Protein AF-A0A182NCH6-F1 (afdb_monomer)

Foldseek 3Di:
DDDDDDDDDDDDDDDDDDDDDPPDDPVVVVVVVVVVLVPDDPVVNVVVVVVVVVVVVVVVVVVVVVVVVVVVVVVVVVVVVVVVVCVVVVVVVVVVVVVVVVVVVVVVVVVVVVVVVVVVVVVVVVVVVVVVVVVVVVVVVVVVVVVVVVVVVVVVVVVVVVVVVVVVVVVVVVVVVVVVVVVVVVVVVVVVVVVVVVVVVVVVVVVVVVVVVVVVVVVVVVVVVVVVVVVVVVVVVVVVVVVVVVVVVVVVVVVVVVVVVVVVVVVVVVVVVVVVVVVVVVVVVVVVVVVVVVVVVVVVVVVVVVVVVVVVVVVVVVVVVVVVVVVVVVVVVVVVVVVVVVVVVVPDDDDDDDDDDDDDDDDDDDDDDDDDDDDDDDDDDDDDDDDDDDDDDDDDDDDDDDDDDDDDDDDDDDDDDDDDDDDDDDDDDD

Radius of gyration: 138.57 Å; Cα contacts (8 Å, |Δi|>4): 2; chains: 1; bounding box: 250×72×388 Å

Secondary structure (DSSP, 8-state):
--------------------------HHHHHHHHHHTTSS-HHHHHHHHHHHHHHHHHHHHHHHHHHHHHHHHHHHHHHHHHHHHHHHHHHHHHHHHHHHHHHHHHHHHHHHHHHHHHHHHHHHHHHHHHHHHHHHHHHHHHHHHHHHHHHHHHHHHHHHHHHHHHHHHHHHHHHHHHHHHHHHHHHHHHHHHHHHHHHHHHHHHHHHHHHHHHHHHHHHHHHHHHHHHHHHHHHHHHHHHHHHHHHHHHHHHHHHHHHHHHHHHHHHHHHHHHHHHHHHHHHHHHHHHHHHHHHHHHHHHHHHHHHHHHHHHHHHHHHHHHHHHHHHHHHHHHHHHHHHHHHHHTT-----------------------------------------------------------------------------------

pLDDT: mean 74.99, std 24.52, range [25.47, 98.62]

Organism: NCBI:txid7168

Solvent-accessible surface area (backbone atoms only — not comparable to full-atom values): 26207 Å² total; per-residue (Å²): 137,82,82,92,79,87,79,88,80,90,79,88,82,78,91,75,78,93,75,76,85,84,73,75,78,66,68,61,62,65,51,49,59,56,55,57,52,76,80,52,60,72,69,60,50,53,52,55,52,49,54,52,49,53,51,49,52,53,48,50,52,50,50,52,50,50,52,48,56,50,48,55,51,47,55,52,48,52,50,54,54,47,55,59,61,48,44,64,55,52,54,49,50,50,52,51,51,49,52,50,48,52,53,49,52,48,55,51,47,56,49,51,53,52,52,50,53,51,50,53,52,51,52,50,51,54,53,50,52,54,51,50,54,49,52,53,52,51,51,54,48,59,48,51,53,51,50,51,54,50,50,54,51,49,52,54,52,49,49,53,52,51,54,51,48,55,51,50,57,50,51,48,56,50,50,55,50,50,52,56,49,52,55,50,53,54,50,51,51,56,50,50,54,49,52,52,52,54,51,50,53,53,50,52,51,50,51,54,49,53,53,51,55,51,53,53,49,51,53,51,48,58,49,52,53,51,54,50,52,53,51,51,53,52,52,48,54,49,48,51,52,50,51,49,52,53,51,49,51,51,54,51,49,54,50,50,53,53,49,49,54,50,48,54,48,49,50,54,50,49,50,50,52,54,49,54,55,46,53,53,48,56,48,53,50,51,52,49,51,54,50,50,54,51,50,49,61,48,48,53,52,50,54,49,56,52,52,54,52,51,54,54,52,56,57,51,50,58,57,53,57,54,54,54,58,53,53,63,49,55,54,54,60,51,52,59,55,48,54,64,52,53,66,60,57,77,75,65,81,87,85,86,81,82,91,83,89,84,94,87,83,88,86,91,84,91,86,81,89,87,84,90,90,80,88,84,86,88,80,89,80,88,81,88,80,87,83,88,85,87,80,87,87,85,86,83,85,83,87,87,88,82,86,83,88,86,86,88,79,92,86,90,79,91,86,89,88,82,89,84,88,84,88,86,79,87,88,83,85,134

Sequence (430 aa):
MAAEQHQDGAEIDQSQTSRALSVQPDTNDAVQNVQDLLYQDKCTVIVKAVDLLVRNVQQQQQIAFLNQTIGEAVEQQELMLKDLHDRPVIESFMTNLEAQNLATRKHIQDKAEAINTHIKSNELLRKQLRKEIGGLRSCTNDIKVRANEIEETGKTLHNALQDTKIRLEGLKKQLDAASGTHTKLRAEVLEKDAEIRKIAVGYEEMVRKIKGELLEKDRQLKLRTKELEMEKQKTAGQGEVCNQILSEKKAIGQRHEQLQQHLDNEVSHLEQQFTARKDELDQAYKDAVKGYENKTKELDRTIGSLTDAKLQDEEYIMQVEAALSQMGQELRAADAKGKELEEQLAKLKQKEPSVPTTVEEMPIAKRTKFFPEKRKIHVFHKNAAAPSMSGGGGFGKTRSARQPQTSNDESQSSFHLDNNESSFSSLQPL

Mean predicted aligned error: 21.78 Å

Structure (mmCIF, N/CA/C/O backbone):
data_AF-A0A182NCH6-F1
#
_entry.id   AF-A0A182NCH6-F1
#
loop_
_atom_site.group_PDB
_atom_site.id
_atom_site.type_symbol
_atom_site.label_atom_id
_atom_site.label_alt_id
_atom_site.label_comp_id
_atom_site.label_asym_id
_atom_site.label_entity_id
_atom_site.label_seq_id
_atom_site.pdbx_PDB_ins_code
_atom_site.Cartn_x
_atom_site.Cartn_y
_atom_site.Cartn_z
_atom_site.occupancy
_atom_site.B_iso_or_equiv
_atom_site.auth_seq_id
_atom_site.auth_comp_id
_atom_site.auth_asym_id
_atom_site.auth_atom_id
_atom_site.pdbx_PDB_model_num
ATOM 1 N N . MET A 1 1 ? 41.191 36.267 -100.793 1.00 42.19 1 MET A N 1
ATOM 2 C CA . MET A 1 1 ? 41.921 37.350 -101.485 1.00 42.19 1 MET A CA 1
ATOM 3 C C . MET A 1 1 ? 42.895 36.624 -102.407 1.00 42.19 1 MET A C 1
ATOM 5 O O . MET A 1 1 ? 43.748 35.946 -101.858 1.00 42.19 1 MET A O 1
ATOM 9 N N . ALA A 1 2 ? 42.633 36.403 -103.699 1.00 36.62 2 ALA A N 1
ATOM 10 C CA . ALA A 1 2 ? 42.132 37.269 -104.789 1.00 36.62 2 ALA A CA 1
ATOM 11 C C . ALA A 1 2 ? 43.257 38.091 -105.459 1.00 36.62 2 ALA A C 1
ATOM 13 O O . ALA A 1 2 ? 44.069 38.652 -104.730 1.00 36.62 2 ALA A O 1
ATOM 14 N N . ALA A 1 3 ? 43.223 38.159 -106.805 1.00 37.78 3 ALA A N 1
ATOM 15 C CA . ALA A 1 3 ? 44.272 38.599 -107.751 1.00 37.78 3 ALA A CA 1
ATOM 16 C C . ALA A 1 3 ? 45.515 37.674 -107.783 1.00 37.78 3 ALA A C 1
ATOM 18 O O . ALA A 1 3 ? 46.199 37.531 -106.776 1.00 37.78 3 ALA A O 1
ATOM 19 N N . GLU A 1 4 ? 45.873 36.959 -108.858 1.00 40.59 4 GLU A N 1
ATOM 20 C CA . GLU A 1 4 ? 45.378 36.879 -110.253 1.00 40.59 4 GLU A CA 1
ATOM 21 C C . GLU A 1 4 ? 45.658 38.099 -111.163 1.00 40.59 4 GLU A C 1
ATOM 23 O O . GLU A 1 4 ? 44.945 39.097 -111.121 1.00 40.59 4 GLU A O 1
ATOM 28 N N . GLN A 1 5 ? 46.713 37.959 -111.981 1.00 42.28 5 GLN A N 1
ATOM 29 C CA . GLN A 1 5 ? 47.072 38.610 -113.261 1.00 42.28 5 GLN A CA 1
ATOM 30 C C . GLN A 1 5 ? 48.326 37.828 -113.738 1.00 42.28 5 GLN A C 1
ATOM 32 O O . GLN A 1 5 ? 49.298 37.762 -112.992 1.00 42.28 5 GLN A O 1
ATOM 37 N N . HIS A 1 6 ? 48.317 36.988 -114.787 1.00 38.09 6 HIS A N 1
ATOM 38 C CA . HIS A 1 6 ? 48.254 37.299 -116.232 1.00 38.09 6 HIS A CA 1
ATOM 39 C C . HIS A 1 6 ? 49.171 38.483 -116.625 1.00 38.09 6 HIS A C 1
ATOM 41 O O . HIS A 1 6 ? 49.151 39.513 -115.964 1.00 38.09 6 HIS A O 1
ATOM 47 N N . GLN A 1 7 ? 50.004 38.395 -117.671 1.00 36.31 7 GLN A N 1
ATOM 48 C CA . GLN A 1 7 ? 49.677 37.848 -118.997 1.00 36.31 7 GLN A CA 1
ATOM 49 C C . GLN A 1 7 ? 50.914 37.418 -119.830 1.00 36.31 7 GLN A C 1
ATOM 51 O O . GLN A 1 7 ? 52.032 37.853 -119.563 1.00 36.31 7 GLN A O 1
ATOM 56 N N . ASP A 1 8 ? 50.665 36.584 -120.848 1.00 31.91 8 ASP A N 1
ATOM 57 C CA . ASP A 1 8 ? 51.511 36.259 -122.019 1.00 31.91 8 ASP A CA 1
ATOM 58 C C . ASP A 1 8 ? 52.088 37.503 -122.749 1.00 31.91 8 ASP A C 1
ATOM 60 O O . ASP A 1 8 ? 51.580 38.607 -122.571 1.00 31.91 8 ASP A O 1
ATOM 64 N N . GLY A 1 9 ? 53.079 37.424 -123.650 1.00 33.56 9 GLY A N 1
ATOM 65 C CA . GLY A 1 9 ? 53.848 36.289 -124.186 1.00 33.56 9 GLY A CA 1
ATOM 66 C C . GLY A 1 9 ? 54.405 36.591 -125.598 1.00 33.56 9 GLY A C 1
ATOM 67 O O . GLY A 1 9 ? 54.152 37.662 -126.133 1.00 33.56 9 GLY A O 1
ATOM 68 N N . ALA A 1 10 ? 55.124 35.618 -126.180 1.00 31.98 10 ALA A N 1
ATOM 69 C CA . ALA A 1 10 ? 55.481 35.445 -127.606 1.00 31.98 10 ALA A CA 1
ATOM 70 C C . ALA A 1 10 ? 56.201 36.567 -128.408 1.00 31.98 10 ALA A C 1
ATOM 72 O O . ALA A 1 10 ? 55.596 37.552 -128.802 1.00 31.98 10 ALA A O 1
ATOM 73 N N . GLU A 1 11 ? 57.448 36.282 -128.808 1.00 34.91 11 GLU A N 1
ATOM 74 C CA . GLU A 1 11 ? 57.970 36.242 -130.200 1.00 34.91 11 GLU A CA 1
ATOM 75 C C . GLU A 1 11 ? 59.332 35.486 -130.109 1.00 34.91 11 GLU A C 1
ATOM 77 O O . GLU A 1 11 ? 60.099 35.734 -129.183 1.00 34.91 11 GLU A O 1
ATOM 82 N N . ILE A 1 12 ? 59.612 34.366 -130.801 1.00 36.19 12 ILE A N 1
ATOM 83 C CA . ILE A 1 12 ? 59.716 34.144 -132.263 1.00 36.19 12 ILE A CA 1
ATOM 84 C C . ILE A 1 12 ? 60.813 35.087 -132.821 1.00 36.19 12 ILE A C 1
ATOM 86 O O . ILE A 1 12 ? 60.699 36.291 -132.672 1.00 36.19 12 ILE A O 1
ATOM 90 N N . ASP A 1 13 ? 61.938 34.654 -133.405 1.00 33.31 13 ASP A N 1
ATOM 91 C CA . ASP A 1 13 ? 62.195 33.442 -134.1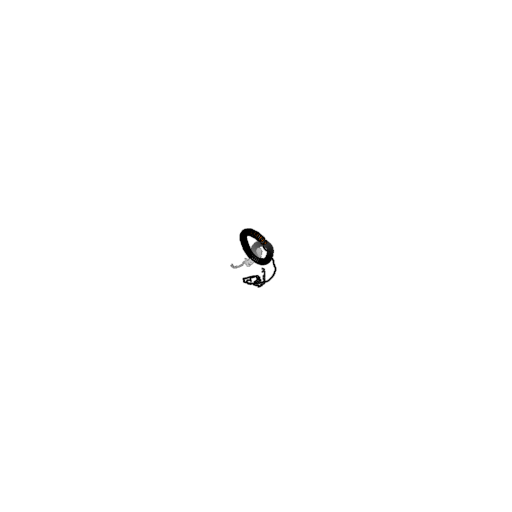92 1.00 33.31 13 ASP A CA 1
ATOM 92 C C . ASP A 1 13 ? 63.695 33.039 -134.238 1.00 33.31 13 ASP A C 1
ATOM 94 O O . ASP A 1 13 ? 64.579 33.803 -133.859 1.00 33.31 13 ASP A O 1
ATOM 98 N N . GLN A 1 14 ? 63.957 31.853 -134.797 1.00 34.97 14 GLN A N 1
ATOM 99 C CA . GLN A 1 14 ? 65.170 31.454 -135.533 1.00 34.97 14 GLN A CA 1
ATOM 100 C C . GLN A 1 14 ? 66.565 31.827 -134.987 1.00 34.97 14 GLN A C 1
ATOM 102 O O . GLN A 1 14 ? 67.247 32.746 -135.444 1.00 34.97 14 GLN A O 1
ATOM 107 N N . SER A 1 15 ? 67.126 30.873 -134.241 1.00 34.72 15 SER A N 1
ATOM 108 C CA . SER A 1 15 ? 68.481 30.412 -134.561 1.00 34.72 15 SER A CA 1
ATOM 109 C C . SER A 1 15 ? 68.517 29.859 -135.992 1.00 34.72 15 SER A C 1
ATOM 111 O O . SER A 1 15 ? 67.840 28.867 -136.255 1.00 34.72 15 SER A O 1
ATOM 113 N N . GLN A 1 16 ? 69.369 30.392 -136.874 1.00 36.75 16 GLN A N 1
ATOM 114 C CA . GLN A 1 16 ? 70.136 29.540 -137.796 1.00 36.75 16 GLN A CA 1
ATOM 115 C C . GLN A 1 16 ? 71.372 30.237 -138.385 1.00 36.75 16 GLN A C 1
ATOM 117 O O . GLN A 1 16 ? 71.308 31.061 -139.290 1.00 36.75 16 GLN A O 1
ATOM 122 N N . THR A 1 17 ? 72.515 29.820 -137.848 1.00 33.34 17 THR A N 1
ATOM 123 C CA . THR A 1 17 ? 73.664 29.308 -138.603 1.00 33.34 17 THR A CA 1
ATOM 124 C C . THR A 1 17 ? 74.031 30.020 -139.906 1.00 33.34 17 THR A C 1
ATOM 126 O O . THR A 1 17 ? 73.481 29.752 -140.974 1.00 33.34 17 THR A O 1
ATOM 129 N N . SER A 1 18 ? 75.111 30.797 -139.825 1.00 36.62 18 SER A N 1
ATOM 130 C CA . SER A 1 18 ? 75.971 31.207 -140.934 1.00 36.62 18 SER A CA 1
ATOM 131 C C . SER A 1 18 ? 76.180 30.081 -141.959 1.00 36.62 18 SER A C 1
ATOM 133 O O . SER A 1 18 ? 77.030 29.209 -141.768 1.00 36.62 18 SER A O 1
ATOM 135 N N . ARG A 1 19 ? 75.442 30.103 -143.075 1.00 34.28 19 ARG A N 1
ATOM 136 C CA . ARG A 1 19 ? 75.719 29.221 -144.213 1.00 34.28 19 ARG A CA 1
ATOM 137 C C . ARG A 1 19 ? 76.671 29.926 -145.168 1.00 34.28 19 ARG A C 1
ATOM 139 O O . ARG A 1 19 ? 76.374 31.001 -145.682 1.00 34.28 19 ARG A O 1
ATOM 146 N N . ALA A 1 20 ? 77.830 29.309 -145.363 1.00 33.44 20 ALA A N 1
ATOM 147 C CA . ALA A 1 20 ? 78.919 29.849 -146.156 1.00 33.44 20 ALA A CA 1
ATOM 148 C C . ALA A 1 20 ? 78.490 30.244 -147.578 1.00 33.44 20 ALA A C 1
ATOM 150 O O . ALA A 1 20 ? 77.844 29.466 -148.282 1.00 33.44 20 ALA A O 1
ATOM 151 N N . LEU A 1 21 ? 78.941 31.433 -147.990 1.00 38.75 21 LEU A N 1
ATOM 152 C CA . LEU A 1 21 ? 79.710 31.649 -149.219 1.00 38.75 21 LEU A CA 1
ATOM 153 C C . LEU A 1 21 ? 79.591 30.517 -150.254 1.00 38.75 21 LEU A C 1
ATOM 155 O O . LEU A 1 21 ? 80.488 29.686 -150.409 1.00 38.75 21 LEU A O 1
ATOM 159 N N . SER A 1 22 ? 78.500 30.543 -151.020 1.00 31.31 22 SER A N 1
ATOM 160 C CA . SER A 1 22 ? 78.436 29.879 -152.319 1.00 31.31 22 SER A CA 1
ATOM 161 C C . SER A 1 22 ? 79.312 30.663 -153.299 1.00 31.31 22 SER A C 1
ATOM 163 O O . SER A 1 22 ? 78.832 31.458 -154.102 1.00 31.31 22 SER A O 1
ATOM 165 N N . VAL A 1 23 ? 80.627 30.469 -153.194 1.00 41.72 23 VAL A N 1
ATOM 166 C CA . VAL A 1 23 ? 81.557 30.846 -154.258 1.00 41.72 23 VAL A CA 1
ATOM 167 C C . VAL A 1 23 ? 81.268 29.905 -155.420 1.00 41.72 23 VAL A C 1
ATOM 169 O O . VAL A 1 23 ? 81.649 28.734 -155.381 1.00 41.72 23 VAL A O 1
ATOM 172 N N . GLN A 1 24 ? 80.551 30.392 -156.433 1.00 33.81 24 GLN A N 1
ATOM 173 C CA . GLN A 1 24 ? 80.494 29.695 -157.711 1.00 33.81 24 GLN A CA 1
ATOM 174 C C . GLN A 1 24 ? 81.919 29.653 -158.281 1.00 33.81 24 GLN A C 1
ATOM 176 O O . GLN A 1 24 ? 82.542 30.707 -158.411 1.00 33.81 24 GLN A O 1
ATOM 181 N N . PRO A 1 25 ? 82.467 28.472 -158.611 1.00 41.19 25 PRO A N 1
ATOM 182 C CA . PRO A 1 25 ? 83.682 28.412 -159.398 1.00 41.19 25 PRO A CA 1
ATOM 183 C C . PRO A 1 25 ? 83.312 28.767 -160.839 1.00 41.19 25 PRO A C 1
ATOM 185 O O . PRO A 1 25 ? 82.703 27.954 -161.538 1.00 41.19 25 PRO A O 1
ATOM 188 N N . ASP A 1 26 ? 83.674 29.971 -161.282 1.00 38.25 26 ASP A N 1
ATOM 189 C CA . ASP A 1 26 ? 83.583 30.342 -162.693 1.00 38.25 26 ASP A CA 1
ATOM 190 C C . ASP A 1 26 ? 84.458 29.388 -163.515 1.00 38.25 26 ASP A C 1
ATOM 192 O O . ASP A 1 26 ? 85.688 29.471 -163.545 1.00 38.25 26 ASP A O 1
ATOM 196 N N . THR A 1 27 ? 83.805 28.452 -164.203 1.00 49.75 27 THR A N 1
ATOM 197 C CA . THR A 1 27 ? 84.444 27.384 -164.984 1.00 49.75 27 THR A CA 1
ATOM 198 C C . THR A 1 27 ? 85.272 27.903 -166.166 1.00 49.75 27 THR A C 1
ATOM 200 O O . THR A 1 27 ? 86.048 27.140 -166.740 1.00 49.75 27 THR A O 1
ATOM 203 N N . ASN A 1 28 ? 85.180 29.199 -166.483 1.00 49.84 28 ASN A N 1
ATOM 204 C CA . ASN A 1 28 ? 86.032 29.885 -167.455 1.00 49.84 28 ASN A CA 1
ATOM 205 C C . ASN A 1 28 ? 87.521 29.870 -167.070 1.00 49.84 28 ASN A C 1
ATOM 207 O O . ASN A 1 28 ? 88.362 29.602 -167.926 1.00 49.84 28 ASN A O 1
ATOM 211 N N . ASP A 1 29 ? 87.869 30.111 -165.803 1.00 50.34 29 ASP A N 1
ATOM 212 C CA . ASP A 1 29 ? 89.270 30.356 -165.416 1.00 50.34 29 ASP A CA 1
ATOM 213 C C . ASP A 1 29 ? 90.114 29.063 -165.420 1.00 50.34 29 ASP A C 1
ATOM 215 O O . ASP A 1 29 ? 91.313 29.060 -165.724 1.00 50.34 29 ASP A O 1
ATOM 219 N N . ALA A 1 30 ? 89.460 27.923 -165.170 1.00 55.69 30 ALA A N 1
ATOM 220 C CA . ALA A 1 30 ? 90.052 26.595 -165.313 1.00 55.69 30 ALA A CA 1
ATOM 221 C C . ALA A 1 30 ? 90.303 26.221 -166.787 1.00 55.69 30 ALA A C 1
ATOM 223 O O . ALA A 1 30 ? 91.325 25.612 -167.100 1.00 55.69 30 ALA A O 1
ATOM 224 N N . VAL A 1 31 ? 89.404 26.608 -167.700 1.00 55.69 31 VAL A N 1
ATOM 225 C CA . VAL A 1 31 ? 89.547 26.344 -169.143 1.00 55.69 31 VAL A CA 1
ATOM 226 C C . VAL A 1 31 ? 90.596 27.268 -169.772 1.00 55.69 31 VAL A C 1
ATOM 228 O O . VAL A 1 31 ? 91.416 26.801 -170.565 1.00 55.69 31 VAL A O 1
ATOM 231 N N . GLN A 1 32 ? 90.650 28.541 -169.365 1.00 56.38 32 GLN A N 1
ATOM 232 C CA . GLN A 1 32 ? 91.644 29.496 -169.860 1.00 56.38 32 GLN A CA 1
ATOM 233 C C . GLN A 1 32 ? 93.076 29.084 -169.480 1.00 56.38 32 GLN A C 1
ATOM 235 O O . GLN A 1 32 ? 93.968 29.084 -170.328 1.00 56.38 32 GLN A O 1
ATOM 240 N N . ASN A 1 33 ? 93.295 28.622 -168.242 1.00 57.31 33 ASN A N 1
ATOM 241 C CA . ASN A 1 33 ? 94.608 28.119 -167.822 1.00 57.31 33 ASN A CA 1
ATOM 242 C C . ASN A 1 33 ? 95.060 26.860 -168.588 1.00 57.31 33 ASN A C 1
ATOM 244 O O . ASN A 1 33 ? 96.264 26.642 -168.719 1.00 57.31 33 ASN A O 1
ATOM 248 N N . VAL A 1 34 ? 94.133 26.049 -169.115 1.00 59.38 34 VAL A N 1
ATOM 249 C CA . VAL A 1 34 ? 94.457 24.899 -169.981 1.00 59.38 34 VAL A CA 1
ATOM 250 C C . VAL A 1 34 ? 94.771 25.341 -171.418 1.00 59.38 34 VAL A C 1
ATOM 252 O O . VAL A 1 34 ? 95.643 24.743 -172.048 1.00 59.38 34 VAL A O 1
ATOM 255 N N . GLN A 1 35 ? 94.135 26.401 -171.931 1.00 55.53 35 GLN A N 1
ATOM 256 C CA . GLN A 1 35 ? 94.468 26.961 -173.250 1.00 55.53 35 GLN A CA 1
ATOM 257 C C . GLN A 1 35 ? 95.850 27.628 -173.280 1.00 55.53 35 GLN A C 1
ATOM 259 O O . GLN A 1 35 ? 96.627 27.363 -174.199 1.00 55.53 35 GLN A O 1
ATOM 264 N N . ASP A 1 36 ? 96.204 28.413 -172.259 1.00 55.16 36 ASP A N 1
ATOM 265 C CA . ASP A 1 36 ? 97.523 29.060 -172.167 1.00 55.16 36 ASP A CA 1
ATOM 266 C C . ASP A 1 36 ? 98.680 28.039 -172.099 1.00 55.16 36 ASP A C 1
ATOM 268 O O . ASP A 1 36 ? 99.801 28.318 -172.530 1.00 55.16 36 ASP A O 1
ATOM 272 N N . LEU A 1 37 ? 98.404 26.829 -171.596 1.00 54.94 37 LEU A N 1
ATOM 273 C CA . LEU A 1 37 ? 99.361 25.725 -171.483 1.00 54.94 37 LEU A CA 1
ATOM 274 C C . LEU A 1 37 ? 99.828 25.167 -172.843 1.00 54.94 37 LEU A C 1
ATOM 276 O O . LEU A 1 37 ? 100.899 24.567 -172.912 1.00 54.94 37 LEU A O 1
ATOM 280 N N . LEU A 1 38 ? 99.050 25.350 -173.918 1.00 55.03 38 LEU A N 1
ATOM 281 C CA . LEU A 1 38 ? 99.348 24.810 -175.256 1.00 55.03 38 LEU A CA 1
ATOM 282 C C . LEU A 1 38 ? 100.323 25.668 -176.079 1.00 55.03 38 LEU A C 1
ATOM 284 O O . LEU A 1 38 ? 100.868 25.179 -177.068 1.00 55.03 38 LEU A O 1
ATOM 288 N N . TYR A 1 39 ? 100.561 26.920 -175.675 1.00 53.25 39 TYR A N 1
ATOM 289 C CA . TYR A 1 39 ? 101.419 27.877 -176.389 1.00 53.25 39 TYR A CA 1
ATOM 290 C C . TYR A 1 39 ? 102.693 28.272 -175.621 1.00 53.25 39 TYR A C 1
ATOM 292 O O . TYR A 1 39 ? 103.412 29.176 -176.049 1.00 53.25 39 TYR A O 1
ATOM 300 N N . GLN A 1 40 ? 102.997 27.609 -174.501 1.00 57.72 40 GLN A N 1
ATOM 301 C CA . GLN A 1 40 ? 104.151 27.928 -173.656 1.00 57.72 40 GLN A CA 1
ATOM 302 C C . GLN A 1 40 ? 105.204 26.816 -173.630 1.00 57.72 40 GLN A C 1
ATOM 304 O O . GLN A 1 40 ? 104.911 25.633 -173.797 1.00 57.72 40 GLN A O 1
ATOM 309 N N . ASP A 1 41 ? 106.456 27.224 -173.415 1.00 55.97 41 ASP A N 1
ATOM 310 C CA . ASP A 1 41 ? 107.607 26.326 -173.348 1.00 55.97 41 ASP A CA 1
ATOM 311 C C . ASP A 1 41 ? 107.457 25.282 -172.221 1.00 55.97 41 ASP A C 1
ATOM 313 O O . ASP A 1 41 ? 106.902 25.561 -171.151 1.00 55.97 41 ASP A O 1
ATOM 317 N N . LYS A 1 42 ? 107.963 24.063 -172.454 1.00 63.81 42 LYS A N 1
ATOM 318 C CA . LYS A 1 42 ? 107.696 22.867 -171.627 1.00 63.81 42 LYS A CA 1
ATOM 319 C C . LYS A 1 42 ? 108.023 23.061 -170.146 1.00 63.81 42 LYS A C 1
ATOM 321 O O . LYS A 1 42 ? 107.351 22.484 -169.292 1.00 63.81 42 LYS A O 1
ATOM 326 N N . CYS A 1 43 ? 109.038 23.862 -169.836 1.00 62.12 43 CYS A N 1
ATOM 327 C CA . CYS A 1 43 ? 109.443 24.155 -168.464 1.00 62.12 43 CYS A CA 1
ATOM 328 C C . CYS A 1 43 ? 108.358 24.920 -167.684 1.00 62.12 43 CYS A C 1
ATOM 330 O O . CYS A 1 43 ? 108.101 24.601 -166.523 1.00 62.12 43 CYS A O 1
ATOM 332 N N . THR A 1 44 ? 107.666 25.870 -168.321 1.00 65.31 44 THR A N 1
ATOM 333 C CA . THR A 1 44 ? 106.611 26.678 -167.686 1.00 65.31 44 THR A CA 1
ATOM 334 C C . THR A 1 44 ? 105.385 25.834 -167.345 1.00 65.31 44 THR A C 1
ATOM 336 O O . THR A 1 44 ? 104.818 25.970 -166.259 1.00 65.31 44 THR A O 1
ATOM 339 N N . VAL A 1 45 ? 105.023 24.902 -168.234 1.00 66.06 45 VAL A N 1
ATOM 340 C CA . VAL A 1 45 ? 103.916 23.950 -168.044 1.00 66.06 45 VAL A CA 1
ATOM 341 C C . VAL A 1 45 ? 104.118 23.101 -166.785 1.00 66.06 45 VAL A C 1
ATOM 343 O O . VAL A 1 45 ? 103.199 22.958 -165.979 1.00 66.06 45 VAL A O 1
ATOM 346 N N . ILE A 1 46 ? 105.331 22.575 -166.581 1.00 69.38 46 ILE A N 1
ATOM 347 C CA . ILE A 1 46 ? 105.656 21.719 -165.430 1.00 69.38 46 ILE A CA 1
ATOM 348 C C . ILE A 1 46 ? 105.600 22.512 -164.118 1.00 69.38 46 ILE A C 1
ATOM 350 O O . ILE A 1 46 ? 105.011 22.032 -163.151 1.00 69.38 46 ILE A O 1
ATOM 354 N N . VAL A 1 47 ? 106.144 23.735 -164.080 1.00 73.12 47 VAL A N 1
ATOM 355 C CA . VAL A 1 47 ? 106.097 24.581 -162.873 1.00 73.12 47 VAL A CA 1
ATOM 356 C C . VAL A 1 47 ? 104.651 24.906 -162.486 1.00 73.12 47 VAL A C 1
ATOM 358 O O . VAL A 1 47 ? 104.282 24.716 -161.330 1.00 73.12 47 VAL A O 1
ATOM 361 N N . LYS A 1 48 ? 103.803 25.309 -163.444 1.00 70.69 48 LYS A N 1
ATOM 362 C CA . LYS A 1 48 ? 102.381 25.607 -163.182 1.00 70.69 48 LYS A CA 1
ATOM 363 C C . LYS A 1 48 ? 101.602 24.367 -162.715 1.00 70.69 48 LYS A C 1
ATOM 365 O O . LYS A 1 48 ? 100.755 24.479 -161.833 1.00 70.69 48 LYS A O 1
ATOM 370 N N . ALA A 1 49 ? 101.914 23.184 -163.252 1.00 73.75 49 ALA A N 1
ATOM 371 C CA . ALA A 1 49 ? 101.316 21.922 -162.813 1.00 73.75 49 ALA A CA 1
ATOM 372 C C . ALA A 1 49 ? 101.725 21.539 -161.378 1.00 73.75 49 ALA A C 1
ATOM 374 O O . ALA A 1 49 ? 100.874 21.103 -160.605 1.00 73.75 49 ALA A O 1
ATOM 375 N N . VAL A 1 50 ? 102.994 21.741 -160.997 1.00 77.12 50 VAL A N 1
ATOM 376 C CA . VAL A 1 50 ? 103.467 21.531 -159.617 1.00 77.12 50 VAL A CA 1
ATOM 377 C C . VAL A 1 50 ? 102.816 22.525 -158.654 1.00 77.12 50 VAL A C 1
ATOM 379 O O . VAL A 1 50 ? 102.364 22.114 -157.590 1.00 77.12 50 VAL A O 1
ATOM 382 N N . ASP A 1 51 ? 102.690 23.799 -159.034 1.00 77.12 51 ASP A N 1
ATOM 383 C CA . ASP A 1 51 ? 102.058 24.834 -158.202 1.00 77.12 51 ASP A CA 1
ATOM 384 C C . ASP A 1 51 ? 100.569 24.522 -157.935 1.00 77.12 51 ASP A C 1
ATOM 386 O O . ASP A 1 51 ? 100.078 24.659 -156.812 1.00 77.12 51 ASP A O 1
ATOM 390 N N . LEU A 1 52 ? 99.856 23.999 -158.942 1.00 79.31 52 LEU A N 1
ATOM 391 C CA . LEU A 1 52 ? 98.490 23.482 -158.793 1.00 79.31 52 LEU A CA 1
ATOM 392 C C . LEU A 1 52 ? 98.422 22.222 -157.916 1.00 79.31 52 LEU A C 1
ATOM 394 O O . LEU A 1 52 ? 97.492 22.090 -157.123 1.00 79.31 52 LEU A O 1
ATOM 398 N N . LEU A 1 53 ? 99.402 21.317 -158.012 1.00 80.75 53 LEU A N 1
ATOM 399 C CA . LEU A 1 53 ? 99.495 20.122 -157.164 1.00 80.75 53 LEU A CA 1
ATOM 400 C C . LEU A 1 53 ? 99.737 20.485 -155.693 1.00 80.75 53 LEU A C 1
ATOM 402 O O . LEU A 1 53 ? 99.058 19.956 -154.816 1.00 80.75 53 LEU A O 1
ATOM 406 N N . VAL A 1 54 ? 100.641 21.433 -155.424 1.00 81.50 54 VAL A N 1
ATOM 407 C CA . VAL A 1 54 ? 100.890 21.969 -154.077 1.00 81.50 54 VAL A CA 1
ATOM 408 C C . VAL A 1 54 ? 99.620 22.609 -153.521 1.00 81.50 54 VAL A C 1
ATOM 410 O O . VAL A 1 54 ? 99.211 22.261 -152.414 1.00 81.50 54 VAL A O 1
ATOM 413 N N . ARG A 1 55 ? 98.930 23.459 -154.298 1.00 79.62 55 ARG A N 1
ATOM 414 C CA . ARG A 1 55 ? 97.643 24.046 -153.881 1.00 79.62 55 ARG A CA 1
ATOM 415 C C . ARG A 1 55 ? 96.569 22.988 -153.629 1.00 79.62 55 ARG A C 1
ATOM 417 O O . ARG A 1 55 ? 95.827 23.127 -152.664 1.00 79.62 55 ARG A O 1
ATOM 424 N N . ASN A 1 56 ? 96.501 21.926 -154.433 1.00 81.06 56 ASN A N 1
ATOM 425 C CA . ASN A 1 56 ? 95.543 20.838 -154.231 1.00 81.06 56 ASN A CA 1
ATOM 426 C C . ASN A 1 56 ? 95.818 20.070 -152.926 1.00 81.06 56 ASN A C 1
ATOM 428 O O . ASN A 1 56 ? 94.896 19.852 -152.146 1.00 81.06 56 ASN A O 1
ATOM 432 N N . VAL A 1 57 ? 97.082 19.741 -152.635 1.00 82.19 57 VAL A N 1
ATOM 433 C CA . VAL A 1 57 ? 97.483 19.112 -151.361 1.00 82.19 57 VAL A CA 1
ATOM 434 C C . VAL A 1 57 ? 97.182 20.032 -150.174 1.00 82.19 57 VAL A C 1
ATOM 436 O O . VAL A 1 57 ? 96.665 19.574 -149.157 1.00 82.19 57 VAL A O 1
ATOM 439 N N . GLN A 1 58 ? 97.439 21.334 -150.305 1.00 82.25 58 GLN A N 1
ATOM 440 C CA . GLN A 1 58 ? 97.166 22.320 -149.257 1.00 82.25 58 GLN A CA 1
ATOM 441 C C . GLN A 1 58 ? 95.654 22.502 -149.019 1.00 82.25 58 GLN A C 1
ATOM 443 O O . GLN A 1 58 ? 95.215 22.573 -147.871 1.00 82.25 58 GLN A O 1
ATOM 448 N N . GLN A 1 59 ? 94.843 22.477 -150.084 1.00 81.31 59 GLN A N 1
ATOM 449 C CA . GLN A 1 59 ? 93.382 22.419 -149.995 1.00 81.31 59 GLN A CA 1
ATOM 450 C C . GLN A 1 59 ? 92.899 21.113 -149.359 1.00 81.31 59 GLN A C 1
ATOM 452 O O . GLN A 1 59 ? 92.024 21.166 -148.505 1.00 81.31 59 GLN A O 1
ATOM 457 N N . GLN A 1 60 ? 93.470 19.951 -149.698 1.00 81.38 60 GLN A N 1
ATOM 458 C CA . GLN A 1 60 ? 93.110 18.691 -149.037 1.00 81.38 60 GLN A CA 1
ATOM 459 C C . GLN A 1 60 ? 93.469 18.692 -147.547 1.00 81.38 60 GLN A C 1
ATOM 461 O O . GLN A 1 60 ? 92.683 18.195 -146.746 1.00 81.38 60 GLN A O 1
ATOM 466 N N . GLN A 1 61 ? 94.591 19.299 -147.148 1.00 84.69 61 GLN A N 1
ATOM 467 C CA . GLN A 1 61 ? 94.929 19.488 -145.733 1.00 84.69 61 GLN A CA 1
ATOM 468 C C . GLN A 1 61 ? 93.944 20.429 -145.025 1.00 84.69 61 GLN A C 1
ATOM 470 O O . GLN A 1 61 ? 93.503 20.116 -143.921 1.00 84.69 61 GLN A O 1
ATOM 475 N N . GLN A 1 62 ? 93.533 21.534 -145.659 1.00 81.69 62 GLN A N 1
ATOM 476 C CA . GLN A 1 62 ? 92.479 22.401 -145.118 1.00 81.69 62 GLN A CA 1
ATOM 477 C C . GLN A 1 62 ? 91.121 21.696 -145.038 1.00 81.69 62 GLN A C 1
ATOM 479 O O . GLN A 1 62 ? 90.431 21.850 -144.038 1.00 81.69 62 GLN A O 1
ATOM 484 N N . ILE A 1 63 ? 90.746 20.895 -146.038 1.00 81.50 63 ILE A N 1
ATOM 485 C CA . ILE A 1 63 ? 89.514 20.093 -146.031 1.00 81.50 63 ILE A CA 1
ATOM 486 C C . ILE A 1 63 ? 89.571 19.034 -144.926 1.00 81.50 63 ILE A C 1
ATOM 488 O O . ILE A 1 63 ? 88.589 18.858 -144.216 1.00 81.50 63 ILE A O 1
ATOM 492 N N . ALA A 1 64 ? 90.709 18.364 -144.725 1.00 83.44 64 ALA A N 1
ATOM 493 C CA . ALA A 1 64 ? 90.888 17.402 -143.640 1.00 83.44 64 ALA A CA 1
ATOM 494 C C . ALA A 1 64 ? 90.775 18.071 -142.260 1.00 83.44 64 ALA A C 1
ATOM 496 O O . ALA A 1 64 ? 90.047 17.573 -141.405 1.00 83.44 64 ALA A O 1
ATOM 497 N N . PHE A 1 65 ? 91.422 19.226 -142.067 1.00 88.00 65 PHE A N 1
ATOM 498 C CA . PHE A 1 65 ? 91.321 20.004 -140.831 1.00 88.00 65 PHE A CA 1
ATOM 499 C C . PHE A 1 65 ? 89.890 20.503 -140.581 1.00 88.00 65 PHE A C 1
ATOM 501 O O . PHE A 1 65 ? 89.352 20.300 -139.499 1.00 88.00 65 PHE A O 1
ATOM 508 N N . LEU A 1 66 ? 89.231 21.078 -141.594 1.00 84.81 66 LEU A N 1
ATOM 509 C CA . LEU A 1 66 ? 87.837 21.520 -141.499 1.00 84.81 66 LEU A CA 1
ATOM 510 C C . LEU A 1 66 ? 86.885 20.355 -141.214 1.00 84.81 66 LEU A C 1
ATOM 512 O O . LEU A 1 66 ? 86.004 20.501 -140.376 1.00 84.81 66 LEU A O 1
ATOM 516 N N . ASN A 1 67 ? 87.073 19.196 -141.848 1.00 83.94 67 ASN A N 1
ATOM 517 C CA . ASN A 1 67 ? 86.278 18.000 -141.566 1.00 83.94 67 ASN A CA 1
ATOM 518 C C . ASN A 1 67 ? 86.492 17.497 -140.131 1.00 83.94 67 ASN A C 1
ATOM 520 O O . ASN A 1 67 ? 85.526 17.075 -139.502 1.00 83.94 67 ASN A O 1
ATOM 524 N N . GLN A 1 68 ? 87.715 17.582 -139.593 1.00 87.19 68 GLN A N 1
ATOM 525 C CA . GLN A 1 68 ? 87.980 17.276 -138.186 1.00 87.19 68 GLN A CA 1
ATOM 526 C C . GLN A 1 68 ? 87.265 18.271 -137.259 1.00 87.19 68 GLN A C 1
ATOM 528 O O . GLN A 1 68 ? 86.518 17.844 -136.385 1.00 87.19 68 GLN A O 1
ATOM 533 N N . THR A 1 69 ? 87.414 19.583 -137.477 1.00 84.31 69 THR A N 1
ATOM 534 C CA . THR A 1 69 ? 86.745 20.612 -136.658 1.00 84.31 69 THR A CA 1
ATOM 535 C C . THR A 1 69 ? 85.217 20.525 -136.749 1.00 84.31 69 THR A C 1
ATOM 537 O O . THR A 1 69 ? 84.529 20.751 -135.758 1.00 84.31 69 THR A O 1
ATOM 540 N N . ILE A 1 70 ? 84.665 20.169 -137.915 1.00 82.88 70 ILE A N 1
ATOM 541 C CA . ILE A 1 70 ? 83.229 19.907 -138.087 1.00 82.88 70 ILE A CA 1
ATOM 542 C C . ILE A 1 70 ? 82.817 18.644 -137.321 1.00 82.88 70 ILE A C 1
ATOM 544 O O . ILE A 1 70 ? 81.776 18.664 -136.673 1.00 82.88 70 ILE A O 1
ATOM 548 N N . GLY A 1 71 ? 83.623 17.577 -137.341 1.00 85.75 71 GLY A N 1
ATOM 549 C CA . GLY A 1 71 ? 83.387 16.374 -136.536 1.00 85.75 71 GLY A CA 1
ATOM 550 C C . GLY A 1 71 ? 83.345 16.677 -135.036 1.00 85.75 71 GLY A C 1
ATOM 551 O O . GLY A 1 71 ? 82.361 16.358 -134.376 1.00 85.75 71 GLY A O 1
ATOM 552 N N . GLU A 1 72 ? 84.354 17.384 -134.522 1.00 86.81 72 GLU A N 1
ATOM 553 C CA . GLU A 1 72 ? 84.427 17.824 -133.120 1.00 86.81 72 GLU A CA 1
ATOM 554 C C . GLU A 1 72 ? 83.240 18.731 -132.735 1.00 86.81 72 GLU A C 1
ATOM 556 O O . GLU A 1 72 ? 82.668 18.590 -131.653 1.00 86.81 72 GLU A O 1
ATOM 561 N N . ALA A 1 73 ? 82.814 19.632 -133.629 1.00 81.31 73 ALA A N 1
ATOM 562 C CA . ALA A 1 73 ? 81.644 20.485 -133.410 1.00 81.31 73 ALA A CA 1
ATOM 563 C C . ALA A 1 73 ? 80.317 19.700 -133.415 1.00 81.31 73 ALA A C 1
ATOM 565 O O . ALA A 1 73 ? 79.414 20.030 -132.646 1.00 81.31 73 ALA A O 1
ATOM 566 N N . VAL A 1 74 ? 80.195 18.658 -134.245 1.00 84.31 74 VAL A N 1
ATOM 567 C CA . VAL A 1 74 ? 79.024 17.765 -134.266 1.00 84.31 74 VAL A CA 1
ATOM 568 C C . VAL A 1 74 ? 78.973 16.907 -133.000 1.00 84.31 74 VAL A C 1
ATOM 570 O O . VAL A 1 74 ? 77.915 16.844 -132.381 1.00 84.31 74 VAL A O 1
ATOM 573 N N . GLU A 1 75 ? 80.092 16.337 -132.540 1.00 85.94 75 GLU A N 1
ATOM 574 C CA . GLU A 1 75 ? 80.145 15.607 -131.261 1.00 85.94 75 GLU A CA 1
ATOM 575 C C . GLU A 1 75 ? 79.766 16.506 -130.070 1.00 85.94 75 GLU A C 1
ATOM 577 O O . GLU A 1 75 ? 78.988 16.100 -129.203 1.00 85.94 75 GLU A O 1
ATOM 582 N N . GLN A 1 76 ? 80.241 17.759 -130.041 1.00 83.94 76 GLN A N 1
ATOM 583 C CA . GLN A 1 76 ? 79.814 18.736 -129.032 1.00 83.94 76 GLN A CA 1
ATOM 584 C C . GLN A 1 76 ? 78.320 19.071 -129.136 1.00 83.94 76 GLN A C 1
ATOM 586 O O . GLN A 1 76 ? 77.650 19.207 -128.110 1.00 83.94 76 GLN A O 1
ATOM 591 N N . GLN A 1 77 ? 77.772 19.180 -130.349 1.00 82.56 77 GLN A N 1
ATOM 592 C CA . GLN A 1 77 ? 76.344 19.417 -130.548 1.00 82.56 77 GLN A CA 1
ATOM 593 C C . GLN A 1 77 ? 75.494 18.220 -130.091 1.00 82.56 77 GLN A C 1
ATOM 595 O O . GLN A 1 77 ? 74.459 18.435 -129.462 1.00 82.56 77 GLN A O 1
ATOM 600 N N . GLU A 1 78 ? 75.922 16.981 -130.346 1.00 83.62 78 GLU A N 1
ATOM 601 C CA . GLU A 1 78 ? 75.252 15.771 -129.853 1.00 83.62 78 GLU A CA 1
ATOM 602 C C . GLU A 1 78 ? 75.294 15.675 -128.321 1.00 83.62 78 GLU A C 1
ATOM 604 O O . GLU A 1 78 ? 74.274 15.363 -127.703 1.00 83.62 78 GLU A O 1
ATOM 609 N N . LEU A 1 79 ? 76.425 16.021 -127.694 1.00 84.19 79 LEU A N 1
ATOM 610 C CA . LEU A 1 79 ? 76.545 16.134 -126.235 1.00 84.19 79 LEU A CA 1
ATOM 611 C C . LEU A 1 79 ? 75.571 17.172 -125.658 1.00 84.19 79 LEU A C 1
ATOM 613 O O . LEU A 1 79 ? 74.781 16.834 -124.780 1.00 84.19 79 LEU A O 1
ATOM 617 N N . MET A 1 80 ? 75.539 18.396 -126.199 1.00 79.38 80 MET A N 1
ATOM 618 C CA . MET A 1 80 ? 74.576 19.415 -125.756 1.00 79.38 80 MET A CA 1
ATOM 619 C C . MET A 1 80 ? 73.117 18.992 -125.982 1.00 79.38 80 MET A C 1
ATOM 621 O O . MET A 1 80 ? 72.250 19.303 -125.166 1.00 79.38 80 MET A O 1
ATOM 625 N N . LEU A 1 81 ? 72.821 18.288 -127.080 1.00 79.12 81 LEU A N 1
ATOM 626 C CA . LEU A 1 81 ? 71.471 17.803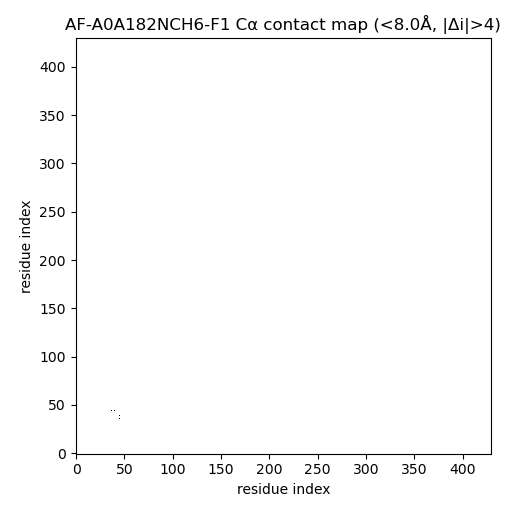 -127.379 1.00 79.12 81 LEU A CA 1
ATOM 627 C C . LEU A 1 81 ? 71.037 16.692 -126.412 1.00 79.12 81 LEU A C 1
ATOM 629 O O . LEU A 1 81 ? 69.850 16.584 -126.095 1.00 79.12 81 LEU A O 1
ATOM 633 N N . LYS A 1 82 ? 71.990 15.890 -125.928 1.00 80.69 82 LYS A N 1
ATOM 634 C CA . LYS A 1 82 ? 71.782 14.874 -124.895 1.00 80.69 82 LYS A CA 1
ATOM 635 C C . LYS A 1 82 ? 71.542 15.509 -123.524 1.00 80.69 82 LYS A C 1
ATOM 637 O O . LYS A 1 82 ? 70.541 15.184 -122.892 1.00 80.69 82 LYS A O 1
ATOM 642 N N . ASP A 1 83 ? 72.353 16.490 -123.133 1.00 78.12 83 ASP A N 1
ATOM 643 C CA . ASP A 1 83 ? 72.140 17.266 -121.901 1.00 78.12 83 ASP A CA 1
ATOM 644 C C . ASP A 1 83 ? 70.774 17.993 -121.919 1.00 78.12 83 ASP A C 1
ATOM 646 O O . ASP A 1 83 ? 70.081 18.069 -120.900 1.00 78.12 83 ASP A O 1
ATOM 650 N N . LEU A 1 84 ? 70.322 18.466 -123.092 1.00 74.81 84 LEU A N 1
ATOM 651 C CA . LEU A 1 84 ? 68.967 19.005 -123.275 1.00 74.81 84 LEU A CA 1
ATOM 652 C C . LEU A 1 84 ? 67.857 17.952 -123.102 1.00 74.81 84 LEU A C 1
ATOM 654 O O . LEU A 1 84 ? 66.779 18.299 -122.620 1.00 74.81 84 LEU A O 1
ATOM 658 N N . HIS A 1 85 ? 68.090 16.693 -123.489 1.00 78.25 85 HIS A N 1
ATOM 659 C CA . HIS A 1 85 ? 67.134 15.593 -123.295 1.00 78.25 85 HIS A CA 1
ATOM 660 C C . HIS A 1 85 ? 67.070 15.111 -121.840 1.00 78.25 85 HIS A C 1
ATOM 662 O O . HIS A 1 85 ? 65.998 14.708 -121.386 1.00 78.25 85 HIS A O 1
ATOM 668 N N . ASP A 1 86 ? 68.172 15.193 -121.094 1.00 83.94 86 ASP A N 1
ATOM 669 C CA . ASP A 1 86 ? 68.204 14.820 -119.675 1.00 83.94 86 ASP A CA 1
ATOM 670 C C . ASP A 1 86 ? 67.560 15.898 -118.776 1.00 83.94 86 ASP A C 1
ATOM 672 O O . ASP A 1 86 ? 67.032 15.596 -117.702 1.00 83.94 86 ASP A O 1
ATOM 676 N N . ARG A 1 87 ? 67.489 17.156 -119.231 1.00 83.75 87 ARG A N 1
ATOM 677 C CA . ARG A 1 87 ? 66.822 18.261 -118.519 1.00 83.75 87 ARG A CA 1
ATOM 678 C C . ARG A 1 87 ? 65.371 17.973 -118.067 1.00 83.75 87 ARG A C 1
ATOM 680 O O . ARG A 1 87 ? 65.119 18.114 -116.870 1.00 83.75 87 ARG A O 1
ATOM 687 N N . PRO A 1 88 ? 64.410 17.564 -118.925 1.00 85.44 88 PRO A N 1
ATOM 688 C CA . PRO A 1 88 ? 63.044 17.248 -118.487 1.00 85.44 88 PRO A CA 1
ATOM 689 C C . PRO A 1 88 ? 62.980 16.063 -117.510 1.00 85.44 88 PRO A C 1
ATOM 691 O O . PRO A 1 88 ? 62.072 15.995 -116.679 1.00 85.44 88 PRO A O 1
ATOM 694 N N . VAL A 1 89 ? 63.952 15.144 -117.558 1.00 86.31 89 VAL A N 1
ATOM 695 C CA . VAL A 1 89 ? 64.074 14.052 -116.581 1.00 86.31 89 VAL A CA 1
ATOM 696 C C . VAL A 1 89 ? 64.459 14.617 -115.210 1.00 86.31 89 VAL A C 1
ATOM 698 O O . VAL A 1 89 ? 63.817 14.288 -114.212 1.00 86.31 89 VAL A O 1
ATOM 701 N N . ILE A 1 90 ? 65.437 15.527 -115.156 1.00 87.50 90 ILE A N 1
ATOM 702 C CA . ILE A 1 90 ? 65.847 16.224 -113.926 1.00 87.50 90 ILE A CA 1
ATOM 703 C C . ILE A 1 90 ? 64.710 17.101 -113.374 1.00 87.50 90 ILE A C 1
ATOM 705 O O . ILE A 1 90 ? 64.427 17.041 -112.179 1.00 87.50 90 ILE A O 1
ATOM 709 N N . GLU A 1 91 ? 64.009 17.866 -114.217 1.00 89.06 91 GLU A N 1
ATOM 710 C CA . GLU A 1 91 ? 62.866 18.703 -113.809 1.00 89.06 91 GLU A CA 1
ATOM 711 C C . GLU A 1 91 ? 61.698 17.854 -113.259 1.00 89.06 91 GLU A C 1
ATOM 713 O O . GLU A 1 91 ? 61.090 18.208 -112.243 1.00 89.06 91 GLU A O 1
ATOM 718 N N . SER A 1 92 ? 61.436 16.682 -113.851 1.00 91.12 92 SER A N 1
ATOM 719 C CA . SER A 1 92 ? 60.477 15.697 -113.329 1.00 91.12 92 SER A CA 1
ATOM 720 C C . SER A 1 92 ? 60.920 15.105 -111.984 1.00 91.12 92 SER A C 1
ATOM 722 O O . SER A 1 92 ? 60.119 15.026 -111.049 1.00 91.12 92 SER A O 1
ATOM 724 N N . PHE A 1 93 ? 62.198 14.738 -111.824 1.00 91.56 93 PHE A N 1
ATOM 725 C CA . PHE A 1 93 ? 62.731 14.276 -110.536 1.00 91.56 93 PHE A CA 1
ATOM 726 C C . PHE A 1 93 ? 62.646 15.352 -109.449 1.00 91.56 93 PHE A C 1
ATOM 728 O O . PHE A 1 93 ? 62.235 15.040 -108.332 1.00 91.56 93 PHE A O 1
ATOM 735 N N . MET A 1 94 ? 62.967 16.608 -109.770 1.00 93.06 94 MET A N 1
ATOM 736 C CA . MET A 1 94 ? 62.840 17.736 -108.843 1.00 93.06 94 MET A CA 1
ATOM 737 C C . MET A 1 94 ? 61.383 17.963 -108.437 1.00 93.06 94 MET A C 1
ATOM 739 O O . MET A 1 94 ? 61.094 18.026 -107.246 1.00 93.06 94 MET A O 1
ATOM 743 N N . THR A 1 95 ? 60.452 17.969 -109.394 1.00 93.56 95 THR A N 1
ATOM 744 C CA . THR A 1 95 ? 59.015 18.138 -109.119 1.00 93.56 95 THR A CA 1
ATOM 745 C C . THR A 1 95 ? 58.471 16.997 -108.249 1.00 93.56 95 THR A C 1
ATOM 747 O O . THR A 1 95 ? 57.728 17.235 -107.296 1.00 93.56 95 THR A O 1
ATOM 750 N N . ASN A 1 96 ? 58.883 15.750 -108.508 1.00 95.25 96 ASN A N 1
ATOM 751 C CA . ASN A 1 96 ? 58.530 14.599 -107.672 1.00 95.25 96 ASN A CA 1
ATOM 752 C C . ASN A 1 96 ? 59.132 14.694 -106.259 1.00 95.25 96 ASN A C 1
ATOM 754 O O . ASN A 1 96 ? 58.450 14.390 -105.279 1.00 95.25 96 ASN A O 1
ATOM 758 N N . LEU A 1 97 ? 60.381 15.149 -106.130 1.00 95.06 97 LEU A N 1
ATOM 759 C CA . LEU A 1 97 ? 61.057 15.341 -104.845 1.00 95.06 97 LEU A CA 1
ATOM 760 C C . LEU A 1 97 ? 60.437 16.493 -104.039 1.00 95.06 97 LEU A C 1
ATOM 762 O O . LEU A 1 97 ? 60.303 16.390 -102.818 1.00 95.06 97 LEU A O 1
ATOM 766 N N . GLU A 1 98 ? 60.003 17.568 -104.694 1.00 95.38 98 GLU A N 1
ATOM 767 C CA . GLU A 1 98 ? 59.243 18.662 -104.085 1.00 95.38 98 GLU A CA 1
ATOM 768 C C . GLU A 1 98 ? 57.855 18.197 -103.632 1.00 95.38 98 GLU A C 1
ATOM 770 O O . GLU A 1 98 ? 57.481 18.435 -102.482 1.00 95.38 98 GLU A O 1
ATOM 775 N N . ALA A 1 99 ? 57.129 17.451 -104.472 1.00 95.19 99 ALA A N 1
ATOM 776 C CA . ALA A 1 99 ? 55.838 16.861 -104.122 1.00 95.19 99 ALA A CA 1
ATOM 777 C C . ALA A 1 99 ? 55.953 15.879 -102.940 1.00 95.19 99 ALA A C 1
ATOM 779 O O . ALA A 1 99 ? 55.151 15.937 -102.004 1.00 95.19 99 ALA A O 1
ATOM 780 N N . GLN A 1 100 ? 56.984 15.026 -102.922 1.00 96.06 100 GLN A N 1
ATOM 781 C CA . GLN A 1 100 ? 57.264 14.112 -101.811 1.00 96.06 100 GLN A CA 1
ATOM 782 C C . GLN A 1 100 ? 57.638 14.871 -100.529 1.00 96.06 100 GLN A C 1
ATOM 784 O O . GLN A 1 100 ? 57.166 14.514 -99.444 1.00 96.06 100 GLN A O 1
ATOM 789 N N . ASN A 1 101 ? 58.440 15.937 -100.624 1.00 96.25 101 ASN A N 1
ATOM 790 C CA . ASN A 1 101 ? 58.756 16.802 -99.485 1.00 96.25 101 ASN A CA 1
ATOM 791 C C . ASN A 1 101 ? 57.511 17.517 -98.949 1.00 96.25 101 ASN A C 1
ATOM 793 O O . ASN A 1 101 ? 57.321 17.575 -97.734 1.00 96.25 101 ASN A O 1
ATOM 797 N N . LEU A 1 102 ? 56.642 18.026 -99.824 1.00 96.25 102 LEU A N 1
ATOM 798 C CA . LEU A 1 102 ? 55.391 18.679 -99.442 1.00 96.25 102 LEU A CA 1
ATOM 799 C C . LEU A 1 102 ? 54.436 17.691 -98.756 1.00 96.25 102 LEU A C 1
ATOM 801 O O . LEU A 1 102 ? 53.918 17.991 -97.681 1.00 96.25 102 LEU A O 1
ATOM 805 N N . ALA A 1 103 ? 54.269 16.489 -99.316 1.00 96.38 103 ALA A N 1
ATOM 806 C CA . ALA A 1 103 ? 53.478 15.417 -98.715 1.00 96.38 103 ALA A CA 1
ATOM 807 C C . ALA A 1 103 ? 54.037 14.985 -97.347 1.00 96.38 103 ALA A C 1
ATOM 809 O O . ALA A 1 103 ? 53.279 14.812 -96.393 1.00 96.38 103 ALA A O 1
ATOM 810 N N . THR A 1 104 ? 55.364 14.881 -97.221 1.00 96.38 104 THR A N 1
ATOM 811 C CA . THR A 1 104 ? 56.037 14.532 -95.960 1.00 96.38 104 THR A CA 1
ATOM 812 C C . THR A 1 104 ? 55.870 15.631 -94.912 1.00 96.38 104 THR A C 1
ATOM 814 O O . THR A 1 104 ? 55.509 15.330 -93.775 1.00 96.38 104 THR A O 1
ATOM 817 N N . ARG A 1 105 ? 56.056 16.908 -95.284 1.00 96.88 105 ARG A N 1
ATOM 818 C CA . ARG A 1 105 ? 55.809 18.065 -94.404 1.00 96.88 105 ARG A CA 1
ATOM 819 C C . ARG A 1 105 ? 54.360 18.102 -93.931 1.00 96.88 105 ARG A C 1
ATOM 821 O O . ARG A 1 105 ? 54.139 18.242 -92.732 1.00 96.88 105 ARG A O 1
ATOM 828 N N . LYS A 1 106 ? 53.396 17.902 -94.836 1.00 97.06 106 LYS A N 1
ATOM 829 C CA . LYS A 1 106 ? 51.971 17.834 -94.495 1.00 97.06 106 LYS A CA 1
ATOM 830 C C . LYS A 1 106 ? 51.679 16.696 -93.514 1.00 97.06 106 LYS A C 1
ATOM 832 O O . LYS A 1 106 ? 51.119 16.944 -92.461 1.00 97.06 106 LYS A O 1
ATOM 837 N N . HIS A 1 107 ? 52.142 15.478 -93.784 1.00 97.25 107 HIS A N 1
ATOM 838 C CA . HIS A 1 107 ? 51.940 14.341 -92.878 1.00 97.25 107 HIS A CA 1
ATOM 839 C C . HIS A 1 107 ? 52.624 14.525 -91.504 1.00 97.25 107 HIS A C 1
ATOM 841 O O . HIS A 1 107 ? 52.101 14.065 -90.487 1.00 97.25 107 HIS A O 1
ATOM 847 N N . ILE A 1 108 ? 53.769 15.218 -91.438 1.00 97.25 108 ILE A N 1
ATOM 848 C CA . ILE A 1 108 ? 54.395 15.623 -90.166 1.00 97.25 108 ILE A CA 1
ATOM 849 C C . ILE A 1 108 ? 53.533 16.668 -89.444 1.00 97.25 108 ILE A C 1
ATOM 851 O O . ILE A 1 108 ? 53.334 16.545 -88.236 1.00 97.25 108 ILE A O 1
ATOM 855 N N . GLN A 1 109 ? 52.996 17.656 -90.165 1.00 97.19 109 GLN A N 1
ATOM 856 C CA . GLN A 1 109 ? 52.084 18.661 -89.620 1.00 97.19 109 GLN A CA 1
ATOM 857 C C . GLN A 1 109 ? 50.800 18.015 -89.078 1.00 97.19 109 GLN A C 1
ATOM 859 O O . GLN A 1 109 ? 50.488 18.212 -87.907 1.00 97.19 109 GLN A O 1
ATOM 864 N N . ASP A 1 110 ? 50.127 17.168 -89.861 1.00 97.12 110 ASP A N 1
ATOM 865 C CA . ASP A 1 110 ? 48.921 16.431 -89.460 1.00 97.12 110 ASP A CA 1
ATOM 866 C C . ASP A 1 110 ? 49.175 15.621 -88.167 1.00 97.12 110 ASP A C 1
ATOM 868 O O . ASP A 1 110 ? 48.360 15.613 -87.239 1.00 97.12 110 ASP A O 1
ATOM 872 N N . LYS A 1 111 ? 50.352 14.984 -88.048 1.00 97.56 111 LYS A N 1
ATOM 873 C CA . LYS A 1 111 ? 50.773 14.277 -86.825 1.00 97.56 111 LYS A CA 1
ATOM 874 C C . LYS A 1 111 ? 51.066 15.210 -85.651 1.00 97.56 111 LYS A C 1
ATOM 876 O O . LYS A 1 111 ? 50.710 14.873 -84.523 1.00 97.56 111 LYS A O 1
ATOM 881 N N . ALA A 1 112 ? 51.693 16.361 -85.879 1.00 97.06 112 ALA A N 1
ATOM 882 C CA . ALA A 1 112 ? 51.940 17.354 -84.834 1.00 97.06 112 ALA A CA 1
ATOM 883 C C . ALA A 1 112 ? 50.626 17.962 -84.310 1.00 97.06 112 ALA A C 1
ATOM 885 O O . ALA A 1 112 ? 50.457 18.127 -83.100 1.00 97.06 112 ALA A O 1
ATOM 886 N N . GLU A 1 113 ? 49.665 18.222 -85.198 1.00 97.19 113 GLU A N 1
ATOM 887 C CA . GLU A 1 113 ? 48.317 18.674 -84.853 1.00 97.19 113 GLU A CA 1
ATOM 888 C C . GLU A 1 113 ? 47.558 17.605 -84.051 1.00 97.19 113 GLU A C 1
ATOM 890 O O . GLU A 1 113 ? 47.014 17.919 -82.989 1.00 97.19 113 GLU A O 1
ATOM 895 N N . ALA A 1 114 ? 47.610 16.333 -84.463 1.00 97.75 114 ALA A N 1
ATOM 896 C CA . ALA A 1 114 ? 47.040 15.219 -83.700 1.00 97.75 114 ALA A CA 1
ATOM 897 C C . ALA A 1 114 ? 47.676 15.068 -82.301 1.00 97.75 114 ALA A C 1
ATOM 899 O O . ALA A 1 114 ? 46.973 14.931 -81.300 1.00 97.75 114 ALA A O 1
ATOM 900 N N . ILE A 1 115 ? 49.005 15.157 -82.185 1.00 97.94 115 ILE A N 1
ATOM 901 C CA . ILE A 1 115 ? 49.694 15.139 -80.883 1.00 97.94 115 ILE A CA 1
ATOM 902 C C . ILE A 1 115 ? 49.231 16.317 -80.009 1.00 97.94 115 ILE A C 1
ATOM 904 O O . ILE A 1 115 ? 48.957 16.134 -78.822 1.00 97.94 115 ILE A O 1
ATOM 908 N N . ASN A 1 116 ? 49.073 17.513 -80.581 1.00 97.94 116 ASN A N 1
ATOM 909 C CA . ASN A 1 116 ? 48.597 18.699 -79.867 1.00 97.94 116 ASN A CA 1
ATOM 910 C C . ASN A 1 116 ? 47.148 18.539 -79.356 1.00 97.94 116 ASN A C 1
ATOM 912 O O . ASN A 1 116 ? 46.852 18.919 -78.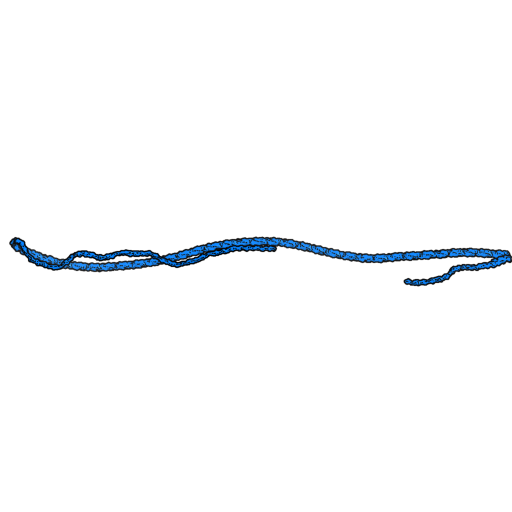219 1.00 97.94 116 ASN A O 1
ATOM 916 N N . THR A 1 117 ? 46.238 17.937 -80.135 1.00 97.75 117 THR A N 1
ATOM 917 C CA . THR A 1 117 ? 44.872 17.648 -79.652 1.00 97.75 117 THR A CA 1
ATOM 918 C C . THR A 1 117 ? 44.877 16.608 -78.529 1.00 97.75 117 THR A C 1
ATOM 920 O O . THR A 1 117 ? 44.189 16.803 -77.522 1.00 97.75 117 THR A O 1
ATOM 923 N N . HIS A 1 118 ? 45.712 15.567 -78.618 1.00 97.94 118 HIS A N 1
ATOM 924 C CA . HIS A 1 118 ? 45.895 14.598 -77.534 1.00 97.94 118 HIS A CA 1
ATOM 925 C C . HIS A 1 118 ? 46.477 15.229 -76.259 1.00 97.94 118 HIS A C 1
ATOM 927 O O . HIS A 1 118 ? 45.992 14.923 -75.169 1.00 97.94 118 HIS A O 1
ATOM 933 N N . ILE A 1 119 ? 47.449 16.145 -76.364 1.00 98.12 119 ILE A N 1
ATOM 934 C CA . ILE A 1 119 ? 47.996 16.888 -75.214 1.00 98.12 119 ILE A CA 1
ATOM 935 C C . ILE A 1 119 ? 46.894 17.706 -74.528 1.00 98.12 119 ILE A C 1
ATOM 937 O O . ILE A 1 119 ? 46.706 17.573 -73.318 1.00 98.12 119 ILE A O 1
ATOM 941 N N . LYS A 1 120 ? 46.116 18.487 -75.291 1.00 97.88 120 LYS A N 1
ATOM 942 C CA . LYS A 1 120 ? 44.997 19.292 -74.762 1.00 97.88 120 LYS A CA 1
ATOM 943 C C . LYS A 1 120 ? 43.926 18.426 -74.088 1.00 97.88 120 LYS A C 1
ATOM 945 O O . LYS A 1 120 ? 43.465 18.755 -72.996 1.00 97.88 120 LYS A O 1
ATOM 950 N N . SER A 1 121 ? 43.570 17.296 -74.701 1.00 98.12 121 SER A N 1
ATOM 951 C CA . SER A 1 121 ? 42.627 16.324 -74.129 1.00 98.12 121 SER A CA 1
ATOM 952 C C . SER A 1 121 ? 43.156 15.710 -72.824 1.00 98.12 121 SER A C 1
ATOM 954 O O . SER A 1 121 ? 42.444 15.652 -71.820 1.00 98.12 121 SER A O 1
ATOM 956 N N . ASN A 1 122 ? 44.440 15.337 -72.780 1.00 98.25 122 ASN A N 1
ATOM 957 C CA . ASN A 1 122 ? 45.069 14.805 -71.571 1.00 98.25 122 ASN A CA 1
ATOM 958 C C . ASN A 1 122 ? 45.149 15.858 -70.451 1.00 98.25 122 ASN A C 1
ATOM 960 O O . ASN A 1 122 ? 44.944 15.528 -69.284 1.00 98.25 122 ASN A O 1
ATOM 964 N N . GLU A 1 123 ? 45.395 17.129 -70.780 1.00 98.25 123 GLU A N 1
ATOM 965 C CA . GLU A 1 123 ? 45.375 18.228 -69.811 1.00 98.25 123 GLU A CA 1
ATOM 966 C C . GLU A 1 123 ? 43.973 18.444 -69.215 1.00 98.25 123 GLU A C 1
ATOM 968 O O . GLU A 1 123 ? 43.842 18.624 -68.000 1.00 98.25 123 GLU A O 1
ATOM 973 N N . LEU A 1 124 ? 42.919 18.362 -70.037 1.00 98.00 124 LEU A N 1
ATOM 974 C CA . LEU A 1 124 ? 41.530 18.431 -69.576 1.00 98.00 124 LEU A CA 1
ATOM 975 C C . LEU A 1 124 ? 41.198 17.271 -68.623 1.00 98.00 124 LEU A C 1
ATOM 977 O O . LEU A 1 124 ? 40.698 17.512 -67.523 1.00 98.00 124 LEU A O 1
ATOM 981 N N . LEU A 1 125 ? 41.566 16.037 -68.986 1.00 98.31 125 LEU A N 1
ATOM 982 C CA . LEU A 1 125 ? 41.402 14.858 -68.128 1.00 98.31 125 LEU A CA 1
ATOM 983 C C . LEU A 1 125 ? 42.161 15.005 -66.798 1.00 98.31 125 LEU A C 1
ATOM 985 O O . LEU A 1 125 ? 41.609 14.719 -65.738 1.00 98.31 125 LEU A O 1
ATOM 989 N N . ARG A 1 126 ? 43.395 15.532 -66.807 1.00 98.25 126 ARG A N 1
ATOM 990 C CA . ARG A 1 126 ? 44.145 15.832 -65.569 1.00 98.25 126 ARG A CA 1
ATOM 991 C C . ARG A 1 126 ? 43.439 16.875 -64.699 1.00 98.25 126 ARG A C 1
ATOM 993 O O . ARG A 1 126 ? 43.458 16.742 -63.476 1.00 98.25 126 ARG A O 1
ATOM 1000 N N . LYS A 1 127 ? 42.828 17.909 -65.291 1.00 98.19 127 LYS A N 1
ATOM 1001 C CA . LYS A 1 127 ? 42.044 18.920 -64.555 1.00 98.19 127 LYS A CA 1
ATOM 1002 C C . LYS A 1 127 ? 40.788 18.304 -63.932 1.00 98.19 127 LYS A C 1
ATOM 1004 O O . LYS A 1 127 ? 40.518 18.567 -62.760 1.00 98.19 127 LYS A O 1
ATOM 1009 N N . GLN A 1 128 ? 40.079 17.445 -64.665 1.00 98.31 128 GLN A N 1
ATOM 1010 C CA . GLN A 1 128 ? 38.918 16.715 -64.154 1.00 98.31 128 GLN A CA 1
ATOM 1011 C C . GLN A 1 128 ? 39.297 15.778 -62.997 1.00 98.31 128 GLN A C 1
ATOM 1013 O O . GLN A 1 128 ? 38.744 15.916 -61.908 1.00 98.31 128 GLN A O 1
ATOM 1018 N N . LEU A 1 129 ? 40.308 14.921 -63.173 1.00 98.25 129 LEU A N 1
ATOM 1019 C CA . LEU A 1 129 ? 40.786 14.011 -62.125 1.00 98.25 129 LEU A CA 1
ATOM 1020 C C . LEU A 1 129 ? 41.230 14.762 -60.859 1.00 98.25 129 LEU A C 1
ATOM 1022 O O . LEU A 1 129 ? 40.928 14.336 -59.748 1.00 98.25 129 LEU A O 1
ATOM 1026 N N . ARG A 1 130 ? 41.895 15.921 -60.992 1.00 98.25 130 ARG A N 1
ATOM 1027 C CA . ARG A 1 130 ? 42.235 16.776 -59.836 1.00 98.25 130 ARG A CA 1
ATOM 1028 C C . ARG A 1 130 ? 40.991 17.294 -59.106 1.00 98.25 130 ARG A C 1
ATOM 1030 O O . ARG A 1 130 ? 40.992 17.315 -57.876 1.00 98.25 130 ARG A O 1
ATOM 1037 N N . LYS A 1 131 ? 39.942 17.692 -59.837 1.00 98.31 131 LYS A N 1
ATOM 1038 C CA . LYS A 1 131 ? 38.663 18.139 -59.258 1.00 98.31 131 LYS A CA 1
ATOM 1039 C C . LYS A 1 131 ? 37.956 16.996 -58.522 1.00 98.31 131 LYS A C 1
ATOM 1041 O O . LYS A 1 131 ? 37.513 17.193 -57.394 1.00 98.31 131 LYS A O 1
ATOM 1046 N N . GLU A 1 132 ? 37.901 15.810 -59.122 1.00 98.12 132 GLU A N 1
ATOM 1047 C CA . GLU A 1 132 ? 37.297 14.611 -58.524 1.00 98.12 132 GLU A CA 1
ATOM 1048 C C . GLU A 1 132 ? 38.051 14.160 -57.266 1.00 98.12 132 GLU A C 1
ATOM 1050 O O . GLU A 1 132 ? 37.432 13.966 -56.223 1.00 98.12 132 GLU A O 1
ATOM 1055 N N . ILE A 1 133 ? 39.389 14.112 -57.300 1.00 98.19 133 ILE A N 1
ATOM 1056 C CA . ILE A 1 133 ? 40.225 13.834 -56.116 1.00 98.19 133 ILE A CA 1
ATOM 1057 C C . ILE A 1 133 ? 39.981 14.872 -55.008 1.00 98.19 133 ILE A C 1
ATOM 1059 O O . ILE A 1 133 ? 39.927 14.509 -53.832 1.00 98.19 133 ILE A O 1
ATOM 1063 N N . GLY A 1 134 ? 39.812 16.152 -55.356 1.00 97.94 134 GLY A N 1
ATOM 1064 C CA . GLY A 1 134 ? 39.443 17.202 -54.402 1.00 97.94 134 GLY A CA 1
ATOM 1065 C C . GLY A 1 134 ? 38.084 16.946 -53.740 1.00 97.94 134 GLY A C 1
ATOM 1066 O O . GLY A 1 134 ? 37.986 16.970 -52.513 1.00 97.94 134 GLY A O 1
ATOM 1067 N N . GLY A 1 135 ? 37.060 16.624 -54.537 1.00 98.31 135 GLY A N 1
ATOM 1068 C CA . GLY A 1 135 ? 35.720 16.285 -54.044 1.00 98.31 135 GLY A CA 1
ATOM 1069 C C . GLY A 1 135 ? 35.707 15.043 -53.148 1.00 98.31 135 GLY A C 1
ATOM 1070 O O . GLY A 1 135 ? 35.139 15.077 -52.058 1.00 98.31 135 GLY A O 1
ATOM 1071 N N . LEU A 1 136 ? 36.404 13.976 -53.552 1.00 98.12 136 LEU A N 1
ATOM 1072 C CA . LEU A 1 136 ? 36.535 12.746 -52.764 1.00 98.12 136 LEU A CA 1
ATOM 1073 C C . LEU A 1 136 ? 37.248 12.991 -51.426 1.00 98.12 136 LEU A C 1
ATOM 1075 O O . LEU A 1 136 ? 36.840 12.430 -50.410 1.00 98.12 136 LEU A O 1
ATOM 1079 N N . ARG A 1 137 ? 38.271 13.859 -51.390 1.00 98.50 137 ARG A N 1
ATOM 1080 C CA . ARG A 1 137 ? 38.938 14.261 -50.138 1.00 98.50 137 ARG A CA 1
ATOM 1081 C C . ARG A 1 137 ? 38.003 15.036 -49.210 1.00 98.50 137 ARG A C 1
ATOM 1083 O O . ARG A 1 137 ? 38.004 14.750 -48.016 1.00 98.50 137 ARG A O 1
ATOM 1090 N N . SER A 1 138 ? 37.196 15.959 -49.742 1.00 98.06 138 SER A N 1
ATOM 1091 C CA . SER A 1 138 ? 36.181 16.672 -48.950 1.00 98.06 138 SER A CA 1
ATOM 1092 C C . SER A 1 138 ? 35.173 15.689 -48.357 1.00 98.06 138 SER A C 1
ATOM 1094 O O . SER A 1 138 ? 35.056 15.598 -47.142 1.00 98.06 138 SER A O 1
ATOM 1096 N N . CYS A 1 139 ? 34.564 14.849 -49.199 1.00 98.25 139 CYS A N 1
ATOM 1097 C CA . CYS A 1 139 ? 33.595 13.840 -48.773 1.00 98.25 139 CYS A CA 1
ATOM 1098 C C . CYS A 1 139 ? 34.174 12.876 -47.717 1.00 98.25 139 CYS A C 1
ATOM 1100 O O . CYS A 1 139 ? 33.515 12.565 -46.728 1.00 98.25 139 CYS A O 1
ATOM 1102 N N . THR A 1 140 ? 35.440 12.464 -47.868 1.00 98.44 140 THR A N 1
ATOM 1103 C CA . THR A 1 140 ? 36.156 11.647 -46.869 1.00 98.44 140 THR A CA 1
ATOM 1104 C C . THR A 1 140 ? 36.266 12.358 -45.517 1.00 98.44 140 THR A C 1
ATOM 1106 O O . THR A 1 140 ? 36.118 11.716 -44.477 1.00 98.44 140 THR A O 1
ATOM 1109 N N . ASN A 1 141 ? 36.513 13.670 -45.500 1.00 98.00 141 ASN A N 1
ATOM 1110 C CA . ASN A 1 141 ? 36.552 14.447 -44.261 1.00 98.00 141 ASN A CA 1
ATOM 1111 C C . ASN A 1 141 ? 35.147 14.597 -43.653 1.00 98.00 141 ASN A C 1
ATOM 1113 O O . ASN A 1 141 ? 34.990 14.372 -42.456 1.00 98.00 141 ASN A O 1
ATOM 1117 N N . ASP A 1 142 ? 34.123 14.863 -44.468 1.00 98.50 142 ASP A N 1
ATOM 1118 C CA . ASP A 1 142 ? 32.726 14.981 -44.018 1.00 98.50 142 ASP A CA 1
ATOM 1119 C C . ASP A 1 142 ? 32.181 13.664 -43.432 1.00 98.50 142 ASP A C 1
ATOM 1121 O O . ASP A 1 142 ? 31.308 13.672 -42.561 1.00 98.50 142 ASP A O 1
ATOM 1125 N N . ILE A 1 143 ? 32.670 12.519 -43.921 1.00 98.44 143 ILE A N 1
ATOM 1126 C CA . ILE A 1 143 ? 32.376 11.190 -43.366 1.00 98.44 143 ILE A CA 1
ATOM 1127 C C . ILE A 1 143 ? 33.103 10.992 -42.031 1.00 98.44 143 ILE A C 1
ATOM 1129 O O . ILE A 1 143 ? 32.488 10.510 -41.086 1.00 98.44 143 ILE A O 1
ATOM 1133 N N . LYS A 1 144 ? 34.379 11.391 -41.915 1.00 98.62 144 LYS A N 1
ATOM 1134 C CA . LYS A 1 144 ? 35.133 11.305 -40.649 1.00 98.62 144 LYS A CA 1
ATOM 1135 C C . LYS A 1 144 ? 34.517 12.158 -39.541 1.00 98.62 144 LYS A C 1
ATOM 1137 O O . LYS A 1 144 ? 34.397 11.679 -38.420 1.00 98.62 144 LYS A O 1
ATOM 1142 N N . VAL A 1 145 ? 34.107 13.390 -39.849 1.00 98.44 145 VAL A N 1
ATOM 1143 C CA . VAL A 1 145 ? 33.433 14.270 -38.879 1.00 98.44 145 VAL A CA 1
ATOM 1144 C C . VAL A 1 145 ? 32.138 13.618 -38.392 1.00 98.44 145 VAL A C 1
ATOM 1146 O O . VAL A 1 145 ? 31.982 13.419 -37.191 1.00 98.44 145 VAL A O 1
ATOM 1149 N N . ARG A 1 146 ? 31.274 13.162 -39.311 1.00 98.44 146 ARG A N 1
ATOM 1150 C CA . ARG A 1 146 ? 30.023 12.475 -38.947 1.00 98.44 146 ARG A CA 1
ATOM 1151 C C . ARG A 1 146 ? 30.237 11.163 -38.191 1.00 98.44 146 ARG A C 1
ATOM 1153 O O . ARG A 1 146 ? 29.450 10.846 -37.307 1.00 98.44 146 ARG A O 1
ATOM 1160 N N . ALA A 1 147 ? 31.292 10.407 -38.496 1.00 98.38 147 ALA A N 1
ATOM 1161 C CA . ALA A 1 147 ? 31.638 9.202 -37.744 1.00 98.38 147 ALA A CA 1
ATOM 1162 C C . ALA A 1 147 ? 31.973 9.531 -36.278 1.00 98.38 147 ALA A C 1
ATOM 1164 O O . ALA A 1 147 ? 31.451 8.876 -35.379 1.00 98.38 147 ALA A O 1
ATOM 1165 N N . ASN A 1 148 ? 32.760 10.585 -36.038 1.00 98.31 148 ASN A N 1
ATOM 1166 C CA . ASN A 1 148 ? 33.092 11.044 -34.687 1.00 98.31 148 ASN A CA 1
ATOM 1167 C C . ASN A 1 148 ? 31.851 11.573 -33.939 1.00 98.31 148 ASN A C 1
ATOM 1169 O O . ASN A 1 148 ? 31.659 11.259 -32.768 1.00 98.31 148 ASN A O 1
ATOM 1173 N N . GLU A 1 149 ? 30.979 12.339 -34.606 1.00 98.44 149 GLU A N 1
ATOM 1174 C CA . GLU A 1 149 ? 29.711 12.823 -34.028 1.00 98.44 149 GLU A CA 1
ATOM 1175 C C . GLU A 1 149 ? 28.794 11.664 -33.600 1.00 98.44 149 GLU A C 1
ATOM 1177 O O . GLU A 1 149 ? 28.205 11.692 -32.516 1.00 98.44 149 GLU A O 1
ATOM 1182 N N . ILE A 1 150 ? 28.700 10.616 -34.426 1.00 98.25 150 ILE A N 1
ATOM 1183 C CA . ILE A 1 150 ? 27.956 9.389 -34.112 1.00 98.25 150 ILE A CA 1
ATOM 1184 C C . ILE A 1 150 ? 28.607 8.632 -32.945 1.00 98.25 150 ILE A C 1
ATOM 1186 O O . ILE A 1 150 ? 27.888 8.132 -32.081 1.00 98.25 150 ILE A O 1
ATOM 1190 N N . GLU A 1 151 ? 29.940 8.572 -32.870 1.00 98.50 151 GLU A N 1
ATOM 1191 C CA . GLU A 1 151 ? 30.660 7.933 -31.760 1.00 98.50 151 GLU A CA 1
ATOM 1192 C C . GLU A 1 151 ? 30.388 8.640 -30.418 1.00 98.50 151 GLU A C 1
ATOM 1194 O O . GLU A 1 151 ? 30.025 7.986 -29.439 1.00 98.50 151 GLU A O 1
ATOM 1199 N N . GLU A 1 152 ? 30.478 9.973 -30.371 1.00 98.19 152 GLU A N 1
ATOM 1200 C CA . GLU A 1 152 ? 30.175 10.762 -29.165 1.00 98.19 152 GLU A CA 1
ATOM 1201 C C . GLU A 1 152 ? 28.686 10.698 -28.779 1.00 98.19 152 GLU A C 1
ATOM 1203 O O . GLU A 1 152 ? 28.336 10.588 -27.597 1.00 98.19 152 GLU A O 1
ATOM 1208 N N . THR A 1 153 ? 27.786 10.660 -29.767 1.00 98.38 153 THR A N 1
ATOM 1209 C CA . THR A 1 153 ? 26.354 10.401 -29.533 1.00 98.38 153 THR A CA 1
ATOM 1210 C C . THR A 1 153 ? 26.137 8.998 -28.949 1.00 98.38 153 THR A C 1
ATOM 1212 O O . THR A 1 153 ? 25.352 8.817 -28.020 1.00 98.38 153 THR A O 1
ATOM 1215 N N . GLY A 1 154 ? 26.885 7.998 -29.421 1.00 98.38 154 GLY A N 1
ATOM 1216 C CA . GLY A 1 154 ? 26.871 6.642 -28.871 1.00 98.38 154 GLY A CA 1
ATOM 1217 C C . GLY A 1 154 ? 27.349 6.585 -27.417 1.00 98.38 154 GLY A C 1
ATOM 1218 O O . GLY A 1 154 ? 26.689 5.967 -26.580 1.00 98.38 154 GLY A O 1
ATOM 1219 N N . LYS A 1 155 ? 28.450 7.274 -27.086 1.00 98.50 155 LYS A N 1
ATOM 1220 C CA . LYS A 1 155 ? 28.986 7.369 -25.712 1.00 98.50 155 LYS A CA 1
ATOM 1221 C C . LYS A 1 155 ? 27.998 8.038 -24.755 1.00 98.50 155 LYS A C 1
ATOM 1223 O O . LYS A 1 155 ? 27.748 7.519 -23.668 1.00 98.50 155 LYS A O 1
ATOM 1228 N N . THR A 1 156 ? 27.405 9.162 -25.155 1.00 98.44 156 THR A N 1
ATOM 1229 C CA . THR A 1 156 ? 26.431 9.887 -24.320 1.00 98.44 156 THR A CA 1
ATOM 1230 C C . THR A 1 156 ? 25.157 9.072 -24.078 1.00 98.44 156 THR A C 1
ATOM 1232 O O . THR A 1 156 ? 24.703 8.984 -22.935 1.00 98.44 156 THR A O 1
ATOM 1235 N N . LEU A 1 157 ? 24.630 8.387 -25.101 1.00 98.38 157 LEU A N 1
ATOM 1236 C CA . LEU A 1 157 ? 23.499 7.462 -24.952 1.00 98.38 157 LEU A CA 1
ATOM 1237 C C . LEU A 1 157 ? 23.833 6.246 -24.075 1.00 98.38 157 LEU A C 1
ATOM 1239 O O . LEU A 1 157 ? 23.001 5.834 -23.265 1.00 98.38 157 LEU A O 1
ATOM 1243 N N . HIS A 1 158 ? 25.040 5.683 -24.191 1.00 98.38 158 HIS A N 1
ATOM 1244 C CA . HIS A 1 158 ? 25.483 4.572 -23.345 1.00 98.38 158 HIS A CA 1
ATOM 1245 C C . HIS A 1 158 ? 25.535 4.968 -21.863 1.00 98.38 158 HIS A C 1
ATOM 1247 O O . HIS A 1 158 ? 25.001 4.250 -21.016 1.00 98.38 158 HIS A O 1
ATOM 1253 N N . ASN A 1 159 ? 26.100 6.138 -21.555 1.00 98.31 159 ASN A N 1
ATOM 1254 C CA . ASN A 1 159 ? 26.149 6.660 -20.188 1.00 98.31 159 ASN A CA 1
ATOM 1255 C C . ASN A 1 159 ? 24.734 6.897 -19.631 1.00 98.31 159 ASN A C 1
ATOM 1257 O O . ASN A 1 159 ? 24.421 6.431 -18.538 1.00 98.31 159 ASN A O 1
ATOM 1261 N N . ALA A 1 160 ? 23.833 7.503 -20.415 1.00 98.12 160 ALA A N 1
ATOM 1262 C CA . ALA A 1 160 ? 22.439 7.700 -20.012 1.00 98.12 160 ALA A CA 1
ATOM 1263 C C . ALA A 1 160 ? 21.683 6.373 -19.765 1.00 98.12 160 ALA A C 1
ATOM 1265 O O . ALA A 1 160 ? 20.864 6.277 -18.843 1.00 98.12 160 ALA A O 1
ATOM 1266 N N . LEU A 1 161 ? 21.964 5.321 -20.545 1.00 98.44 161 LEU A N 1
ATOM 1267 C CA . LEU A 1 161 ? 21.430 3.974 -20.298 1.00 98.44 161 LEU A CA 1
ATOM 1268 C C . LEU A 1 161 ? 21.974 3.362 -18.997 1.00 98.44 161 LEU A C 1
ATOM 1270 O O . LEU A 1 161 ? 21.223 2.729 -18.254 1.00 98.44 161 LEU A O 1
ATOM 1274 N N . GLN A 1 162 ? 23.250 3.579 -18.684 1.00 98.44 162 GLN A N 1
ATOM 1275 C CA . GLN A 1 162 ? 23.849 3.094 -17.442 1.00 98.44 162 GLN A CA 1
ATOM 1276 C C . GLN A 1 162 ? 23.296 3.838 -16.211 1.00 98.44 162 GLN A C 1
ATOM 1278 O O . GLN A 1 162 ? 22.926 3.195 -15.226 1.00 98.44 162 GLN A O 1
ATOM 1283 N N . ASP A 1 163 ? 23.130 5.160 -16.282 1.00 98.38 163 ASP A N 1
ATOM 1284 C CA . ASP A 1 163 ? 22.525 5.965 -15.210 1.00 98.38 163 ASP A CA 1
ATOM 1285 C C . ASP A 1 163 ? 21.057 5.586 -14.967 1.00 98.38 163 ASP A C 1
ATOM 1287 O O . ASP A 1 163 ? 20.613 5.424 -13.824 1.00 98.38 163 ASP A O 1
ATOM 1291 N N . THR A 1 164 ? 20.281 5.387 -16.039 1.00 98.06 164 THR A N 1
ATOM 1292 C CA . THR A 1 164 ? 18.882 4.947 -15.919 1.00 98.06 164 THR A CA 1
ATOM 1293 C C . THR A 1 164 ? 18.765 3.533 -15.353 1.00 98.06 164 THR A C 1
ATOM 1295 O O . THR A 1 164 ? 17.863 3.295 -14.545 1.00 98.06 164 THR A O 1
ATOM 1298 N N . LYS A 1 165 ? 19.699 2.627 -15.674 1.00 98.56 165 LYS A N 1
ATOM 1299 C CA . LYS A 1 165 ? 19.805 1.303 -15.044 1.00 98.56 165 LYS A CA 1
ATOM 1300 C C . LYS A 1 165 ? 20.082 1.406 -13.540 1.00 98.56 165 LYS A C 1
ATOM 1302 O O . LYS A 1 165 ? 19.338 0.818 -12.757 1.00 98.56 165 LYS A O 1
ATOM 1307 N N . ILE A 1 166 ? 21.083 2.188 -13.123 1.00 98.38 166 ILE A N 1
ATOM 1308 C CA . ILE A 1 166 ? 21.417 2.397 -11.699 1.00 98.38 166 ILE A CA 1
ATOM 1309 C C . ILE A 1 166 ? 20.210 2.972 -10.940 1.00 98.38 166 ILE A C 1
ATOM 1311 O O . ILE A 1 166 ? 19.858 2.493 -9.859 1.00 98.38 166 ILE A O 1
ATOM 1315 N N . ARG A 1 167 ? 19.516 3.955 -11.529 1.00 98.38 167 ARG A N 1
ATOM 1316 C CA . ARG A 1 167 ? 18.292 4.535 -10.955 1.00 98.38 167 ARG A CA 1
ATOM 1317 C C . ARG A 1 167 ? 17.168 3.505 -10.815 1.00 98.38 167 ARG A C 1
ATOM 1319 O O . ARG A 1 167 ? 16.474 3.509 -9.800 1.00 98.38 167 ARG A O 1
ATOM 1326 N N . LEU A 1 168 ? 16.991 2.617 -11.794 1.00 98.25 168 LEU A N 1
ATOM 1327 C CA . LEU A 1 168 ? 15.980 1.555 -11.755 1.00 98.25 168 LEU A CA 1
ATOM 1328 C C . LEU A 1 168 ? 16.300 0.493 -10.690 1.00 98.25 168 LEU A C 1
ATOM 1330 O O . LEU A 1 168 ? 15.402 0.074 -9.963 1.00 98.25 168 LEU A O 1
ATOM 1334 N N . GLU A 1 169 ? 17.570 0.115 -10.525 1.00 98.38 169 GLU A N 1
ATOM 1335 C CA . GLU A 1 169 ? 18.015 -0.756 -9.427 1.00 98.38 169 GLU A CA 1
ATOM 1336 C C . GLU A 1 169 ? 17.797 -0.106 -8.047 1.00 98.38 169 GLU A C 1
ATOM 1338 O O . GLU A 1 169 ? 17.396 -0.784 -7.097 1.00 98.38 169 GLU A O 1
ATOM 1343 N N . GLY A 1 170 ? 17.999 1.212 -7.934 1.00 98.44 170 GLY A N 1
ATOM 1344 C CA . GLY A 1 170 ? 17.676 1.989 -6.733 1.00 98.44 170 GLY A CA 1
ATOM 1345 C C . GLY A 1 170 ? 16.178 1.999 -6.409 1.00 98.44 170 GLY A C 1
ATOM 1346 O O . GLY A 1 170 ? 15.792 1.688 -5.282 1.00 98.44 170 GLY A O 1
ATOM 1347 N N . LEU A 1 171 ? 15.329 2.282 -7.403 1.00 98.19 171 LEU A N 1
ATOM 1348 C CA . LEU A 1 171 ? 13.867 2.250 -7.258 1.00 98.19 171 LEU A CA 1
ATOM 1349 C C . LEU A 1 171 ? 13.353 0.850 -6.898 1.00 98.19 171 LEU A C 1
ATOM 1351 O O . LEU A 1 171 ? 12.467 0.729 -6.055 1.00 98.19 171 LEU A O 1
ATOM 1355 N N . LYS A 1 172 ? 13.939 -0.213 -7.465 1.00 98.50 172 LYS A N 1
ATOM 1356 C CA . LYS A 1 172 ? 13.601 -1.594 -7.097 1.00 98.50 172 LYS A CA 1
ATOM 1357 C C . LYS A 1 172 ? 13.871 -1.863 -5.613 1.00 98.50 172 LYS A C 1
ATOM 1359 O O . LYS A 1 172 ? 12.979 -2.334 -4.918 1.00 98.50 172 LYS A O 1
ATOM 1364 N N . LYS A 1 173 ? 15.050 -1.488 -5.100 1.00 98.31 173 LYS A N 1
ATOM 1365 C CA . LYS A 1 173 ? 15.383 -1.635 -3.668 1.00 98.31 173 LYS A CA 1
ATOM 1366 C C . LYS A 1 173 ? 14.416 -0.864 -2.760 1.00 98.31 173 LYS A C 1
ATOM 1368 O O . LYS A 1 173 ? 14.068 -1.355 -1.690 1.00 98.31 173 LYS A O 1
ATOM 1373 N N . GLN A 1 174 ? 13.968 0.323 -3.180 1.00 98.19 174 GLN A N 1
ATOM 1374 C CA . GLN A 1 174 ? 12.957 1.099 -2.449 1.00 98.19 174 GLN A CA 1
ATOM 1375 C C . GLN A 1 174 ? 11.582 0.413 -2.458 1.00 98.19 174 GLN A C 1
ATOM 1377 O O . GLN A 1 174 ? 10.927 0.364 -1.419 1.00 98.19 174 GLN A O 1
ATOM 1382 N N . LEU A 1 175 ? 11.165 -0.160 -3.593 1.00 98.19 175 LEU A N 1
ATOM 1383 C CA . LEU A 1 175 ? 9.921 -0.924 -3.711 1.00 98.19 175 LEU A CA 1
ATOM 1384 C C . LEU A 1 175 ? 9.941 -2.190 -2.839 1.00 98.19 175 LEU A C 1
ATOM 1386 O O . LEU A 1 175 ? 8.980 -2.446 -2.115 1.00 98.19 175 LEU A O 1
ATOM 1390 N N . ASP A 1 176 ? 11.045 -2.940 -2.857 1.00 97.94 176 ASP A N 1
ATOM 1391 C CA . ASP A 1 176 ? 11.235 -4.132 -2.024 1.00 97.94 176 ASP A CA 1
ATOM 1392 C C . ASP A 1 176 ? 11.167 -3.768 -0.524 1.00 97.94 176 ASP A C 1
ATOM 1394 O O . ASP A 1 176 ? 10.482 -4.434 0.257 1.00 97.94 176 ASP A O 1
ATOM 1398 N N . ALA A 1 177 ? 11.794 -2.655 -0.121 1.00 98.00 177 ALA A N 1
ATOM 1399 C CA . ALA A 1 177 ? 11.723 -2.139 1.248 1.00 98.00 177 ALA A CA 1
ATOM 1400 C C . ALA A 1 177 ? 10.301 -1.696 1.648 1.00 98.00 177 ALA A C 1
ATOM 1402 O O . ALA A 1 177 ? 9.849 -2.032 2.743 1.00 98.00 177 ALA A O 1
ATOM 1403 N N . ALA A 1 178 ? 9.579 -0.992 0.769 1.00 97.94 178 ALA A N 1
ATOM 1404 C CA . ALA A 1 178 ? 8.201 -0.553 1.008 1.00 97.94 178 ALA A CA 1
ATOM 1405 C C . ALA A 1 178 ? 7.208 -1.730 1.082 1.00 97.94 178 ALA A C 1
ATOM 1407 O O . ALA A 1 178 ? 6.294 -1.733 1.904 1.00 97.94 178 ALA A O 1
ATOM 1408 N N . SER A 1 179 ? 7.415 -2.774 0.276 1.00 97.94 179 SER A N 1
ATOM 1409 C CA . SER A 1 179 ? 6.672 -4.035 0.387 1.00 97.94 179 SER A CA 1
ATOM 1410 C C . SER A 1 179 ? 6.951 -4.727 1.733 1.00 97.94 179 SER A C 1
ATOM 1412 O O . SER A 1 179 ? 6.033 -5.190 2.419 1.00 97.94 179 SER A O 1
ATOM 1414 N N . GLY A 1 180 ? 8.214 -4.714 2.173 1.00 98.12 180 GLY A N 1
ATOM 1415 C CA . GLY A 1 180 ? 8.645 -5.207 3.483 1.00 98.12 180 GLY A CA 1
ATOM 1416 C C . GLY A 1 180 ? 8.072 -4.439 4.683 1.00 98.12 180 GLY A C 1
ATOM 1417 O O . GLY A 1 180 ? 7.813 -5.046 5.721 1.00 98.12 180 GLY A O 1
ATOM 1418 N N . THR A 1 181 ? 7.843 -3.125 4.584 1.00 97.94 181 THR A N 1
ATOM 1419 C CA . THR A 1 181 ? 7.166 -2.361 5.650 1.00 97.94 181 THR A CA 1
ATOM 1420 C C . THR A 1 181 ? 5.653 -2.557 5.617 1.00 97.94 181 THR A C 1
ATOM 1422 O O . THR A 1 181 ? 5.058 -2.788 6.667 1.00 97.94 181 THR A O 1
ATOM 1425 N N . HIS A 1 182 ? 5.032 -2.563 4.434 1.00 98.06 182 HIS A N 1
ATOM 1426 C CA . HIS A 1 182 ? 3.598 -2.822 4.275 1.00 98.06 182 HIS A CA 1
ATOM 1427 C C . HIS A 1 182 ? 3.187 -4.196 4.833 1.00 98.06 182 HIS A C 1
ATOM 1429 O O . HIS A 1 182 ? 2.194 -4.309 5.549 1.00 98.06 182 HIS A O 1
ATOM 1435 N N . THR A 1 183 ? 3.969 -5.245 4.559 1.00 97.75 183 THR A N 1
ATOM 1436 C CA . THR A 1 183 ? 3.715 -6.594 5.099 1.00 97.75 183 THR A CA 1
ATOM 1437 C C . THR A 1 183 ? 3.820 -6.658 6.625 1.00 97.75 183 THR A C 1
ATOM 1439 O O . THR A 1 183 ? 2.978 -7.302 7.249 1.00 97.75 183 THR A O 1
ATOM 1442 N N . LYS A 1 184 ? 4.778 -5.947 7.237 1.00 98.31 184 LYS A N 1
ATOM 1443 C CA . LYS A 1 184 ? 4.888 -5.830 8.704 1.00 98.31 184 LYS A CA 1
ATOM 1444 C C . LYS A 1 184 ? 3.694 -5.099 9.316 1.00 98.31 184 LYS A C 1
ATOM 1446 O O . LYS A 1 184 ? 3.067 -5.641 10.219 1.00 98.31 184 LYS A O 1
ATOM 1451 N N . LEU A 1 185 ? 3.336 -3.928 8.783 1.00 98.12 185 LEU A N 1
ATOM 1452 C CA . LEU A 1 185 ? 2.184 -3.150 9.258 1.00 98.12 185 LEU A CA 1
ATOM 1453 C C . LEU A 1 185 ? 0.877 -3.947 9.147 1.00 98.12 185 LEU A C 1
ATOM 1455 O O . LEU A 1 185 ? 0.043 -3.903 10.044 1.00 98.12 185 LEU A O 1
ATOM 1459 N N . ARG A 1 186 ? 0.710 -4.739 8.081 1.00 98.25 186 ARG A N 1
ATOM 1460 C CA . ARG A 1 186 ? -0.458 -5.616 7.918 1.00 98.25 186 ARG A CA 1
ATOM 1461 C C . ARG A 1 186 ? -0.532 -6.712 8.986 1.00 98.25 186 ARG A C 1
ATOM 1463 O O . ARG A 1 186 ? -1.631 -7.045 9.420 1.00 98.25 186 ARG A O 1
ATOM 1470 N N . ALA A 1 187 ? 0.606 -7.270 9.401 1.00 97.94 187 ALA A N 1
ATOM 1471 C CA . ALA A 1 187 ? 0.656 -8.242 10.491 1.00 97.94 187 ALA A CA 1
ATOM 1472 C C . ALA A 1 187 ? 0.332 -7.588 11.846 1.00 97.94 187 ALA A C 1
ATOM 1474 O O . ALA A 1 187 ? -0.479 -8.126 12.595 1.00 97.94 187 ALA A O 1
ATOM 1475 N N . GLU A 1 188 ? 0.884 -6.400 12.111 1.00 98.06 188 GLU A N 1
ATOM 1476 C CA . GLU A 1 188 ? 0.610 -5.617 13.324 1.00 98.06 188 GLU A CA 1
ATOM 1477 C C . GLU A 1 188 ? -0.879 -5.245 13.448 1.00 98.06 188 GLU A C 1
ATOM 1479 O O . GLU A 1 188 ? -1.469 -5.420 14.510 1.00 98.06 188 GLU A O 1
ATOM 1484 N N . VAL A 1 189 ? -1.530 -4.822 12.355 1.00 98.12 189 VAL A N 1
ATOM 1485 C CA . VAL A 1 189 ? -2.982 -4.559 12.341 1.00 98.12 189 VAL A CA 1
ATOM 1486 C C . VAL A 1 189 ? -3.786 -5.814 12.701 1.00 98.12 189 VAL A C 1
ATOM 1488 O O . VAL A 1 189 ? -4.686 -5.737 13.532 1.00 98.12 189 VAL A O 1
ATOM 1491 N N . LEU A 1 190 ? -3.443 -6.983 12.146 1.00 98.25 190 LEU A N 1
ATOM 1492 C CA . LEU A 1 190 ? -4.137 -8.241 12.463 1.00 98.25 190 LEU A CA 1
ATOM 1493 C C . LEU A 1 190 ? -3.946 -8.679 13.926 1.00 98.25 190 LEU A C 1
ATOM 1495 O O . LEU A 1 190 ? -4.874 -9.229 14.525 1.00 98.25 190 LEU A O 1
ATOM 1499 N N . GLU A 1 191 ? -2.768 -8.428 14.502 1.00 98.31 191 GLU A N 1
ATOM 1500 C CA . GLU A 1 191 ? -2.480 -8.659 15.921 1.00 98.31 191 GLU A CA 1
ATOM 1501 C C . GLU A 1 191 ? -3.296 -7.712 16.814 1.00 98.31 191 GLU A C 1
ATOM 1503 O O . GLU A 1 191 ? -3.977 -8.168 17.735 1.00 98.31 191 GLU A O 1
ATOM 1508 N N . LYS A 1 192 ? -3.321 -6.411 16.498 1.00 97.94 192 LYS A N 1
ATOM 1509 C CA . LYS A 1 192 ? -4.103 -5.410 17.240 1.00 97.94 192 LYS A CA 1
ATOM 1510 C C . LYS A 1 192 ? -5.606 -5.661 17.148 1.00 97.94 192 LYS A C 1
ATOM 1512 O O . LYS A 1 192 ? -6.295 -5.597 18.163 1.00 97.94 192 LYS A O 1
ATOM 1517 N N . ASP A 1 193 ? -6.111 -6.066 15.988 1.00 98.12 193 ASP A N 1
ATOM 1518 C CA . ASP A 1 193 ? -7.495 -6.517 15.824 1.00 98.12 193 ASP A CA 1
ATOM 1519 C C . ASP A 1 193 ? -7.819 -7.744 16.698 1.00 98.12 193 ASP A C 1
ATOM 1521 O O . ASP A 1 193 ? -8.934 -7.879 17.211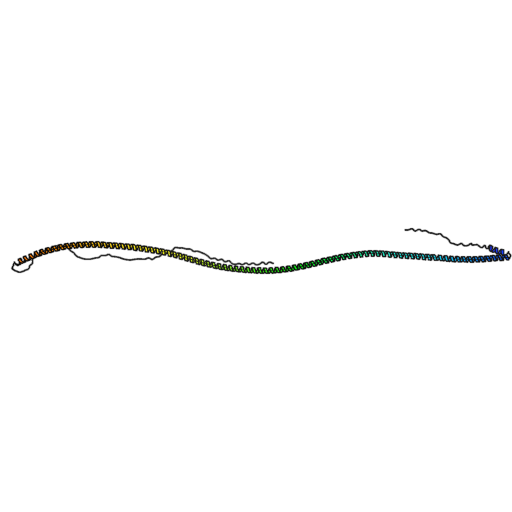 1.00 98.12 193 ASP A O 1
ATOM 1525 N N . ALA A 1 194 ? -6.865 -8.666 16.880 1.00 97.94 194 ALA A N 1
ATOM 1526 C CA . ALA A 1 194 ? -7.039 -9.827 17.752 1.00 97.94 194 ALA A CA 1
ATOM 1527 C C . ALA A 1 194 ? -7.019 -9.444 19.243 1.00 97.94 194 ALA A C 1
ATOM 1529 O O . ALA A 1 194 ? -7.844 -9.954 20.006 1.00 97.94 194 ALA A O 1
ATOM 1530 N N . GLU A 1 195 ? -6.149 -8.515 19.653 1.00 98.25 195 GLU A N 1
ATOM 1531 C CA . GLU A 1 195 ? -6.162 -7.923 20.998 1.00 98.25 195 GLU A CA 1
ATOM 1532 C C . GLU A 1 195 ? -7.496 -7.220 21.289 1.00 98.25 195 GLU A C 1
ATOM 1534 O O . GLU A 1 195 ? -8.118 -7.495 22.317 1.00 98.25 195 GLU A O 1
ATOM 1539 N N . ILE A 1 196 ? -7.981 -6.378 20.369 1.00 98.19 196 ILE A N 1
ATOM 1540 C CA . ILE A 1 196 ? -9.259 -5.661 20.500 1.00 98.19 196 ILE A CA 1
ATOM 1541 C C . ILE A 1 196 ? -10.423 -6.650 20.636 1.00 98.19 196 ILE A C 1
ATOM 1543 O O . ILE A 1 196 ? -11.234 -6.507 21.551 1.00 98.19 196 ILE A O 1
ATOM 1547 N N . ARG A 1 197 ? -10.485 -7.698 19.798 1.00 98.06 197 ARG A N 1
ATOM 1548 C CA . ARG A 1 197 ? -11.508 -8.756 19.923 1.00 98.06 197 ARG A CA 1
ATOM 1549 C C . ARG A 1 197 ? -11.449 -9.465 21.278 1.00 98.06 197 ARG A C 1
ATOM 1551 O O . ARG A 1 197 ? -12.491 -9.684 21.890 1.00 98.06 197 ARG A O 1
ATOM 1558 N N . LYS A 1 198 ? -10.252 -9.789 21.777 1.00 98.44 198 LYS A N 1
ATOM 1559 C CA . LYS A 1 198 ? -10.069 -10.418 23.096 1.00 98.44 198 LYS A CA 1
ATOM 1560 C C . LYS A 1 198 ? -10.549 -9.510 24.235 1.00 98.44 198 LYS A C 1
ATOM 1562 O O . LYS A 1 198 ? -11.199 -9.988 25.162 1.00 98.44 198 LYS A O 1
ATOM 1567 N N . ILE A 1 199 ? -10.255 -8.212 24.155 1.00 97.94 199 ILE A N 1
ATOM 1568 C CA . ILE A 1 199 ? -10.712 -7.205 25.123 1.00 97.94 199 ILE A CA 1
ATOM 1569 C C . ILE A 1 199 ? -12.241 -7.065 25.076 1.00 97.94 199 ILE A C 1
ATOM 1571 O O . ILE A 1 199 ? -12.878 -7.075 26.128 1.00 97.94 199 ILE A O 1
ATOM 1575 N N . ALA A 1 200 ? -12.839 -7.000 23.882 1.00 98.06 200 ALA A N 1
ATOM 1576 C CA . ALA A 1 200 ? -14.288 -6.907 23.705 1.00 98.06 200 ALA A CA 1
ATOM 1577 C C . ALA A 1 200 ? -15.027 -8.102 24.335 1.00 98.06 200 ALA A C 1
ATOM 1579 O O . ALA A 1 200 ? -15.926 -7.896 25.147 1.00 98.06 200 ALA A O 1
ATOM 1580 N N . VAL A 1 201 ? -14.584 -9.337 24.061 1.00 98.00 201 VAL A N 1
ATOM 1581 C CA . VAL A 1 201 ? -15.149 -10.554 24.679 1.00 98.00 201 VAL A CA 1
ATOM 1582 C C . VAL A 1 201 ? -15.020 -10.520 26.208 1.00 98.00 201 VAL A C 1
ATOM 1584 O O . VAL A 1 201 ? -15.983 -10.826 26.910 1.00 98.00 201 VAL A O 1
ATOM 1587 N N . GLY A 1 202 ? -13.877 -10.077 26.744 1.00 98.19 202 GLY A N 1
ATOM 1588 C CA . GLY A 1 202 ? -13.690 -9.924 28.192 1.00 98.19 202 GLY A CA 1
ATOM 1589 C C . GLY A 1 202 ? -14.643 -8.901 28.831 1.00 98.19 202 GLY A C 1
ATOM 1590 O O . GLY A 1 202 ? -15.162 -9.136 29.925 1.00 98.19 202 GLY A O 1
ATOM 1591 N N . TYR A 1 203 ? -14.932 -7.790 28.145 1.00 98.06 203 TYR A N 1
ATOM 1592 C CA . TYR A 1 203 ? -15.946 -6.829 28.589 1.00 98.06 203 TYR A CA 1
ATOM 1593 C C . TYR A 1 203 ? -17.369 -7.393 28.488 1.00 98.06 203 TYR A C 1
ATOM 1595 O O . TYR A 1 203 ? -18.149 -7.206 29.421 1.00 98.06 203 TYR A O 1
ATOM 1603 N N . GLU A 1 204 ? -17.714 -8.119 27.422 1.00 97.81 204 GLU A N 1
ATOM 1604 C CA . GLU A 1 204 ? -19.014 -8.794 27.304 1.00 97.81 204 GLU A CA 1
ATOM 1605 C C . GLU A 1 204 ? -19.242 -9.805 28.436 1.00 97.81 204 GLU A C 1
ATOM 1607 O O . GLU A 1 204 ? -20.323 -9.843 29.024 1.00 97.81 204 GLU A O 1
ATOM 1612 N N . GLU A 1 205 ? -18.227 -10.600 28.782 1.00 98.12 205 GLU A N 1
ATOM 1613 C CA . GLU A 1 205 ? -18.269 -11.535 29.911 1.00 98.12 205 GLU A CA 1
ATOM 1614 C C . GLU A 1 205 ? -18.437 -10.814 31.253 1.00 98.12 205 GLU A C 1
ATOM 1616 O O . GLU A 1 205 ? -19.274 -11.216 32.067 1.00 98.12 205 GLU A O 1
ATOM 1621 N N . MET A 1 206 ? -17.706 -9.716 31.472 1.00 98.12 206 MET A N 1
ATOM 1622 C CA . MET A 1 206 ? -17.831 -8.898 32.681 1.00 98.12 206 MET A CA 1
ATOM 1623 C C . MET A 1 206 ? -19.233 -8.285 32.810 1.00 98.12 206 MET A C 1
ATOM 1625 O O . MET A 1 206 ? -19.852 -8.388 33.869 1.00 98.12 206 MET A O 1
ATOM 1629 N N . VAL A 1 207 ? -19.772 -7.705 31.733 1.00 98.19 207 VAL A N 1
ATOM 1630 C CA . VAL A 1 207 ? -21.132 -7.140 31.700 1.00 98.19 207 VAL A CA 1
ATOM 1631 C C . VAL A 1 207 ? -22.181 -8.229 31.934 1.00 98.19 207 VAL A C 1
ATOM 1633 O O . VAL A 1 207 ? -23.112 -8.027 32.716 1.00 98.19 207 VAL A O 1
ATOM 1636 N N . ARG A 1 208 ? -22.018 -9.411 31.324 1.00 98.25 208 ARG A N 1
ATOM 1637 C CA . ARG A 1 208 ? -22.895 -10.575 31.530 1.00 98.25 208 ARG A CA 1
ATOM 1638 C C . ARG A 1 208 ? -22.894 -11.026 32.994 1.00 98.25 208 ARG A C 1
ATOM 1640 O O . ARG A 1 208 ? -23.966 -11.273 33.546 1.00 98.25 208 ARG A O 1
ATOM 1647 N N . LYS A 1 209 ? -21.720 -11.067 33.635 1.00 98.19 209 LYS A N 1
ATOM 1648 C CA . LYS A 1 209 ? -21.566 -11.389 35.061 1.00 98.19 209 LYS A CA 1
ATOM 1649 C C . LYS A 1 209 ? -22.245 -10.349 35.960 1.00 98.19 209 LYS A C 1
ATOM 1651 O O . LYS A 1 209 ? -23.085 -10.726 36.771 1.00 98.19 209 LYS A O 1
ATOM 1656 N N . ILE A 1 210 ? -21.955 -9.058 35.771 1.00 98.00 210 ILE A N 1
ATOM 1657 C CA . ILE A 1 210 ? -22.555 -7.960 36.554 1.00 98.00 210 ILE A CA 1
ATOM 1658 C C . ILE A 1 210 ? -24.085 -7.960 36.414 1.00 98.00 210 ILE A C 1
ATOM 1660 O O . ILE A 1 210 ? -24.797 -7.826 37.407 1.00 98.00 210 ILE A O 1
ATOM 1664 N N . LYS A 1 211 ? -24.612 -8.176 35.200 1.00 98.19 211 LYS A N 1
ATOM 1665 C CA . LYS A 1 211 ? -26.059 -8.294 34.958 1.00 98.19 211 LYS A CA 1
ATOM 1666 C C . LYS A 1 211 ? -26.676 -9.477 35.717 1.00 98.19 211 LYS A C 1
ATOM 1668 O O . LYS A 1 211 ? -27.761 -9.332 36.275 1.00 98.19 211 LYS A O 1
ATOM 1673 N N . GLY A 1 212 ? -25.991 -10.622 35.767 1.00 98.12 212 GLY A N 1
ATOM 1674 C CA . GLY A 1 212 ? -26.416 -11.786 36.550 1.00 98.12 212 GLY A CA 1
ATOM 1675 C C . GLY A 1 212 ? -26.427 -11.520 38.059 1.00 98.12 212 GLY A C 1
ATOM 1676 O O . GLY A 1 212 ? -27.422 -11.801 38.727 1.00 98.12 212 GLY A O 1
ATOM 1677 N N . GLU A 1 213 ? -25.363 -10.914 38.590 1.00 98.12 213 GLU A N 1
ATOM 1678 C CA . GLU A 1 213 ? -25.266 -10.529 40.005 1.00 98.12 213 GLU A CA 1
ATOM 1679 C C . GLU A 1 213 ? -26.353 -9.514 40.399 1.00 98.12 213 GLU A C 1
ATOM 1681 O O . GLU A 1 213 ? -26.968 -9.650 41.459 1.00 98.12 213 GLU A O 1
ATOM 1686 N N . LEU A 1 214 ? -26.651 -8.541 39.532 1.00 98.25 214 LEU A N 1
ATOM 1687 C CA . LEU A 1 214 ? -27.704 -7.547 39.753 1.00 98.25 214 LEU A CA 1
ATOM 1688 C C . LEU A 1 214 ? -29.106 -8.179 39.795 1.00 98.25 214 LEU A C 1
ATOM 1690 O O . LEU A 1 214 ? -29.896 -7.838 40.675 1.00 98.25 214 LEU A O 1
ATOM 1694 N N . LEU A 1 215 ? -29.408 -9.121 38.893 1.00 98.06 215 LEU A N 1
ATOM 1695 C CA . LEU A 1 215 ? -30.680 -9.857 38.890 1.00 98.06 215 LEU A CA 1
ATOM 1696 C C . LEU A 1 215 ? -30.857 -10.708 40.157 1.00 98.06 215 LEU A C 1
ATOM 1698 O O . LEU A 1 215 ? -31.938 -10.732 40.745 1.00 98.06 215 LEU A O 1
ATOM 1702 N N . GLU A 1 216 ? -29.794 -11.365 40.623 1.00 97.88 216 GLU A N 1
ATOM 1703 C CA . GLU A 1 216 ? -29.829 -12.119 41.879 1.00 97.88 216 GLU A CA 1
ATOM 1704 C C . GLU A 1 216 ? -29.997 -11.192 43.097 1.00 97.88 216 GLU A C 1
ATOM 1706 O O . GLU A 1 216 ? -30.723 -11.526 44.036 1.00 97.88 216 GLU A O 1
ATOM 1711 N N . LYS A 1 217 ? -29.408 -9.988 43.078 1.00 97.31 217 LYS A N 1
ATOM 1712 C CA . LYS A 1 217 ? -29.628 -8.975 44.124 1.00 97.31 217 LYS A CA 1
ATOM 1713 C C . LYS A 1 217 ? -31.053 -8.425 44.134 1.00 97.31 217 LYS A C 1
ATOM 1715 O O . LYS A 1 217 ? -31.626 -8.303 45.214 1.00 97.31 217 LYS A O 1
ATOM 1720 N N . ASP A 1 218 ? -31.653 -8.165 42.976 1.00 98.19 218 ASP A N 1
ATOM 1721 C CA . ASP A 1 218 ? -33.072 -7.797 42.865 1.00 98.19 218 ASP A CA 1
ATOM 1722 C C . ASP A 1 218 ? -33.991 -8.910 43.409 1.00 98.19 218 ASP A C 1
ATOM 1724 O O . ASP A 1 218 ? -34.894 -8.644 44.207 1.00 98.19 218 ASP A O 1
ATOM 1728 N N . ARG A 1 219 ? -33.702 -10.181 43.089 1.00 98.00 219 ARG A N 1
ATOM 1729 C CA . ARG A 1 219 ? -34.417 -11.340 43.650 1.00 98.00 219 ARG A CA 1
ATOM 1730 C C . ARG A 1 219 ? -34.302 -11.412 45.179 1.00 98.00 219 ARG A C 1
ATOM 1732 O O . ARG A 1 219 ? -35.305 -11.646 45.856 1.00 98.00 219 ARG A O 1
ATOM 1739 N N . GLN A 1 220 ? -33.105 -11.191 45.729 1.00 97.88 220 GLN A N 1
ATOM 1740 C CA . GLN A 1 220 ? -32.863 -11.145 47.178 1.00 97.88 220 GLN A CA 1
ATOM 1741 C C . GLN A 1 220 ? -33.620 -9.990 47.850 1.00 97.88 220 GLN A C 1
ATOM 1743 O O . GLN A 1 220 ? -34.247 -10.199 48.888 1.00 97.88 220 GLN A O 1
ATOM 1748 N N . LEU A 1 221 ? -33.617 -8.793 47.253 1.00 97.50 221 LEU A N 1
ATOM 1749 C CA . LEU A 1 221 ? -34.361 -7.638 47.763 1.00 97.50 221 LEU A CA 1
ATOM 1750 C C . LEU A 1 221 ? -35.869 -7.908 47.781 1.00 97.50 221 LEU A C 1
ATOM 1752 O O . LEU A 1 221 ? -36.494 -7.732 48.822 1.00 97.50 221 LEU A O 1
ATOM 1756 N N . LYS A 1 222 ? -36.440 -8.439 46.692 1.00 97.50 222 LYS A N 1
ATOM 1757 C CA . LYS A 1 222 ? -37.866 -8.814 46.617 1.00 97.50 222 LYS A CA 1
ATOM 1758 C C . LYS A 1 222 ? -38.280 -9.823 47.693 1.00 97.50 222 LYS A C 1
ATOM 1760 O O . LYS A 1 222 ? -39.395 -9.736 48.206 1.00 97.50 222 LYS A O 1
ATOM 1765 N N . LEU A 1 223 ? -37.402 -10.762 48.057 1.00 97.56 223 LEU A N 1
ATOM 1766 C CA . LEU A 1 223 ? -37.633 -11.673 49.184 1.00 97.56 223 LEU A CA 1
ATOM 1767 C C . LEU A 1 223 ? -37.602 -10.933 50.529 1.00 97.56 223 LEU A C 1
ATOM 1769 O O . LEU A 1 223 ? -38.549 -11.058 51.302 1.00 97.56 223 LEU A O 1
ATOM 1773 N N . ARG A 1 224 ? -36.588 -10.093 50.779 1.00 96.81 224 ARG A N 1
ATOM 1774 C CA . ARG A 1 224 ? -36.498 -9.295 52.016 1.00 96.81 224 ARG A CA 1
ATOM 1775 C C . ARG A 1 224 ? -37.664 -8.319 52.192 1.00 96.81 224 ARG A C 1
ATOM 1777 O O . ARG A 1 224 ? -38.138 -8.151 53.310 1.00 96.81 224 ARG A O 1
ATOM 1784 N N . THR A 1 225 ? -38.178 -7.722 51.117 1.00 97.06 225 THR A N 1
ATOM 1785 C CA . THR A 1 225 ? -39.387 -6.881 51.167 1.00 97.06 225 THR A CA 1
ATOM 1786 C C . THR A 1 225 ? -40.615 -7.683 51.605 1.00 97.06 225 THR A C 1
ATOM 1788 O O . THR A 1 225 ? -41.390 -7.198 52.425 1.00 97.06 225 THR A O 1
ATOM 1791 N N . LYS A 1 226 ? -40.778 -8.924 51.121 1.00 97.12 226 LYS A N 1
ATOM 1792 C CA . LYS A 1 226 ? -41.866 -9.815 51.563 1.00 97.12 226 LYS A CA 1
ATOM 1793 C C . LYS A 1 226 ? -41.724 -10.212 53.034 1.00 97.12 226 LYS A C 1
ATOM 1795 O O . LYS A 1 226 ? -42.708 -10.172 53.762 1.00 97.12 226 LYS A O 1
ATOM 1800 N N . GLU A 1 227 ? -40.515 -10.553 53.481 1.00 97.12 227 GLU A N 1
ATOM 1801 C CA . GLU A 1 227 ? -40.235 -10.852 54.896 1.00 97.12 227 GLU A CA 1
ATOM 1802 C C . GLU A 1 227 ? -40.555 -9.657 55.811 1.00 97.12 227 GLU A C 1
ATOM 1804 O O . GLU A 1 227 ? -41.197 -9.829 56.846 1.00 97.12 227 GLU A O 1
ATOM 1809 N N . LEU A 1 228 ? -40.164 -8.441 55.411 1.00 96.88 228 LEU A N 1
ATOM 1810 C CA . LEU A 1 228 ? -40.446 -7.215 56.164 1.00 96.88 228 LEU A CA 1
ATOM 1811 C C . LEU A 1 228 ? -41.943 -6.904 56.253 1.00 96.88 228 LEU A C 1
ATOM 1813 O O . LEU A 1 228 ? -42.402 -6.495 57.316 1.00 96.88 228 LEU A O 1
ATOM 1817 N N . GLU A 1 229 ? -42.716 -7.114 55.184 1.00 96.56 229 GLU A N 1
ATOM 1818 C CA . GLU A 1 229 ? -44.168 -6.896 55.226 1.00 96.56 229 GLU A CA 1
ATOM 1819 C C . GLU A 1 229 ? -44.870 -7.920 56.138 1.00 96.56 229 GLU A C 1
ATOM 1821 O O . GLU A 1 229 ? -45.750 -7.548 56.912 1.00 96.56 229 GLU A O 1
ATOM 1826 N N . MET A 1 230 ? -44.425 -9.183 56.138 1.00 96.25 230 MET A N 1
ATOM 1827 C CA . MET A 1 230 ? -44.916 -10.204 57.077 1.00 96.25 230 MET A CA 1
ATOM 1828 C C . MET A 1 230 ? -44.608 -9.840 58.539 1.00 96.25 230 MET A C 1
ATOM 1830 O O . MET A 1 230 ? -45.475 -9.958 59.406 1.00 96.25 230 MET A O 1
ATOM 1834 N N . GLU A 1 231 ? -43.395 -9.362 58.833 1.00 95.62 231 GLU A N 1
ATOM 1835 C CA . GLU A 1 231 ? -43.022 -8.949 60.193 1.00 95.62 231 GLU A CA 1
ATOM 1836 C C . GLU A 1 231 ? -43.737 -7.651 60.619 1.00 95.62 231 GLU A C 1
ATOM 1838 O O . GLU A 1 231 ? -44.128 -7.512 61.778 1.00 95.62 231 GLU A O 1
ATOM 1843 N N . LYS A 1 232 ? -44.009 -6.732 59.682 1.00 96.75 232 LYS A N 1
ATOM 1844 C CA . LYS A 1 232 ? -44.865 -5.550 59.888 1.00 96.75 232 LYS A CA 1
ATOM 1845 C C . LYS A 1 232 ? -46.308 -5.931 60.241 1.00 96.75 232 LYS A C 1
ATOM 1847 O O . LYS A 1 232 ? -46.868 -5.366 61.176 1.00 96.75 232 LYS A O 1
ATOM 1852 N N . GLN A 1 233 ? -46.904 -6.912 59.561 1.00 96.00 233 GLN A N 1
ATOM 1853 C CA . GLN A 1 233 ? -48.236 -7.423 59.919 1.00 96.00 233 GLN A CA 1
ATOM 1854 C C . GLN A 1 233 ? -48.239 -8.094 61.302 1.00 96.00 233 GLN A C 1
ATOM 1856 O O . GLN A 1 233 ? -49.117 -7.834 62.124 1.00 96.00 233 GLN A O 1
ATOM 1861 N N . LYS A 1 234 ? -47.219 -8.907 61.599 1.00 96.25 234 LYS A N 1
ATOM 1862 C CA . LYS A 1 234 ? -47.045 -9.564 62.903 1.00 96.25 234 LYS A CA 1
ATOM 1863 C C . LYS A 1 234 ? -46.879 -8.563 64.051 1.00 96.25 234 LYS A C 1
ATOM 1865 O O . LYS A 1 234 ? -47.513 -8.724 65.092 1.00 96.25 234 LYS A O 1
ATOM 1870 N N . THR A 1 235 ? -46.073 -7.519 63.866 1.00 94.38 235 THR A N 1
ATOM 1871 C CA . THR A 1 235 ? -45.887 -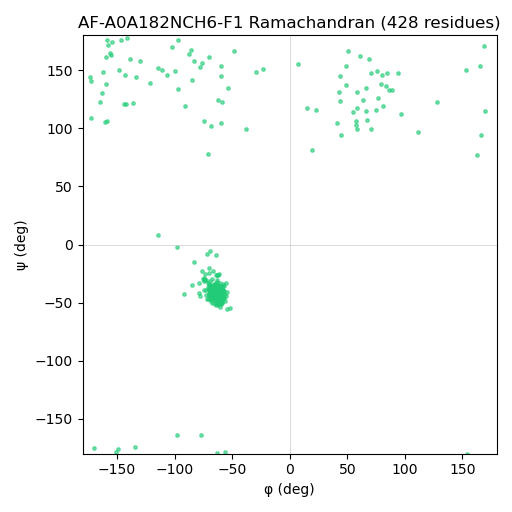6.458 64.871 1.00 94.38 235 THR A CA 1
ATOM 1872 C C . THR A 1 235 ? -47.124 -5.573 65.031 1.00 94.38 235 THR A C 1
ATOM 1874 O O . THR A 1 235 ? -47.436 -5.190 66.157 1.00 94.38 235 THR A O 1
ATOM 1877 N N . ALA A 1 236 ? -47.892 -5.321 63.964 1.00 94.31 236 ALA A N 1
ATOM 1878 C CA . ALA A 1 236 ? -49.194 -4.657 64.064 1.00 94.31 236 ALA A CA 1
ATOM 1879 C C . ALA A 1 236 ? -50.179 -5.466 64.932 1.00 94.31 236 ALA A C 1
ATOM 1881 O O . ALA A 1 236 ? -50.715 -4.928 65.901 1.00 94.31 236 ALA A O 1
ATOM 1882 N N . GLY A 1 237 ? -50.323 -6.773 64.677 1.00 93.69 237 GLY A N 1
ATOM 1883 C CA . GLY A 1 237 ? -51.165 -7.658 65.495 1.00 93.69 237 GLY A CA 1
ATOM 1884 C C . GLY A 1 237 ? -50.699 -7.769 66.956 1.00 93.69 237 GLY A C 1
ATOM 1885 O O . GLY A 1 237 ? -51.515 -7.798 67.875 1.00 93.69 237 GLY A O 1
ATOM 1886 N N . GLN A 1 238 ? -49.386 -7.747 67.214 1.00 94.88 238 GLN A N 1
ATOM 1887 C CA . GLN A 1 238 ? -48.858 -7.630 68.582 1.00 94.88 238 GLN A CA 1
ATOM 1888 C C . GLN A 1 238 ? -49.232 -6.290 69.239 1.00 94.88 238 GLN A C 1
ATOM 1890 O O . GLN A 1 238 ? -49.561 -6.265 70.424 1.00 94.88 238 GLN A O 1
ATOM 1895 N N . GLY A 1 239 ? -49.228 -5.189 68.482 1.00 94.69 239 GLY A N 1
ATOM 1896 C CA . GLY A 1 239 ? -49.682 -3.877 68.944 1.00 94.69 239 GLY A CA 1
ATOM 1897 C C . GLY A 1 239 ? -51.161 -3.865 69.340 1.00 94.69 239 GLY A C 1
ATOM 1898 O O . GLY A 1 239 ? -51.509 -3.322 70.388 1.00 94.69 239 GLY A O 1
ATOM 1899 N N . GLU A 1 240 ? -52.024 -4.520 68.560 1.00 94.81 240 GLU A N 1
ATOM 1900 C CA . GLU A 1 240 ? -53.445 -4.709 68.885 1.00 94.81 240 GLU A CA 1
ATOM 1901 C C . GLU A 1 240 ? -53.630 -5.491 70.194 1.00 94.81 240 GLU A C 1
ATOM 1903 O O . GLU A 1 240 ? -54.346 -5.033 71.087 1.00 94.81 240 GLU A O 1
ATOM 1908 N N . VAL A 1 241 ? -52.908 -6.605 70.368 1.00 95.06 241 VAL A N 1
ATOM 1909 C CA . VAL A 1 241 ? -52.912 -7.391 71.616 1.00 95.06 241 VAL A CA 1
ATOM 1910 C C . VAL A 1 241 ? -52.420 -6.560 72.808 1.00 95.06 241 VAL A C 1
ATOM 1912 O O . VAL A 1 241 ? -53.041 -6.580 73.872 1.00 95.06 241 VAL A O 1
ATOM 1915 N N . CYS A 1 242 ? -51.348 -5.777 72.651 1.00 94.50 242 CYS A N 1
ATOM 1916 C CA . CYS A 1 242 ? -50.868 -4.867 73.694 1.00 94.50 242 CYS A CA 1
ATOM 1917 C C . CYS A 1 242 ? -51.908 -3.797 74.062 1.00 94.50 242 CYS A C 1
ATOM 1919 O O . CYS A 1 242 ? -52.118 -3.537 75.248 1.00 94.50 242 CYS A O 1
ATOM 1921 N N . ASN A 1 243 ? -52.592 -3.209 73.077 1.00 94.56 243 ASN A N 1
ATOM 1922 C CA . ASN A 1 243 ? -53.669 -2.244 73.309 1.00 94.56 243 ASN A CA 1
ATOM 1923 C C . ASN A 1 243 ? -54.853 -2.884 74.046 1.00 94.56 243 ASN A C 1
ATOM 1925 O O . ASN A 1 243 ? -55.387 -2.285 74.985 1.00 94.56 243 ASN A O 1
ATOM 1929 N N . GLN A 1 244 ? -55.222 -4.117 73.687 1.00 95.19 244 GLN A N 1
ATOM 1930 C CA . GLN A 1 244 ? -56.251 -4.870 74.396 1.00 95.19 244 GLN A CA 1
ATOM 1931 C C . GLN A 1 244 ? -55.850 -5.116 75.859 1.00 95.19 244 GLN A C 1
ATOM 1933 O O . GLN A 1 244 ? -56.604 -4.733 76.756 1.00 95.19 244 GLN A O 1
ATOM 1938 N N . ILE A 1 245 ? -54.641 -5.629 76.120 1.00 95.06 245 ILE A N 1
ATOM 1939 C CA . ILE A 1 245 ? -54.116 -5.856 77.481 1.00 95.06 245 ILE A CA 1
ATOM 1940 C C . ILE A 1 245 ? -54.085 -4.554 78.298 1.00 95.06 245 ILE A C 1
ATOM 1942 O O . ILE A 1 245 ? -54.437 -4.556 79.478 1.00 95.06 245 ILE A O 1
ATOM 1946 N N . LEU A 1 246 ? -53.706 -3.420 77.697 1.00 95.25 246 LEU A N 1
ATOM 1947 C CA . LEU A 1 246 ? -53.745 -2.114 78.365 1.00 95.25 246 LEU A CA 1
ATOM 1948 C C . LEU A 1 246 ? -55.179 -1.678 78.706 1.00 95.25 246 LEU A C 1
ATOM 1950 O O . LEU A 1 246 ? -55.408 -1.141 79.794 1.00 95.25 246 LEU A O 1
ATOM 1954 N N . SER A 1 247 ? -56.148 -1.933 77.821 1.00 94.69 247 SER A N 1
ATOM 1955 C CA . SER A 1 247 ? -57.563 -1.644 78.084 1.00 94.69 247 SER A CA 1
ATOM 1956 C C . SER A 1 247 ? -58.132 -2.520 79.209 1.00 94.69 247 SER A C 1
ATOM 1958 O O . SER A 1 247 ? -58.799 -2.007 80.110 1.00 94.69 247 SER A O 1
ATOM 1960 N N . GLU A 1 248 ? -57.781 -3.808 79.235 1.00 94.81 248 GLU A N 1
ATOM 1961 C CA . GLU A 1 248 ? -58.171 -4.757 80.280 1.00 94.81 248 GLU A CA 1
ATOM 1962 C C . GLU A 1 248 ? -57.523 -4.399 81.622 1.00 94.81 248 GLU A C 1
ATOM 1964 O O . GLU A 1 248 ? -58.219 -4.315 82.633 1.00 94.81 248 GLU A O 1
ATOM 1969 N N . LYS A 1 249 ? -56.225 -4.066 81.635 1.00 95.50 249 LYS A N 1
ATOM 1970 C CA . LYS A 1 249 ? -55.517 -3.552 82.818 1.00 95.50 249 LYS A CA 1
ATOM 1971 C C . LYS A 1 249 ? -56.204 -2.307 83.386 1.00 95.50 249 LYS A C 1
ATOM 1973 O O . LYS A 1 249 ? -56.392 -2.222 84.599 1.00 95.50 249 LYS A O 1
ATOM 1978 N N . LYS A 1 250 ? -56.607 -1.357 82.533 1.00 95.06 250 LYS A N 1
ATOM 1979 C CA . LYS A 1 250 ? -57.340 -0.153 82.956 1.00 95.06 250 LYS A CA 1
ATOM 1980 C C . LYS A 1 250 ? -58.714 -0.502 83.538 1.00 95.06 250 LYS A C 1
ATOM 1982 O O . LYS A 1 250 ? -59.072 0.027 84.586 1.00 95.06 250 LYS A O 1
ATOM 1987 N N . ALA A 1 251 ? -59.456 -1.410 82.906 1.00 94.56 251 ALA A N 1
ATOM 1988 C CA . ALA A 1 251 ? -60.759 -1.859 83.395 1.00 94.56 251 ALA A CA 1
ATOM 1989 C C . ALA A 1 251 ? -60.661 -2.619 84.733 1.00 94.56 251 ALA A C 1
ATOM 1991 O O . ALA A 1 251 ? -61.514 -2.447 85.600 1.00 94.56 251 ALA A O 1
ATOM 1992 N N . ILE A 1 252 ? -59.617 -3.432 84.926 1.00 94.69 252 ILE A N 1
ATOM 1993 C CA . ILE A 1 252 ? -59.324 -4.110 86.197 1.00 94.69 252 ILE A CA 1
ATOM 1994 C C . ILE A 1 252 ? -58.955 -3.084 87.276 1.00 94.69 252 ILE A C 1
ATOM 1996 O O . ILE A 1 252 ? -59.506 -3.153 88.371 1.00 94.69 252 ILE A O 1
ATOM 2000 N N . GLY A 1 253 ? -58.104 -2.100 86.960 1.00 94.25 253 GLY A N 1
ATOM 2001 C CA . GLY A 1 253 ? -57.757 -1.003 87.872 1.00 94.25 253 GLY A CA 1
ATOM 2002 C C . GLY A 1 253 ? -58.988 -0.230 88.353 1.00 94.25 253 GLY A C 1
ATOM 2003 O O . GLY A 1 253 ? -59.196 -0.103 89.553 1.00 94.25 253 GLY A O 1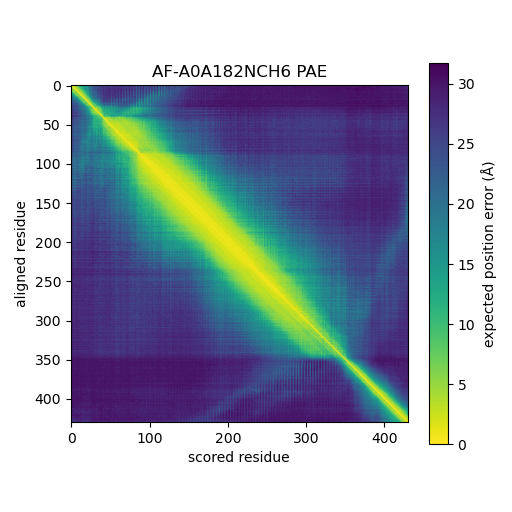
ATOM 2004 N N . GLN A 1 254 ? -59.875 0.163 87.433 1.00 94.69 254 GLN A N 1
ATOM 2005 C CA . GLN A 1 254 ? -61.135 0.838 87.772 1.00 94.69 254 GLN A CA 1
ATOM 2006 C C . GLN A 1 254 ? -62.053 -0.012 88.665 1.00 94.69 254 GLN A C 1
ATOM 2008 O O . GLN A 1 254 ? -62.672 0.515 89.585 1.00 94.69 254 GLN A O 1
ATOM 2013 N N . ARG A 1 255 ? -62.145 -1.330 88.430 1.00 93.81 255 ARG A N 1
ATOM 2014 C CA . ARG A 1 255 ? -62.907 -2.234 89.314 1.00 93.81 255 ARG A CA 1
ATOM 2015 C C . ARG A 1 255 ? -62.266 -2.362 90.693 1.00 93.81 255 ARG A C 1
ATOM 2017 O O . ARG A 1 255 ? -62.991 -2.479 91.673 1.00 93.81 255 ARG A O 1
ATOM 2024 N N . HIS A 1 256 ? -60.936 -2.361 90.771 1.00 93.88 256 HIS A N 1
ATOM 2025 C CA . HIS A 1 256 ? -60.216 -2.414 92.039 1.00 93.88 256 HIS A CA 1
ATOM 2026 C C . HIS A 1 256 ? -60.424 -1.130 92.851 1.00 93.88 256 HIS A C 1
ATOM 2028 O O . HIS A 1 256 ? -60.781 -1.231 94.017 1.00 93.88 256 HIS A O 1
ATOM 2034 N N . GLU A 1 257 ? -60.321 0.049 92.230 1.00 94.00 257 GLU A N 1
ATOM 2035 C CA . GLU A 1 257 ? -60.644 1.341 92.860 1.00 94.00 257 GLU A CA 1
ATOM 2036 C C . GLU A 1 257 ? -62.098 1.388 93.359 1.00 94.00 257 GLU A C 1
ATOM 2038 O O . GLU A 1 257 ? -62.345 1.759 94.503 1.00 94.00 257 GLU A O 1
ATOM 2043 N N . GLN A 1 258 ? -63.063 0.944 92.543 1.00 93.94 258 GLN A N 1
ATOM 2044 C CA . GLN A 1 258 ? -64.477 0.861 92.939 1.00 93.94 258 GLN A CA 1
ATOM 2045 C C . GLN A 1 258 ? -64.708 -0.098 94.113 1.00 93.94 258 GLN A C 1
ATOM 2047 O O . GLN A 1 258 ? -65.480 0.213 95.018 1.00 93.94 258 GLN A O 1
ATOM 2052 N N . LEU A 1 259 ? -64.052 -1.263 94.106 1.00 94.81 259 LEU A N 1
ATOM 2053 C CA . LEU A 1 259 ? -64.158 -2.244 95.184 1.00 94.81 259 LEU A CA 1
ATOM 2054 C C . LEU A 1 259 ? -63.487 -1.743 96.469 1.00 94.81 259 LEU A C 1
ATOM 2056 O O . LEU A 1 259 ? -64.046 -1.930 97.543 1.00 94.81 259 LEU A O 1
ATOM 2060 N N . GLN A 1 260 ? -62.335 -1.078 96.360 1.00 94.25 260 GLN A N 1
ATOM 2061 C CA . GLN A 1 260 ? -61.648 -0.457 97.489 1.00 94.25 260 GLN A CA 1
ATOM 2062 C C . GLN A 1 260 ? -62.524 0.633 98.112 1.00 94.25 260 GLN A C 1
ATOM 2064 O O . GLN A 1 260 ? -62.802 0.575 99.302 1.00 94.25 260 GLN A O 1
ATOM 2069 N N . GLN A 1 261 ? -63.069 1.545 97.302 1.00 93.25 261 GLN A N 1
ATOM 2070 C CA . GLN A 1 261 ? -63.976 2.589 97.782 1.00 93.25 261 GLN A CA 1
ATOM 2071 C C . GLN A 1 261 ? -65.246 2.005 98.428 1.00 93.25 261 GLN A C 1
ATOM 2073 O O . GLN A 1 261 ? -65.727 2.533 99.426 1.00 93.25 261 GLN A O 1
ATOM 2078 N N . HIS A 1 262 ? -65.788 0.904 97.895 1.00 94.06 262 HIS A N 1
ATOM 2079 C CA . HIS A 1 262 ? -66.899 0.188 98.529 1.00 94.06 262 HIS A CA 1
ATOM 2080 C C . HIS A 1 262 ? -66.495 -0.412 99.883 1.00 94.06 262 HIS A C 1
ATOM 2082 O O . HIS A 1 262 ? -67.270 -0.330 100.832 1.00 94.06 262 HIS A O 1
ATOM 2088 N N . LEU A 1 263 ? -65.311 -1.021 99.988 1.00 92.94 263 LEU A N 1
ATOM 2089 C CA . LEU A 1 263 ? -64.808 -1.580 101.245 1.00 92.94 263 LEU A CA 1
ATOM 2090 C C . LEU A 1 263 ? -64.548 -0.483 102.282 1.00 92.94 263 LEU A C 1
ATOM 2092 O O . LEU A 1 263 ? -64.987 -0.633 103.415 1.00 92.94 263 LEU A O 1
ATOM 2096 N N . ASP A 1 264 ? -63.925 0.630 101.899 1.00 93.50 264 ASP A N 1
ATOM 2097 C CA . ASP A 1 264 ? -63.668 1.765 102.793 1.00 93.50 264 ASP A CA 1
ATOM 2098 C C . ASP A 1 264 ? -64.983 2.396 103.291 1.00 93.50 264 ASP A C 1
ATOM 2100 O O . ASP A 1 264 ? -65.115 2.717 104.473 1.00 93.50 264 ASP A O 1
ATOM 2104 N N . ASN A 1 265 ? -65.995 2.504 102.419 1.00 93.25 265 ASN A N 1
ATOM 2105 C CA . ASN A 1 265 ? -67.338 2.954 102.795 1.00 93.25 265 ASN A CA 1
ATOM 2106 C C . ASN A 1 265 ? -68.031 1.981 103.768 1.00 93.25 265 ASN A C 1
ATOM 2108 O O . ASN A 1 265 ? -68.616 2.430 104.750 1.00 93.25 265 ASN A O 1
ATOM 2112 N N . GLU A 1 266 ? -67.968 0.667 103.521 1.00 91.12 266 GLU A N 1
ATOM 2113 C CA . GLU A 1 266 ? -68.524 -0.360 104.420 1.00 91.12 266 GLU A CA 1
ATOM 2114 C C . GLU A 1 266 ? -67.805 -0.382 105.773 1.00 91.12 266 GLU A C 1
ATOM 2116 O O . GLU A 1 266 ? -68.458 -0.431 106.812 1.00 91.12 266 GLU A O 1
ATOM 2121 N N . VAL A 1 267 ? -66.471 -0.283 105.788 1.00 93.06 267 VAL A N 1
ATOM 2122 C CA . VAL A 1 267 ? -65.679 -0.194 107.023 1.00 93.06 267 VAL A CA 1
ATOM 2123 C C . VAL A 1 267 ? -66.064 1.058 107.805 1.00 93.06 267 VAL A C 1
ATOM 2125 O O . VAL A 1 267 ? -66.420 0.937 108.972 1.00 93.06 267 VAL A O 1
ATOM 2128 N N . SER A 1 268 ? -66.104 2.233 107.169 1.00 92.62 268 SER A N 1
ATOM 2129 C CA . SER A 1 268 ? -66.504 3.475 107.844 1.00 92.62 268 SER A CA 1
ATOM 2130 C C . SER A 1 268 ? -67.956 3.427 108.345 1.00 92.62 268 SER A C 1
ATOM 2132 O O . SER A 1 268 ? -68.261 3.914 109.435 1.00 92.62 268 SER A O 1
ATOM 2134 N N . HIS A 1 269 ? -68.861 2.788 107.597 1.00 91.69 269 HIS A N 1
ATOM 2135 C CA . HIS A 1 269 ? -70.245 2.583 108.021 1.00 91.69 269 HIS A CA 1
ATOM 2136 C C . HIS A 1 269 ? -70.351 1.640 109.230 1.00 91.69 269 HIS A C 1
ATOM 2138 O O . HIS A 1 269 ? -71.067 1.943 110.187 1.00 91.69 269 HIS A O 1
ATOM 2144 N N . LEU A 1 270 ? -69.612 0.527 109.224 1.00 90.94 270 LEU A N 1
ATOM 2145 C CA . LEU A 1 270 ? -69.530 -0.405 110.348 1.00 90.94 270 LEU A CA 1
ATOM 2146 C C . LEU A 1 270 ? -68.897 0.255 111.577 1.00 90.94 270 LEU A C 1
ATOM 2148 O O . LEU A 1 270 ? -69.432 0.111 112.672 1.00 90.94 270 LEU A O 1
ATOM 2152 N N . GLU A 1 271 ? -67.816 1.022 111.418 1.00 91.19 271 GLU A N 1
ATOM 2153 C CA . GLU A 1 271 ? -67.199 1.807 112.494 1.00 91.19 271 GLU A CA 1
ATOM 2154 C C . GLU A 1 271 ? -68.202 2.784 113.120 1.00 91.19 271 GLU A C 1
ATOM 2156 O O . GLU A 1 271 ? -68.339 2.819 114.344 1.00 91.19 271 GLU A O 1
ATOM 2161 N N . GLN A 1 272 ? -68.967 3.521 112.306 1.00 89.75 272 GLN A N 1
ATOM 2162 C CA . GLN A 1 272 ? -70.035 4.398 112.796 1.00 89.75 272 GLN A CA 1
ATOM 2163 C C . GLN A 1 272 ? -71.122 3.617 113.548 1.00 89.75 272 GLN A C 1
ATOM 2165 O O . GLN A 1 272 ? -71.492 4.021 114.650 1.00 89.75 272 GLN A O 1
ATOM 2170 N N . GLN A 1 273 ? -71.597 2.483 113.013 1.00 89.75 273 GLN A N 1
ATOM 2171 C CA . GLN A 1 273 ? -72.577 1.633 113.704 1.00 89.75 273 GLN A CA 1
ATOM 2172 C C . GLN A 1 273 ? -72.044 1.099 115.041 1.00 89.75 273 GLN A C 1
ATOM 2174 O O . GLN A 1 273 ? -72.756 1.141 116.043 1.00 89.75 273 GLN A O 1
ATOM 2179 N N . PHE A 1 274 ? -70.803 0.606 115.082 1.00 90.94 274 PHE A N 1
ATOM 2180 C CA . PHE A 1 274 ? -70.181 0.105 116.308 1.00 90.94 274 PHE A CA 1
ATOM 2181 C C . PHE A 1 274 ? -69.976 1.216 117.338 1.00 90.94 274 PHE A C 1
ATOM 2183 O O . PHE A 1 274 ? -70.207 0.981 118.523 1.00 90.94 274 PHE A O 1
ATOM 2190 N N . THR A 1 275 ? -69.592 2.418 116.903 1.00 90.38 275 THR A N 1
ATOM 2191 C CA . THR A 1 275 ? -69.407 3.572 117.794 1.00 90.38 275 THR A CA 1
ATOM 2192 C C . THR A 1 275 ? -70.747 4.021 118.375 1.00 90.38 275 THR A C 1
ATOM 2194 O O . THR A 1 275 ? -70.887 4.062 119.593 1.00 90.38 275 THR A O 1
ATOM 2197 N N . ALA A 1 276 ? -71.771 4.219 117.537 1.00 88.56 276 ALA A N 1
ATOM 2198 C CA . ALA A 1 276 ? -73.115 4.580 117.989 1.00 88.56 276 ALA A CA 1
ATOM 2199 C C . ALA A 1 276 ? -73.706 3.531 118.949 1.00 88.56 276 ALA A C 1
ATOM 2201 O O . ALA A 1 276 ? -74.208 3.874 120.015 1.00 88.56 276 ALA A O 1
ATOM 2202 N N . ARG A 1 277 ? -73.578 2.239 118.623 1.00 89.44 277 ARG A N 1
ATOM 2203 C CA . ARG A 1 277 ? -74.073 1.142 119.469 1.00 89.44 277 ARG A CA 1
ATOM 2204 C C . ARG A 1 277 ? -73.303 1.004 120.784 1.00 89.44 277 ARG A C 1
ATOM 2206 O O . ARG A 1 277 ? -73.870 0.559 121.781 1.00 89.44 277 ARG A O 1
ATOM 2213 N N . LYS A 1 278 ? -72.018 1.368 120.802 1.00 91.38 278 LYS A N 1
ATOM 2214 C CA . LYS A 1 278 ? -71.230 1.471 122.033 1.00 91.38 278 LYS A CA 1
ATOM 2215 C C . LYS A 1 278 ? -71.729 2.635 122.890 1.00 91.38 278 LYS A C 1
ATOM 2217 O O . LYS A 1 278 ? -71.964 2.425 124.074 1.00 91.38 278 LYS A O 1
ATOM 2222 N N . ASP A 1 279 ? -71.945 3.810 122.303 1.00 89.62 279 ASP A N 1
ATOM 2223 C CA . ASP A 1 279 ? -72.445 4.987 123.022 1.00 89.62 279 ASP A CA 1
ATOM 2224 C C . ASP A 1 279 ? -73.857 4.750 123.595 1.00 89.62 279 ASP A C 1
ATOM 2226 O O . ASP A 1 279 ? -74.119 5.094 124.749 1.00 89.62 279 ASP A O 1
ATOM 2230 N N . GLU A 1 280 ? -74.743 4.082 122.845 1.00 89.81 280 GLU A N 1
ATOM 2231 C CA . GLU A 1 280 ? -76.050 3.606 123.329 1.00 89.81 280 GLU A CA 1
ATOM 2232 C C . GLU A 1 280 ? -75.913 2.669 124.540 1.00 89.81 280 GLU A C 1
ATOM 2234 O O . GLU A 1 280 ? -76.645 2.810 125.522 1.00 89.81 280 GLU A O 1
ATOM 2239 N N . LEU A 1 281 ? -74.969 1.721 124.495 1.00 88.56 281 LEU A N 1
ATOM 2240 C CA . LEU A 1 281 ? -74.738 0.758 125.572 1.00 88.56 281 LEU A CA 1
ATOM 2241 C C . LEU A 1 281 ? -74.126 1.418 126.817 1.00 88.56 281 LEU A C 1
ATOM 2243 O O . LEU A 1 281 ? -74.585 1.159 127.930 1.00 88.56 281 LEU A O 1
ATOM 2247 N N . ASP A 1 282 ? -73.140 2.300 126.640 1.00 88.81 282 ASP A N 1
ATOM 2248 C CA . ASP A 1 282 ? -72.520 3.079 127.718 1.00 88.81 282 ASP A CA 1
ATOM 2249 C C . ASP A 1 282 ? -73.548 4.017 128.378 1.00 88.81 282 ASP A C 1
ATOM 2251 O O . ASP A 1 282 ? -73.535 4.200 129.600 1.00 88.81 282 ASP A O 1
ATOM 2255 N N . GLN A 1 283 ? -74.475 4.589 127.601 1.00 89.06 283 GLN A N 1
ATOM 2256 C CA . GLN A 1 283 ? -75.573 5.399 128.126 1.00 89.06 283 GLN A CA 1
ATOM 2257 C C . GLN A 1 283 ? -76.595 4.548 128.893 1.00 89.06 283 GLN A C 1
ATOM 2259 O O . GLN A 1 283 ? -76.919 4.875 130.035 1.00 89.06 283 GLN A O 1
ATOM 2264 N N . ALA A 1 284 ? -77.031 3.414 128.334 1.00 86.31 284 ALA A N 1
ATOM 2265 C CA . ALA A 1 284 ? -77.921 2.479 129.022 1.00 86.31 284 ALA A CA 1
ATOM 2266 C C . ALA A 1 284 ? -77.311 1.953 130.336 1.00 86.31 284 ALA A C 1
ATOM 2268 O O . ALA A 1 284 ? -78.018 1.810 131.334 1.00 86.31 284 ALA A O 1
ATOM 2269 N N . TYR A 1 285 ? -75.994 1.721 130.372 1.00 86.69 285 TYR A N 1
ATOM 2270 C CA . TYR A 1 285 ? -75.283 1.323 131.586 1.00 86.69 285 TYR A CA 1
ATOM 2271 C C . TYR A 1 285 ? -75.257 2.446 132.635 1.00 86.69 285 TYR A C 1
ATOM 2273 O O . TYR A 1 285 ? -75.552 2.194 133.804 1.00 86.69 285 TYR A O 1
ATOM 2281 N N . LYS A 1 286 ? -74.981 3.700 132.240 1.00 88.50 286 LYS A N 1
ATOM 2282 C CA . LYS A 1 286 ? -75.068 4.869 133.141 1.00 88.50 286 LYS A CA 1
ATOM 2283 C C . LYS A 1 286 ? -76.469 5.037 133.728 1.00 88.50 286 LYS A C 1
ATOM 2285 O O . LYS A 1 286 ? -76.600 5.267 134.930 1.00 88.50 286 LYS A O 1
ATOM 2290 N N . ASP A 1 287 ? -77.506 4.902 132.905 1.00 85.50 287 ASP A N 1
ATOM 2291 C CA . ASP A 1 287 ? -78.894 5.037 133.351 1.00 85.50 287 ASP A CA 1
ATOM 2292 C C . ASP A 1 287 ? -79.317 3.879 134.268 1.00 85.50 287 ASP A C 1
ATOM 2294 O O . ASP A 1 287 ? -79.988 4.114 135.275 1.00 85.50 287 ASP A O 1
ATOM 2298 N N . ALA A 1 288 ? -78.847 2.653 134.010 1.00 83.12 288 ALA A N 1
ATOM 2299 C CA . ALA A 1 288 ? -79.032 1.517 134.912 1.00 83.12 288 ALA A CA 1
ATOM 2300 C C . ALA A 1 288 ? -78.337 1.734 136.269 1.00 83.12 288 ALA A C 1
ATOM 2302 O O . ALA A 1 288 ? -78.974 1.568 137.309 1.00 83.12 288 ALA A O 1
ATOM 2303 N N . VAL A 1 289 ? -77.070 2.173 136.283 1.00 85.50 289 VAL A N 1
ATOM 2304 C CA . VAL A 1 289 ? -76.327 2.507 137.517 1.00 85.50 289 VAL A CA 1
ATOM 2305 C C . VAL A 1 289 ? -77.058 3.587 138.319 1.00 85.50 289 VAL A C 1
ATOM 2307 O O . VAL A 1 289 ? -77.300 3.412 139.512 1.00 85.50 289 VAL A O 1
ATOM 2310 N N . LYS A 1 290 ? -77.501 4.663 137.662 1.00 88.56 290 LYS A N 1
ATOM 2311 C CA . LYS A 1 290 ? -78.286 5.742 138.281 1.00 88.56 290 LYS A CA 1
ATOM 2312 C C . LYS A 1 290 ? -79.641 5.252 138.813 1.00 88.56 290 LYS A C 1
ATOM 2314 O O . LYS A 1 290 ? -80.096 5.706 139.863 1.00 88.56 290 LYS A O 1
ATOM 2319 N N . GLY A 1 291 ? -80.274 4.305 138.118 1.00 84.94 291 GLY A N 1
ATOM 2320 C CA . GLY A 1 291 ? -81.473 3.604 138.577 1.00 84.94 291 GLY A CA 1
ATOM 2321 C C . GLY A 1 291 ? -81.228 2.808 139.861 1.00 84.94 291 GLY A C 1
ATOM 2322 O O . GLY A 1 291 ? -81.988 2.951 140.820 1.00 84.94 291 GLY A O 1
ATOM 2323 N N . TYR A 1 292 ? -80.138 2.037 139.917 1.00 84.12 292 TYR A N 1
ATOM 2324 C CA . TYR A 1 292 ? -79.736 1.301 141.117 1.00 84.12 292 TYR A CA 1
ATOM 2325 C C . TYR A 1 292 ? -79.391 2.234 142.285 1.00 84.12 292 TYR A C 1
ATOM 2327 O O . TYR A 1 292 ? -79.896 2.013 143.380 1.00 84.12 292 TYR A O 1
ATOM 2335 N N . GLU A 1 293 ? -78.636 3.318 142.070 1.00 85.50 293 GLU A N 1
ATOM 2336 C CA . GLU A 1 293 ? -78.354 4.308 143.123 1.00 85.50 293 GLU A CA 1
ATOM 2337 C C . GLU A 1 293 ? -79.626 4.902 143.740 1.00 85.50 293 GLU A C 1
ATOM 2339 O O . GLU A 1 293 ? -79.709 5.088 144.955 1.00 85.50 293 GLU A O 1
ATOM 2344 N N . ASN A 1 294 ? -80.617 5.232 142.907 1.00 85.38 294 ASN A N 1
ATOM 2345 C CA . ASN A 1 294 ? -81.896 5.749 143.385 1.00 85.38 294 ASN A CA 1
ATOM 2346 C C . ASN A 1 294 ? -82.658 4.687 144.185 1.00 85.38 294 ASN A C 1
ATOM 2348 O O . ASN A 1 294 ? -83.244 5.020 145.215 1.00 85.38 294 ASN A O 1
ATOM 2352 N N . LYS A 1 295 ? -82.597 3.417 143.764 1.00 86.12 295 LYS A N 1
ATOM 2353 C CA . LYS A 1 295 ? -83.195 2.295 144.497 1.00 86.12 295 LYS A CA 1
ATOM 2354 C C . LYS A 1 295 ? -82.526 2.075 145.857 1.00 86.12 295 LYS A C 1
ATOM 2356 O O . LYS A 1 295 ? -83.231 1.851 146.835 1.00 86.12 295 LYS A O 1
ATOM 2361 N N . THR A 1 296 ? -81.204 2.220 145.951 1.00 83.62 296 THR A N 1
ATOM 2362 C CA . THR A 1 296 ? -80.476 2.193 147.230 1.00 83.62 296 THR A CA 1
ATOM 2363 C C . THR A 1 296 ? -80.938 3.330 148.146 1.00 83.62 296 THR A C 1
ATOM 2365 O O . THR A 1 296 ? -81.396 3.064 149.250 1.00 83.62 296 THR A O 1
ATOM 2368 N N . LYS A 1 297 ? -80.976 4.578 147.652 1.00 83.81 297 LYS A N 1
ATOM 2369 C CA . LYS A 1 297 ? -81.453 5.757 148.414 1.00 83.81 297 LYS A CA 1
ATOM 2370 C C . LYS A 1 297 ? -82.925 5.655 148.856 1.00 83.81 297 LYS A C 1
ATOM 2372 O O . LYS A 1 297 ? -83.336 6.324 149.806 1.00 83.81 297 LYS A O 1
ATOM 2377 N N . GLU A 1 298 ? -83.743 4.881 148.144 1.00 83.31 298 GLU A N 1
ATOM 2378 C CA . GLU A 1 298 ? -85.132 4.569 148.503 1.00 83.31 298 GLU A CA 1
ATOM 2379 C C . GLU A 1 298 ? -85.194 3.495 149.603 1.00 83.31 298 GLU A C 1
ATOM 2381 O O . GLU A 1 298 ? -85.910 3.668 150.593 1.00 83.31 298 GLU A O 1
ATOM 2386 N N . LEU A 1 299 ? -84.395 2.428 149.484 1.00 82.38 299 LEU A N 1
ATOM 2387 C CA . LEU A 1 299 ? -84.269 1.387 150.508 1.00 82.38 299 LEU A CA 1
ATOM 2388 C C . LEU A 1 299 ? -83.711 1.950 151.822 1.00 82.38 299 LEU A C 1
ATOM 2390 O O . LEU A 1 299 ? -84.293 1.679 152.867 1.00 82.38 299 LEU A O 1
ATOM 2394 N N . ASP A 1 300 ? -82.684 2.801 151.776 1.00 84.00 300 ASP A N 1
ATOM 2395 C CA . ASP A 1 300 ? -82.103 3.456 152.958 1.00 84.00 300 ASP A CA 1
ATOM 2396 C C . ASP A 1 300 ? -83.147 4.293 153.718 1.00 84.00 300 ASP A C 1
ATOM 2398 O O . ASP A 1 300 ? -83.268 4.189 154.940 1.00 84.00 300 ASP A O 1
ATOM 2402 N N . ARG A 1 301 ? -83.975 5.073 153.001 1.00 82.94 301 ARG A N 1
ATOM 2403 C CA . ARG A 1 301 ? -85.115 5.792 153.605 1.00 82.94 301 ARG A CA 1
ATOM 2404 C C . ARG A 1 301 ? -86.130 4.844 154.235 1.00 82.94 301 ARG A C 1
ATOM 2406 O O . ARG A 1 301 ? -86.636 5.127 155.318 1.00 82.94 301 ARG A O 1
ATOM 2413 N N . THR A 1 302 ? -86.434 3.738 153.558 1.00 80.38 302 THR A N 1
ATOM 2414 C CA . THR A 1 302 ? -87.411 2.751 154.040 1.00 80.38 302 THR A CA 1
ATOM 2415 C C . THR A 1 302 ? -86.917 2.089 155.329 1.00 80.38 302 THR A C 1
ATOM 2417 O O . THR A 1 302 ? -87.657 2.021 156.310 1.00 80.38 302 THR A O 1
ATOM 2420 N N . ILE A 1 303 ? -85.643 1.685 155.364 1.00 80.00 303 ILE A N 1
ATOM 2421 C CA . ILE A 1 303 ? -84.971 1.120 156.541 1.00 80.00 303 ILE A CA 1
ATOM 2422 C C . ILE A 1 303 ? -84.958 2.128 157.697 1.00 80.00 303 ILE A C 1
ATOM 2424 O O . ILE A 1 303 ? -85.276 1.746 158.823 1.00 80.00 303 ILE A O 1
ATOM 2428 N N . GLY A 1 304 ? -84.684 3.410 157.424 1.00 79.00 304 GLY A N 1
ATOM 2429 C CA . GLY A 1 304 ? -84.811 4.487 158.412 1.00 79.00 304 GLY A CA 1
ATOM 2430 C C . GLY A 1 304 ? -86.206 4.524 159.042 1.00 79.00 304 GLY A C 1
ATOM 2431 O O . GLY A 1 304 ? -86.340 4.329 160.245 1.00 79.00 304 GLY A O 1
ATOM 2432 N N . SER A 1 305 ? -87.256 4.628 158.219 1.00 75.56 305 SER A N 1
ATOM 2433 C CA . SER A 1 305 ? -88.642 4.695 158.714 1.00 75.56 305 SER A CA 1
ATOM 2434 C C . SER A 1 305 ? -89.094 3.461 159.512 1.00 75.56 305 SER A C 1
ATOM 2436 O O . SER A 1 305 ? -89.863 3.589 160.462 1.00 75.56 305 SER A O 1
ATOM 2438 N N . LEU A 1 306 ? -88.599 2.265 159.168 1.00 79.00 306 LEU A N 1
ATOM 2439 C CA . LEU A 1 306 ? -88.866 1.035 159.925 1.00 79.00 306 LEU A CA 1
ATOM 2440 C C . LEU A 1 306 ? -88.103 0.990 161.257 1.00 79.00 306 LEU A C 1
ATOM 2442 O O . LEU A 1 306 ? -88.586 0.397 162.220 1.00 79.00 306 LEU A O 1
ATOM 2446 N N . THR A 1 307 ? -86.927 1.618 161.322 1.00 80.31 307 THR A N 1
ATOM 2447 C CA . THR A 1 307 ? -86.132 1.730 162.553 1.00 80.31 307 THR A CA 1
ATOM 2448 C C . THR A 1 307 ? -86.808 2.677 163.546 1.00 80.31 307 THR A C 1
ATOM 2450 O O . THR A 1 307 ? -86.929 2.334 164.722 1.00 80.31 307 THR A O 1
ATOM 2453 N N . ASP A 1 308 ? -87.329 3.808 163.064 1.00 80.94 308 ASP A N 1
ATOM 2454 C CA . ASP A 1 308 ? -88.087 4.766 163.878 1.00 80.94 308 ASP A CA 1
ATOM 2455 C C . ASP A 1 308 ? -89.382 4.138 164.426 1.00 80.94 308 ASP A C 1
ATOM 2457 O O . ASP A 1 308 ? -89.665 4.231 165.620 1.00 80.94 308 ASP A O 1
ATOM 2461 N N . ALA A 1 309 ? -90.134 3.418 163.582 1.00 76.75 309 ALA A N 1
ATOM 2462 C CA . ALA A 1 309 ? -91.347 2.711 164.003 1.00 76.75 309 ALA A CA 1
ATOM 2463 C C . ALA A 1 309 ? -91.068 1.640 165.078 1.00 76.75 309 ALA A C 1
ATOM 2465 O O . ALA A 1 309 ? -91.824 1.518 166.039 1.00 76.75 309 ALA A O 1
ATOM 2466 N N . LYS A 1 310 ? -89.952 0.902 164.963 1.00 76.81 310 LYS A N 1
ATOM 2467 C CA . LYS A 1 310 ? -89.549 -0.099 165.965 1.00 76.81 310 LYS A CA 1
ATOM 2468 C C . LYS A 1 310 ? -89.290 0.527 167.342 1.00 76.81 310 LYS A C 1
ATOM 2470 O O . LYS A 1 310 ? -89.690 -0.052 168.349 1.00 76.81 310 LYS A O 1
ATOM 2475 N N . LEU A 1 311 ? -88.621 1.682 167.393 1.00 79.00 311 LEU A N 1
ATOM 2476 C CA . LEU A 1 311 ? -88.373 2.402 168.650 1.00 79.00 311 LEU A CA 1
ATOM 2477 C C . LEU A 1 311 ? -89.685 2.842 169.315 1.00 79.00 311 LEU A C 1
ATOM 2479 O O . LEU A 1 311 ? -89.814 2.770 170.536 1.00 79.00 311 LEU A O 1
ATOM 2483 N N . GLN A 1 312 ? -90.668 3.244 168.508 1.00 77.12 312 GLN A N 1
ATOM 2484 C CA . GLN A 1 312 ? -91.977 3.688 168.982 1.00 77.12 312 GLN A CA 1
ATOM 2485 C C . GLN A 1 312 ? -92.809 2.541 169.597 1.00 77.12 312 GLN A C 1
ATOM 2487 O O . GLN A 1 312 ? -93.471 2.742 170.616 1.00 77.12 312 GLN A O 1
ATOM 2492 N N . ASP A 1 313 ? -92.724 1.328 169.037 1.00 75.69 313 ASP A N 1
ATOM 2493 C CA . ASP A 1 313 ? -93.348 0.124 169.611 1.00 75.69 313 ASP A CA 1
ATOM 2494 C C . ASP A 1 313 ? -92.671 -0.319 170.925 1.00 75.69 313 ASP A C 1
ATOM 2496 O O . ASP A 1 313 ? -93.361 -0.694 171.876 1.00 75.69 313 ASP A O 1
ATOM 2500 N N . GLU A 1 314 ? -91.335 -0.251 171.023 1.00 75.44 314 GLU A N 1
ATOM 2501 C CA . GLU A 1 314 ? -90.600 -0.583 172.260 1.00 75.44 314 GLU A CA 1
ATOM 2502 C C . GLU A 1 314 ? -90.989 0.345 173.428 1.00 75.44 314 GLU A C 1
ATOM 2504 O O . GLU A 1 314 ? -91.184 -0.121 174.554 1.00 75.44 314 GLU A O 1
ATOM 2509 N N . GLU A 1 315 ? -91.195 1.639 173.160 1.00 76.88 315 GLU A N 1
ATOM 2510 C CA . GLU A 1 315 ? -91.663 2.609 174.158 1.00 76.88 315 GLU A CA 1
ATOM 2511 C C . GLU A 1 315 ? -93.121 2.352 174.594 1.00 76.88 315 GLU A C 1
ATOM 2513 O O . GLU A 1 315 ? -93.453 2.490 175.776 1.00 76.88 315 GLU A O 1
ATOM 2518 N N . TYR A 1 316 ? -93.990 1.907 173.677 1.00 76.56 316 TYR A N 1
ATOM 2519 C CA . TYR A 1 316 ? -95.373 1.534 173.995 1.00 76.56 316 TYR A CA 1
ATOM 2520 C C . TYR A 1 316 ? -95.453 0.264 174.861 1.00 76.56 316 TYR A C 1
ATOM 2522 O O . TYR A 1 316 ? -96.232 0.210 175.816 1.00 76.56 316 TYR A O 1
ATOM 2530 N N . ILE A 1 317 ? -94.611 -0.739 174.585 1.00 75.69 317 ILE A N 1
ATOM 2531 C CA . ILE A 1 317 ? -94.535 -1.985 175.367 1.00 75.69 317 ILE A CA 1
ATOM 2532 C C . ILE A 1 317 ? -94.168 -1.695 176.831 1.00 75.69 317 ILE A C 1
ATOM 2534 O O . ILE A 1 317 ? -94.853 -2.181 177.735 1.00 75.69 317 ILE A O 1
ATOM 2538 N N . MET A 1 318 ? -93.172 -0.834 177.078 1.00 75.38 318 MET A N 1
ATOM 2539 C CA . MET A 1 318 ? -92.774 -0.448 178.441 1.00 75.38 318 MET A CA 1
ATOM 2540 C C . MET A 1 318 ? -93.923 0.175 179.257 1.00 75.38 318 MET A C 1
ATOM 2542 O O . MET A 1 318 ? -94.013 -0.043 180.468 1.00 75.38 318 MET A O 1
ATOM 2546 N N . GLN A 1 319 ? -94.830 0.925 178.619 1.00 73.75 319 GLN A N 1
ATOM 2547 C CA . GLN A 1 319 ? -95.995 1.505 179.302 1.00 73.75 319 GLN A CA 1
ATOM 2548 C C . GLN A 1 319 ? -97.033 0.438 179.695 1.00 73.75 319 GLN A C 1
ATOM 2550 O O . GLN A 1 319 ? -97.634 0.521 180.769 1.00 73.75 319 GLN A O 1
ATOM 2555 N N . VAL A 1 320 ? -97.225 -0.590 178.861 1.00 72.06 320 VAL A N 1
ATOM 2556 C CA . VAL A 1 320 ? -98.180 -1.683 179.118 1.00 72.06 320 VAL A CA 1
ATOM 2557 C C . VAL A 1 320 ? -97.710 -2.594 180.262 1.00 72.06 320 VAL A C 1
ATOM 2559 O O . VAL A 1 320 ? -98.518 -2.986 181.110 1.00 72.06 320 VAL A O 1
ATOM 2562 N N . GLU A 1 321 ? -96.411 -2.891 180.348 1.00 74.00 321 GLU A N 1
ATOM 2563 C CA . GLU A 1 321 ? -95.839 -3.718 181.426 1.00 74.00 321 GLU A CA 1
ATOM 2564 C C . GLU A 1 321 ? -95.959 -3.057 182.814 1.00 74.00 321 GLU A C 1
ATOM 2566 O O . GLU A 1 321 ? -96.232 -3.732 183.819 1.00 74.00 321 GLU A O 1
ATOM 2571 N N . ALA A 1 322 ? -95.838 -1.726 182.875 1.00 71.31 322 ALA A N 1
ATOM 2572 C CA . ALA A 1 322 ? -96.054 -0.957 184.099 1.00 71.31 322 ALA A CA 1
ATOM 2573 C C . ALA A 1 322 ? -97.511 -1.064 184.598 1.00 71.31 322 ALA A C 1
ATOM 2575 O O . ALA A 1 322 ? -97.743 -1.323 185.783 1.00 71.31 322 ALA A O 1
ATOM 2576 N N . ALA A 1 323 ? -98.492 -0.947 183.696 1.00 71.75 323 ALA A N 1
ATOM 2577 C CA . ALA A 1 323 ? -99.915 -1.046 184.034 1.00 71.75 323 ALA A CA 1
ATOM 2578 C C . ALA A 1 323 ? -100.316 -2.451 184.534 1.00 71.75 323 ALA A C 1
ATOM 2580 O O . ALA A 1 323 ? -101.064 -2.582 185.507 1.00 71.75 323 ALA A O 1
ATOM 2581 N N . LEU A 1 324 ? -99.778 -3.513 183.921 1.00 66.31 324 LEU A N 1
ATOM 2582 C CA . LEU A 1 324 ? -100.003 -4.898 184.360 1.00 66.31 324 LEU A CA 1
ATOM 2583 C C . LEU A 1 324 ? -99.451 -5.165 185.769 1.00 66.31 324 LEU A C 1
ATOM 2585 O O . LEU A 1 324 ? -100.099 -5.840 186.574 1.00 66.31 324 LEU A O 1
ATOM 2589 N N . SER A 1 325 ? -98.288 -4.596 186.095 1.00 72.94 325 SER A N 1
ATOM 2590 C CA . SER A 1 325 ? -97.676 -4.728 187.425 1.00 72.94 325 SER A CA 1
ATOM 2591 C C . SER A 1 325 ? -98.529 -4.098 188.533 1.00 72.94 325 SER A C 1
ATOM 2593 O O . SER A 1 325 ? -98.599 -4.635 189.641 1.00 72.94 325 SER A O 1
ATOM 2595 N N . GLN A 1 326 ? -99.213 -2.993 188.227 1.00 72.25 326 GLN A N 1
ATOM 2596 C CA . GLN A 1 326 ? -100.091 -2.277 189.155 1.00 72.25 326 GLN A CA 1
ATOM 2597 C C . GLN A 1 326 ? -101.385 -3.069 189.425 1.00 72.25 326 GLN A C 1
ATOM 2599 O O . GLN A 1 326 ? -101.730 -3.340 190.578 1.00 72.25 326 GLN A O 1
ATOM 2604 N N . MET A 1 327 ? -102.021 -3.573 188.364 1.00 68.25 327 MET A N 1
ATOM 2605 C CA . MET A 1 327 ? -103.216 -4.429 188.430 1.00 68.25 327 MET A CA 1
ATOM 2606 C C . MET A 1 327 ? -102.972 -5.724 189.239 1.00 68.25 327 MET A C 1
ATOM 2608 O O . MET A 1 327 ? -103.830 -6.182 189.997 1.00 68.25 327 MET A O 1
ATOM 2612 N N . GLY A 1 328 ? -101.761 -6.291 189.151 1.00 67.75 328 GLY A N 1
ATOM 2613 C CA . GLY A 1 328 ? -101.334 -7.472 189.914 1.00 67.75 328 GLY A CA 1
ATOM 2614 C C . GLY A 1 328 ? -101.097 -7.250 191.420 1.00 67.75 328 GLY A C 1
ATOM 2615 O O . GLY A 1 328 ? -100.863 -8.223 192.153 1.00 67.75 328 GLY A O 1
ATOM 2616 N N . GLN A 1 329 ? -101.133 -6.004 191.905 1.00 65.94 329 GLN A N 1
ATOM 2617 C CA . GLN A 1 329 ? -101.173 -5.689 193.340 1.00 65.94 329 GLN A CA 1
ATOM 2618 C C . GLN A 1 329 ? -102.617 -5.553 193.838 1.00 65.94 329 GLN A C 1
ATOM 2620 O O . GLN A 1 329 ? -102.956 -6.127 194.874 1.00 65.94 329 GLN A O 1
ATOM 2625 N N . GLU A 1 330 ? -103.487 -4.895 193.068 1.00 66.06 330 GLU A N 1
ATOM 2626 C CA . GLU A 1 330 ? -104.917 -4.754 193.386 1.00 66.06 330 GLU A CA 1
ATOM 2627 C C . GLU A 1 330 ? -105.620 -6.116 193.493 1.00 66.06 330 GLU A C 1
ATOM 2629 O O . GLU A 1 330 ? -106.365 -6.362 194.445 1.00 66.06 330 GLU A O 1
ATOM 2634 N N . LEU A 1 331 ? -105.304 -7.050 192.587 1.00 69.62 331 LEU A N 1
ATOM 2635 C CA . LEU A 1 331 ? -105.863 -8.405 192.609 1.00 69.62 331 LEU A CA 1
ATOM 2636 C C . LEU A 1 331 ? -105.519 -9.168 193.904 1.00 69.62 331 LEU A C 1
ATOM 2638 O O . LEU A 1 331 ? -106.362 -9.878 194.448 1.00 69.62 331 LEU A O 1
ATOM 2642 N N . ARG A 1 332 ? -104.307 -8.983 194.450 1.00 67.62 332 ARG A N 1
ATOM 2643 C CA . ARG A 1 332 ? -103.888 -9.613 195.717 1.00 67.62 332 ARG A CA 1
ATOM 2644 C C . ARG A 1 332 ? -104.558 -8.991 196.943 1.00 67.62 332 ARG A C 1
ATOM 2646 O O . ARG A 1 332 ? -104.820 -9.704 197.910 1.00 67.62 332 ARG A O 1
ATOM 2653 N N . ALA A 1 333 ? -104.879 -7.698 196.898 1.00 64.38 333 ALA A N 1
ATOM 2654 C CA . ALA A 1 333 ? -105.671 -7.047 197.940 1.00 64.38 333 ALA A CA 1
ATOM 2655 C C . ALA A 1 333 ? -107.136 -7.530 197.938 1.00 64.38 333 AL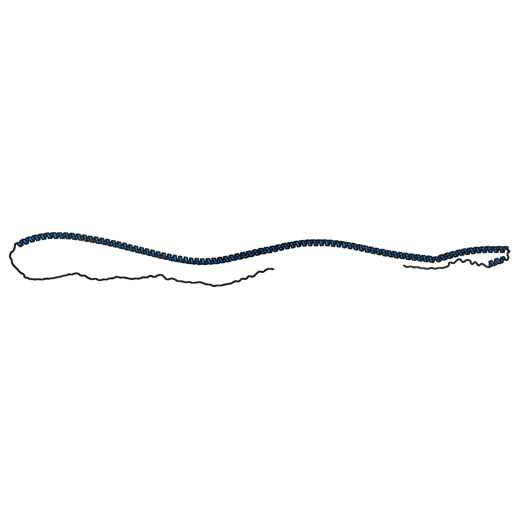A A C 1
ATOM 2657 O O . ALA A 1 333 ? -107.737 -7.672 199.003 1.00 64.38 333 ALA A O 1
ATOM 2658 N N . ALA A 1 334 ? -107.700 -7.828 196.761 1.00 62.56 334 ALA A N 1
ATOM 2659 C CA . ALA A 1 334 ? -109.032 -8.418 196.637 1.00 62.56 334 ALA A CA 1
ATOM 2660 C C . ALA A 1 334 ? -109.084 -9.869 197.158 1.00 62.56 334 ALA A C 1
ATOM 2662 O O . ALA A 1 334 ? -109.994 -10.213 197.911 1.00 62.56 334 ALA A O 1
ATOM 2663 N N . ASP A 1 335 ? -108.087 -10.692 196.821 1.00 64.12 335 ASP A N 1
ATOM 2664 C CA . ASP A 1 335 ? -108.028 -12.115 197.194 1.00 64.12 335 ASP A CA 1
ATOM 2665 C C . ASP A 1 335 ? -107.900 -12.326 198.719 1.00 64.12 335 ASP A C 1
ATOM 2667 O O . ASP A 1 335 ? -108.584 -13.165 199.310 1.00 64.12 335 ASP A O 1
ATOM 2671 N N . ALA A 1 336 ? -107.116 -11.477 199.398 1.00 64.25 336 ALA A N 1
ATOM 2672 C CA . ALA A 1 336 ? -107.044 -11.454 200.863 1.00 64.25 336 ALA A CA 1
ATOM 2673 C C . ALA A 1 336 ? -108.412 -11.164 201.516 1.00 64.25 336 ALA A C 1
ATOM 2675 O O . ALA A 1 336 ? -108.764 -11.769 202.528 1.00 64.25 336 ALA A O 1
ATOM 2676 N N . LYS A 1 337 ? -109.210 -10.284 200.898 1.00 63.88 337 LYS A N 1
ATOM 2677 C CA . LYS A 1 337 ? -110.556 -9.912 201.356 1.00 63.88 337 LYS A CA 1
ATOM 2678 C C . LYS A 1 337 ? -111.596 -11.012 201.106 1.00 63.88 337 LYS A C 1
ATOM 2680 O O . LYS A 1 337 ? -112.587 -11.085 201.828 1.00 63.88 337 LYS A O 1
ATOM 2685 N N . GLY A 1 338 ? -111.365 -11.873 200.111 1.00 59.28 338 GLY A N 1
ATOM 2686 C CA . GLY A 1 338 ? -112.177 -13.063 199.848 1.00 59.28 338 GLY A CA 1
ATOM 2687 C C . GLY A 1 338 ? -112.077 -14.097 200.972 1.00 59.28 338 GLY A C 1
ATOM 2688 O O . GLY A 1 338 ? -113.101 -14.555 201.476 1.00 59.28 338 GLY A O 1
ATOM 2689 N N . LYS A 1 339 ? -110.856 -14.389 201.441 1.00 66.94 339 LYS A N 1
ATOM 2690 C CA . LYS A 1 339 ? -110.628 -15.357 202.533 1.00 66.94 339 LYS A CA 1
ATOM 2691 C C . LYS A 1 339 ? -111.289 -14.953 203.852 1.00 66.94 339 LYS A C 1
ATOM 2693 O O . LYS A 1 339 ? -111.839 -15.801 204.549 1.00 66.94 339 LYS A O 1
ATOM 2698 N N . GLU A 1 340 ? -111.298 -13.660 204.170 1.00 61.22 340 GLU A N 1
ATOM 2699 C CA . GLU A 1 340 ? -111.940 -13.147 205.388 1.00 61.22 340 GLU A CA 1
ATOM 2700 C C . GLU A 1 340 ? -113.483 -13.224 205.336 1.00 61.22 340 GLU A C 1
ATOM 2702 O O . GLU A 1 340 ? -114.141 -13.260 206.378 1.00 61.22 340 GLU A O 1
ATOM 2707 N N . LEU A 1 341 ? -114.075 -13.318 204.137 1.00 59.62 341 LEU A N 1
ATOM 2708 C CA . LEU A 1 341 ? -115.508 -13.574 203.950 1.00 59.62 341 LEU A CA 1
ATOM 2709 C C . LEU A 1 341 ? -115.854 -15.073 203.976 1.00 59.62 341 LEU A C 1
ATOM 2711 O O . LEU A 1 341 ? -116.904 -15.430 204.512 1.00 59.62 341 LEU A O 1
ATOM 2715 N N . GLU A 1 342 ? -114.985 -15.960 203.476 1.00 56.97 342 GLU A N 1
ATOM 2716 C CA . GLU A 1 342 ? -115.171 -17.419 203.610 1.00 56.97 342 GLU A CA 1
ATOM 2717 C C . GLU A 1 342 ? -115.176 -17.866 205.082 1.00 56.97 342 GLU A C 1
ATOM 2719 O O . GLU A 1 342 ? -116.025 -18.662 205.492 1.00 56.97 342 GLU A O 1
ATOM 2724 N N . GLU A 1 343 ? -114.290 -17.308 205.912 1.00 59.84 343 GLU A N 1
ATOM 2725 C CA . GLU A 1 343 ? -114.183 -17.681 207.330 1.00 59.84 343 GLU A CA 1
ATOM 2726 C C . GLU A 1 343 ? -115.389 -17.204 208.172 1.00 59.84 343 GLU A C 1
ATOM 2728 O O . GLU A 1 343 ? -115.751 -17.825 209.177 1.00 59.84 343 GLU A O 1
ATOM 2733 N N . GLN A 1 344 ? -116.089 -16.153 207.725 1.00 55.62 344 GLN A N 1
ATOM 2734 C CA . GLN A 1 344 ? -117.380 -15.735 208.291 1.00 55.62 344 GLN A CA 1
ATOM 2735 C C . GLN A 1 344 ? -118.535 -16.658 207.867 1.00 55.62 344 GLN A C 1
ATOM 2737 O O . GLN A 1 344 ? -119.483 -16.856 208.633 1.00 55.62 344 GLN A O 1
ATOM 2742 N N . LEU A 1 345 ? -118.450 -17.262 206.679 1.00 53.00 345 LEU A N 1
ATOM 2743 C CA . LEU A 1 345 ? -119.481 -18.139 206.115 1.00 53.00 345 LEU A CA 1
ATOM 2744 C C . LEU A 1 345 ? -119.510 -19.521 206.799 1.00 53.00 345 LEU A C 1
ATOM 2746 O O . LEU A 1 345 ? -120.579 -20.104 206.974 1.00 53.00 345 LEU A O 1
ATOM 2750 N N . ALA A 1 346 ? -118.367 -20.002 207.300 1.00 53.88 346 ALA A N 1
ATOM 2751 C CA . ALA A 1 346 ? -118.245 -21.288 207.998 1.00 53.88 346 ALA A CA 1
ATOM 2752 C C . ALA A 1 346 ? -118.928 -21.360 209.388 1.00 53.88 346 ALA A C 1
ATOM 2754 O O . ALA A 1 346 ? -118.968 -22.430 209.999 1.00 53.88 346 ALA A O 1
ATOM 2755 N N . LYS A 1 347 ? -119.472 -20.251 209.916 1.00 45.97 347 LYS A N 1
ATOM 2756 C CA . LYS A 1 347 ? -120.071 -20.181 211.268 1.00 45.97 347 LYS A CA 1
ATOM 2757 C C . LYS A 1 347 ? -121.600 -20.314 211.337 1.00 45.97 347 LYS A C 1
ATOM 2759 O O . LYS A 1 347 ? -122.133 -20.293 212.447 1.00 45.97 347 LYS A O 1
ATOM 2764 N N . LEU A 1 348 ? -122.332 -20.439 210.221 1.00 43.44 348 LEU A N 1
ATOM 2765 C CA . LEU A 1 348 ? -123.805 -20.351 210.236 1.00 43.44 348 LEU A CA 1
ATOM 2766 C C . LEU A 1 348 ? -124.546 -21.411 209.393 1.00 43.44 348 LEU A C 1
ATOM 2768 O O . LEU A 1 348 ? -124.481 -21.382 208.172 1.00 43.44 348 LEU A O 1
ATOM 2772 N N . LYS A 1 349 ? -125.409 -22.187 210.087 1.00 44.84 349 LYS A N 1
ATOM 2773 C CA . LYS A 1 349 ? -126.505 -23.073 209.592 1.00 44.84 349 LYS A CA 1
ATOM 2774 C C . LYS A 1 349 ? -126.026 -24.400 208.967 1.00 44.84 349 LYS A C 1
ATOM 2776 O O . LYS A 1 349 ? -125.306 -24.385 207.985 1.00 44.84 349 LYS A O 1
ATOM 2781 N N . GLN A 1 350 ? -126.308 -25.607 209.479 1.00 41.78 350 GLN A N 1
ATOM 2782 C CA . GLN A 1 350 ? -127.445 -26.206 210.219 1.00 41.78 350 GLN A CA 1
ATOM 2783 C C . GLN A 1 350 ? -128.799 -26.292 209.469 1.00 41.78 350 GLN A C 1
ATOM 2785 O O . GLN A 1 350 ? -129.390 -25.270 209.135 1.00 41.78 350 GLN A O 1
ATOM 2790 N N . LYS A 1 351 ? -129.309 -27.541 209.409 1.00 31.97 351 LYS A N 1
ATOM 2791 C CA . LYS A 1 351 ? -130.634 -28.073 208.998 1.00 31.97 351 LYS A CA 1
ATOM 2792 C C . LYS A 1 351 ? -130.967 -28.271 207.498 1.00 31.97 351 LYS A C 1
ATOM 2794 O O . LYS A 1 351 ? -131.032 -27.336 206.713 1.00 31.97 351 LYS A O 1
ATOM 2799 N N . GLU A 1 352 ? -131.238 -29.549 207.202 1.00 37.31 352 GLU A N 1
ATOM 2800 C CA . GLU A 1 352 ? -131.842 -30.224 206.028 1.00 37.31 352 GLU A CA 1
ATOM 2801 C C . GLU A 1 352 ? -133.325 -29.798 205.770 1.00 37.31 352 GLU A C 1
ATOM 2803 O O . GLU A 1 352 ? -133.827 -29.031 206.601 1.00 37.31 352 GLU A O 1
ATOM 2808 N N . PRO A 1 353 ? -134.089 -30.295 204.744 1.00 49.38 353 PRO A N 1
ATOM 2809 C CA . PRO A 1 353 ? -133.839 -31.438 203.829 1.00 49.38 353 PRO A CA 1
ATOM 2810 C C . PRO A 1 353 ? -134.245 -31.296 202.324 1.00 49.38 353 PRO A C 1
ATOM 2812 O O . PRO A 1 353 ? -134.827 -30.308 201.900 1.00 49.38 353 PRO A O 1
ATOM 2815 N N . SER A 1 354 ? -133.945 -32.356 201.546 1.00 25.91 354 SER A N 1
ATOM 2816 C CA . SER A 1 354 ? -134.653 -32.929 200.361 1.00 25.91 354 SER A CA 1
ATOM 2817 C C . SER A 1 354 ? -135.244 -32.069 199.203 1.00 25.91 354 SER A C 1
ATOM 2819 O O . SER A 1 354 ? -136.175 -31.315 199.441 1.00 25.91 354 SER A O 1
ATOM 2821 N N . VAL A 1 355 ? -134.807 -32.357 197.948 1.00 27.92 355 VAL A N 1
ATOM 2822 C CA . VAL A 1 355 ? -135.568 -32.866 196.740 1.00 27.92 355 VAL A CA 1
ATOM 2823 C C . VAL A 1 355 ? -136.963 -32.243 196.391 1.00 27.92 355 VAL A C 1
ATOM 2825 O O . VAL A 1 355 ? -137.722 -32.074 197.336 1.00 27.92 355 VAL A O 1
ATOM 2828 N N . PRO A 1 356 ? -137.441 -32.042 195.113 1.00 41.91 356 PRO A N 1
ATOM 2829 C CA . PRO A 1 356 ? -136.909 -32.284 193.740 1.00 41.91 356 PRO A CA 1
ATOM 2830 C C . PRO A 1 356 ? -137.077 -31.112 192.701 1.00 41.91 356 PRO A C 1
ATOM 2832 O O . PRO A 1 356 ? -137.547 -30.029 193.015 1.00 41.91 356 PRO A O 1
ATOM 2835 N N . THR A 1 357 ? -136.696 -31.394 191.440 1.00 27.97 357 THR A N 1
ATOM 2836 C CA . THR A 1 357 ? -137.248 -31.040 190.092 1.00 27.97 357 THR A CA 1
ATOM 2837 C C . THR A 1 357 ? -138.422 -30.039 189.894 1.00 27.97 357 THR A C 1
ATOM 2839 O O . THR A 1 357 ? -139.366 -30.027 190.677 1.00 27.97 357 THR A O 1
ATOM 2842 N N . THR A 1 358 ? -138.461 -29.436 188.677 1.00 25.47 358 THR A N 1
ATOM 2843 C CA . THR A 1 358 ? -139.606 -28.850 187.888 1.00 25.47 358 THR A CA 1
ATOM 2844 C C . THR A 1 358 ? -139.540 -27.309 187.772 1.00 25.47 358 THR A C 1
ATOM 2846 O O . THR A 1 358 ? -139.691 -26.624 188.770 1.00 25.47 358 THR A O 1
ATOM 2849 N N . VAL A 1 359 ? -139.011 -26.729 186.677 1.00 30.25 359 VAL A N 1
ATOM 2850 C CA . VAL A 1 359 ? -139.653 -26.328 185.385 1.00 30.25 359 VAL A CA 1
ATOM 2851 C C . VAL A 1 359 ? -140.665 -25.173 185.503 1.00 30.25 359 VAL A C 1
ATOM 2853 O O . VAL A 1 359 ? -141.768 -25.413 185.964 1.00 30.25 359 VAL A O 1
ATOM 2856 N N . GLU A 1 360 ? -140.271 -23.983 185.013 1.00 31.45 360 GLU A N 1
ATOM 2857 C CA . GLU A 1 360 ? -141.045 -22.821 184.482 1.00 31.45 360 GLU A CA 1
ATOM 2858 C C . GLU A 1 360 ? -140.084 -21.597 184.419 1.00 31.45 360 GLU A C 1
ATOM 2860 O O . GLU A 1 360 ? -139.123 -21.550 185.184 1.00 31.45 360 GLU A O 1
ATOM 2865 N N . GLU A 1 361 ? -140.217 -20.564 183.575 1.00 26.69 361 GLU A N 1
ATOM 2866 C CA . GLU A 1 361 ? -140.685 -20.497 182.180 1.00 26.69 361 GLU A CA 1
ATOM 2867 C C . GLU A 1 361 ? -139.990 -19.304 181.452 1.00 26.69 361 GLU A C 1
ATOM 2869 O O . GLU A 1 361 ? -139.129 -18.622 182.006 1.00 26.69 361 GLU A O 1
ATOM 2874 N N . MET A 1 362 ? -140.326 -19.085 180.177 1.00 32.16 362 MET A N 1
ATOM 2875 C CA . MET A 1 362 ? -139.780 -18.091 179.227 1.00 32.16 362 MET A CA 1
ATOM 2876 C C . MET A 1 362 ? -140.158 -16.617 179.553 1.00 32.16 362 MET A C 1
ATOM 2878 O O . MET A 1 362 ? -141.119 -16.410 180.290 1.00 32.16 362 MET A O 1
ATOM 2882 N N . PRO A 1 363 ? -139.452 -15.573 179.031 1.00 46.41 363 PRO A N 1
ATOM 2883 C CA . PRO A 1 363 ? -139.367 -15.215 177.592 1.00 46.41 363 PRO A CA 1
ATOM 2884 C C . PRO A 1 363 ? -137.933 -14.925 177.078 1.00 46.41 363 PRO A C 1
ATOM 2886 O O . PRO A 1 363 ? -137.059 -14.497 177.819 1.00 46.41 363 PRO A O 1
ATOM 2889 N N . ILE A 1 364 ? -137.540 -15.270 175.842 1.00 32.06 364 ILE A N 1
ATOM 2890 C CA . ILE A 1 364 ? -137.875 -14.703 174.507 1.00 32.06 364 ILE A CA 1
ATOM 2891 C C . ILE A 1 364 ? -137.556 -13.2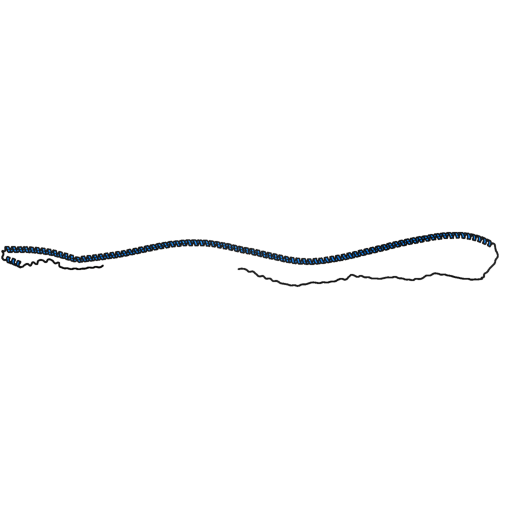01 174.304 1.00 32.06 364 ILE A C 1
ATOM 2893 O O . ILE A 1 364 ? -138.379 -12.354 174.625 1.00 32.06 364 ILE A O 1
ATOM 2897 N N . ALA A 1 365 ? -136.456 -12.911 173.585 1.00 36.38 365 ALA A N 1
ATOM 2898 C CA . ALA A 1 365 ? -136.354 -12.078 172.354 1.00 36.38 365 ALA A CA 1
ATOM 2899 C C . ALA A 1 365 ? -134.850 -11.830 172.052 1.00 36.38 365 ALA A C 1
ATOM 2901 O O . ALA A 1 365 ? -134.151 -11.303 172.902 1.00 36.38 365 ALA A O 1
ATOM 2902 N N . LYS A 1 366 ? -134.189 -12.281 170.971 1.00 34.16 366 LYS A N 1
ATOM 2903 C CA . LYS A 1 366 ? -134.405 -12.179 169.504 1.00 34.16 366 LYS A CA 1
ATOM 2904 C C . LYS A 1 366 ? -134.462 -10.743 168.947 1.00 34.16 366 LYS A C 1
ATOM 2906 O O . LYS A 1 366 ? -135.554 -10.188 168.923 1.00 34.16 366 LYS A O 1
ATOM 2911 N N . ARG A 1 367 ? -133.342 -10.257 168.360 1.00 35.00 367 ARG A N 1
ATOM 2912 C CA . ARG A 1 367 ? -133.172 -9.436 167.110 1.00 35.00 367 ARG A CA 1
ATOM 2913 C C . ARG A 1 367 ? -131.884 -8.562 167.159 1.00 35.00 367 ARG A C 1
ATOM 2915 O O . ARG A 1 367 ? -131.531 -8.155 168.251 1.00 35.00 367 ARG A O 1
ATOM 2922 N N . THR A 1 368 ? -131.151 -8.179 166.090 1.00 35.97 368 THR A N 1
ATOM 2923 C CA . THR A 1 368 ? -130.976 -8.656 164.681 1.00 35.97 368 THR A CA 1
ATOM 2924 C C . THR A 1 368 ? -129.833 -7.902 163.951 1.00 35.97 368 THR A C 1
ATOM 2926 O O . THR A 1 368 ? -129.886 -6.681 163.976 1.00 35.97 368 THR A O 1
ATOM 2929 N N . LYS A 1 369 ? -129.029 -8.615 163.121 1.00 43.22 369 LYS A N 1
ATOM 2930 C CA . LYS A 1 369 ? -128.355 -8.178 161.846 1.00 43.22 369 LYS A CA 1
ATOM 2931 C C . LYS A 1 369 ? -127.332 -7.009 161.948 1.00 43.22 369 LYS A C 1
ATOM 2933 O O . LYS A 1 369 ? -127.333 -6.303 162.937 1.00 43.22 369 LYS A O 1
ATOM 2938 N N . PHE A 1 370 ? -126.407 -6.719 161.020 1.00 36.88 370 PHE A N 1
ATOM 2939 C CA . PHE A 1 370 ? -126.008 -7.134 159.646 1.00 36.88 370 PHE A CA 1
ATOM 2940 C C . PHE A 1 370 ? -124.442 -7.202 159.624 1.00 36.88 370 PHE A C 1
ATOM 2942 O O . PHE A 1 370 ? -123.843 -6.538 160.461 1.00 36.88 370 PHE A O 1
ATOM 2949 N N . PHE A 1 371 ? -123.670 -7.877 158.750 1.00 38.81 371 PHE A N 1
ATOM 2950 C CA . PHE A 1 371 ? -123.858 -8.916 157.708 1.00 38.81 371 PHE A CA 1
ATOM 2951 C C . PHE A 1 371 ? -122.481 -9.630 157.446 1.00 38.81 371 PHE A C 1
ATOM 2953 O O . PHE A 1 371 ? -121.495 -9.230 158.064 1.00 38.81 371 PHE A O 1
ATOM 2960 N N . PRO A 1 372 ? -122.372 -10.678 156.593 1.00 52.78 372 PRO A N 1
ATOM 2961 C CA . PRO A 1 372 ? -121.124 -11.406 156.268 1.00 52.78 372 PRO A CA 1
ATOM 2962 C C . PRO A 1 372 ? -120.492 -10.885 154.929 1.00 52.78 372 PRO A C 1
ATOM 2964 O O . PRO A 1 372 ? -120.830 -9.781 154.523 1.00 52.78 372 PRO A O 1
ATOM 2967 N N . GLU A 1 373 ? -119.550 -11.500 154.186 1.00 32.31 373 GLU A N 1
ATOM 2968 C CA . GLU A 1 373 ? -119.397 -12.918 153.807 1.00 32.31 373 GLU A CA 1
ATOM 2969 C C . GLU A 1 373 ? -118.036 -13.273 153.134 1.00 32.31 373 GLU A C 1
ATOM 2971 O O . GLU A 1 373 ? -117.088 -12.495 153.103 1.00 32.31 373 GLU A O 1
ATOM 2976 N N . LYS A 1 374 ? -117.917 -14.530 152.687 1.00 36.59 374 LYS A N 1
ATOM 2977 C CA . LYS A 1 374 ? -116.725 -15.322 152.358 1.00 36.59 374 LYS A CA 1
ATOM 2978 C C . LYS A 1 374 ? -116.406 -15.373 150.850 1.00 36.59 374 LYS A C 1
ATOM 2980 O O . LYS A 1 374 ? -117.317 -15.553 150.061 1.00 36.59 374 LYS A O 1
ATOM 2985 N N . ARG A 1 375 ? -115.099 -15.487 150.548 1.00 37.84 375 ARG A N 1
ATOM 2986 C CA . ARG A 1 375 ? -114.409 -16.419 149.602 1.00 37.84 375 ARG A CA 1
ATOM 2987 C C . ARG A 1 375 ? -114.909 -16.627 148.145 1.00 37.84 375 ARG A C 1
ATOM 2989 O O . ARG A 1 375 ? -116.089 -16.788 147.888 1.00 37.84 375 ARG A O 1
ATOM 2996 N N . LYS A 1 376 ? -113.916 -17.009 147.313 1.00 35.31 376 LYS A N 1
ATOM 2997 C CA . LYS A 1 376 ? -113.937 -17.689 145.984 1.00 35.31 376 LYS A CA 1
ATOM 2998 C C . LYS A 1 376 ? -113.838 -16.722 144.788 1.00 35.31 376 LYS A C 1
ATOM 3000 O O . LYS A 1 376 ? -114.642 -15.815 144.684 1.00 35.31 376 LYS A O 1
ATOM 3005 N N . ILE A 1 377 ? -112.743 -16.727 144.009 1.00 36.47 377 ILE A N 1
ATOM 3006 C CA . ILE A 1 377 ? -112.178 -17.751 143.081 1.00 36.47 377 ILE A CA 1
ATOM 3007 C C . ILE A 1 377 ? -112.807 -17.646 141.676 1.00 36.47 377 ILE A C 1
ATOM 3009 O O . ILE A 1 377 ? -114.026 -17.678 141.567 1.00 36.47 377 ILE A O 1
ATOM 3013 N N . HIS A 1 378 ? -111.938 -17.663 140.644 1.00 31.84 378 HIS A N 1
ATOM 3014 C CA . HIS A 1 378 ? -112.219 -17.779 139.192 1.00 31.84 378 HIS A CA 1
ATOM 3015 C C . HIS A 1 378 ? -112.771 -16.506 138.491 1.00 31.84 378 HIS A C 1
ATOM 3017 O O . HIS A 1 378 ? -113.422 -15.696 139.133 1.00 31.84 378 HIS A O 1
ATOM 3023 N N . VAL A 1 379 ? -112.516 -16.234 137.193 1.00 37.38 379 VAL A N 1
ATOM 3024 C CA . VAL A 1 379 ? -111.744 -16.959 136.146 1.00 37.38 379 VAL A CA 1
ATOM 3025 C C . VAL A 1 379 ? -111.230 -16.001 135.038 1.00 37.38 379 VAL A C 1
ATOM 3027 O O . VAL A 1 379 ? -111.718 -14.887 134.906 1.00 37.38 379 VAL A O 1
ATOM 3030 N N . PHE A 1 380 ? -110.248 -16.470 134.253 1.00 35.19 380 PHE A N 1
ATOM 3031 C CA . PHE A 1 380 ? -109.715 -15.951 132.971 1.00 35.19 380 PHE A CA 1
ATOM 3032 C C . PHE A 1 380 ? -110.609 -15.041 132.094 1.00 35.19 380 PHE A C 1
ATOM 3034 O O . PHE A 1 380 ? -111.759 -15.392 131.853 1.00 35.19 380 PHE A O 1
ATOM 3041 N N . HIS A 1 381 ? -109.973 -14.137 131.327 1.00 36.81 381 HIS A N 1
ATOM 3042 C CA . HIS A 1 381 ? -109.727 -14.278 129.863 1.00 36.81 381 HIS A CA 1
ATOM 3043 C C . HIS A 1 381 ? -108.621 -13.283 129.412 1.00 36.81 381 HIS A C 1
ATOM 3045 O O . HIS A 1 381 ? -108.516 -12.206 129.983 1.00 36.81 381 HIS A O 1
ATOM 3051 N N . LYS A 1 382 ? -107.582 -13.719 128.667 1.00 37.50 382 LYS A N 1
ATOM 3052 C CA . LYS A 1 382 ? -107.451 -13.767 127.180 1.00 37.50 382 LYS A CA 1
ATOM 3053 C C . LYS A 1 382 ? -107.611 -12.373 126.533 1.00 37.50 382 LYS A C 1
ATOM 3055 O O . LYS A 1 382 ? -108.556 -11.676 126.860 1.00 37.50 382 LYS A O 1
ATOM 3060 N N . ASN A 1 383 ? -106.742 -11.896 125.634 1.00 35.56 383 ASN A N 1
ATOM 3061 C CA . ASN A 1 383 ? -106.005 -12.552 124.529 1.00 35.56 383 ASN A CA 1
ATOM 3062 C C . ASN A 1 383 ? -104.481 -12.214 124.583 1.00 35.56 383 ASN A C 1
ATOM 3064 O O . ASN A 1 383 ? -104.117 -11.271 125.271 1.00 35.56 383 ASN A O 1
ATOM 3068 N N . ALA A 1 384 ? -103.501 -12.948 124.026 1.00 37.31 384 ALA A N 1
ATOM 3069 C CA . ALA A 1 384 ? -103.373 -13.649 122.731 1.00 37.31 384 ALA A CA 1
ATOM 3070 C C . ALA A 1 384 ? -103.353 -12.668 121.520 1.00 37.31 384 ALA A C 1
ATOM 3072 O O . ALA A 1 384 ? -104.155 -11.748 121.486 1.00 37.31 384 ALA A O 1
ATOM 3073 N N . ALA A 1 385 ? -102.482 -12.765 120.506 1.00 29.70 385 ALA A N 1
ATOM 3074 C CA . ALA A 1 385 ? -101.420 -13.730 120.199 1.00 29.70 385 ALA A CA 1
ATOM 3075 C C . ALA A 1 385 ? -100.316 -13.094 119.307 1.00 29.70 385 ALA A C 1
ATOM 3077 O O . ALA A 1 385 ? -100.461 -11.977 118.821 1.00 29.70 385 ALA A O 1
ATOM 3078 N N . ALA A 1 386 ? -99.239 -13.848 119.057 1.00 43.72 386 ALA A N 1
ATOM 3079 C CA . ALA A 1 386 ? -98.374 -13.726 117.868 1.00 43.72 386 ALA A CA 1
ATOM 3080 C C . ALA A 1 386 ? -99.101 -14.384 116.634 1.00 43.72 386 ALA A C 1
ATOM 3082 O O . ALA A 1 386 ? -100.293 -14.662 116.795 1.00 43.72 386 ALA A O 1
ATOM 3083 N N . PRO A 1 387 ? -98.503 -14.736 115.458 1.00 54.56 387 PRO A N 1
ATOM 3084 C CA . PRO A 1 387 ? -97.084 -14.670 115.058 1.00 54.56 387 PRO A CA 1
ATOM 3085 C C . PRO A 1 387 ? -96.765 -14.432 113.537 1.00 54.56 387 PRO A C 1
ATOM 3087 O O . PRO A 1 387 ? -97.637 -14.399 112.680 1.00 54.56 387 PRO A O 1
ATOM 3090 N N . SER A 1 388 ? -95.462 -14.462 113.208 1.00 38.78 388 SER A N 1
ATOM 3091 C CA . SER A 1 388 ? -94.856 -15.186 112.056 1.00 38.78 388 SER A CA 1
ATOM 3092 C C . SER A 1 388 ? -94.877 -14.671 110.586 1.00 38.78 388 SER A C 1
ATOM 3094 O O . SER A 1 388 ? -95.920 -14.364 110.025 1.00 38.78 388 SER A O 1
ATOM 3096 N N . MET A 1 389 ? -93.702 -14.855 109.950 1.00 37.41 389 MET A N 1
ATOM 3097 C CA . MET A 1 389 ? -93.429 -15.420 108.599 1.00 37.41 389 MET A CA 1
ATOM 3098 C C . MET A 1 389 ? -93.388 -14.579 107.300 1.00 37.41 389 MET A C 1
ATOM 3100 O O . MET A 1 389 ? -94.348 -13.936 106.896 1.00 37.41 389 MET A O 1
ATOM 3104 N N . SER A 1 390 ? -92.312 -14.866 106.539 1.00 35.62 390 SER A N 1
ATOM 3105 C CA . SER A 1 390 ? -92.099 -14.716 105.077 1.00 35.62 390 SER A CA 1
ATOM 3106 C C . SER A 1 390 ? -91.972 -13.295 104.487 1.00 35.62 390 SER A C 1
ATOM 3108 O O . SER A 1 390 ? -92.586 -12.361 104.977 1.00 35.62 390 SER A O 1
ATOM 3110 N N . GLY A 1 391 ? -91.187 -13.062 103.422 1.00 31.53 391 GLY A N 1
ATOM 3111 C CA . GLY A 1 391 ? -90.262 -13.953 102.696 1.00 31.53 391 GLY A CA 1
ATOM 3112 C C . GLY A 1 391 ? -89.767 -13.348 101.361 1.00 31.53 391 GLY A C 1
ATOM 3113 O O . GLY A 1 391 ? -90.311 -12.350 100.906 1.00 31.53 391 GLY A O 1
ATOM 3114 N N . GLY A 1 392 ? -88.774 -13.987 100.719 1.00 31.38 392 GLY A N 1
ATOM 3115 C CA . GLY A 1 392 ? -88.238 -13.628 99.384 1.00 31.38 392 GLY A CA 1
ATOM 3116 C C . GLY A 1 392 ? -87.241 -12.449 99.375 1.00 31.38 392 GLY A C 1
ATOM 3117 O O . GLY A 1 392 ? -87.356 -11.537 100.178 1.00 31.38 392 GLY A O 1
ATOM 3118 N N . GLY A 1 393 ? -86.207 -12.385 98.525 1.00 29.56 393 GLY A N 1
ATOM 3119 C CA . GLY A 1 393 ? -85.781 -13.270 97.429 1.00 29.56 393 GLY A CA 1
ATOM 3120 C C . GLY A 1 393 ? -85.567 -12.482 96.125 1.00 29.56 393 GLY A C 1
ATOM 3121 O O . GLY A 1 393 ? -86.505 -11.848 95.658 1.00 29.56 393 GLY A O 1
ATOM 3122 N N . GLY A 1 394 ? -84.371 -12.523 95.513 1.00 30.89 394 GLY A N 1
ATOM 3123 C CA . GLY A 1 394 ? -84.140 -11.847 94.221 1.00 30.89 394 GLY A CA 1
ATOM 3124 C C . GLY A 1 394 ? -82.677 -11.686 93.775 1.00 30.89 394 GLY A C 1
ATOM 3125 O O . GLY A 1 394 ? -82.026 -10.701 94.103 1.00 30.89 394 GLY A O 1
ATOM 3126 N N . PHE A 1 395 ? -82.178 -12.622 92.961 1.00 33.06 395 PHE A N 1
ATOM 3127 C CA . PHE A 1 395 ? -80.980 -12.443 92.116 1.00 33.06 395 PHE A CA 1
ATOM 3128 C C . PHE A 1 395 ? -81.325 -11.612 90.859 1.00 33.06 395 PHE A C 1
ATOM 3130 O O . PHE A 1 395 ? -82.432 -11.769 90.350 1.00 33.06 395 PHE A O 1
ATOM 3137 N N . GLY A 1 396 ? -80.381 -10.866 90.246 1.00 31.83 396 GLY A N 1
ATOM 3138 C CA . GLY A 1 396 ? -80.579 -10.453 88.834 1.00 31.83 396 GLY A CA 1
ATOM 3139 C C . GLY A 1 396 ? -79.764 -9.302 88.213 1.00 31.83 396 GLY A C 1
ATOM 3140 O O . GLY A 1 396 ? -80.296 -8.230 87.968 1.00 31.83 396 GLY A O 1
ATOM 3141 N N . LYS A 1 397 ? -78.501 -9.572 87.860 1.00 35.97 397 LYS A N 1
ATOM 3142 C CA . LYS A 1 397 ? -77.755 -9.113 86.655 1.00 35.97 397 LYS A CA 1
ATOM 3143 C C . LYS A 1 397 ? -78.256 -7.936 85.764 1.00 35.97 397 LYS A C 1
ATOM 3145 O O . LYS A 1 397 ? -79.191 -8.078 84.990 1.00 35.97 397 LYS A O 1
ATOM 3150 N N . THR A 1 398 ? -77.417 -6.889 85.724 1.00 35.16 398 THR A N 1
ATOM 3151 C CA . THR A 1 398 ? -76.725 -6.268 84.550 1.00 35.16 398 THR A CA 1
ATOM 3152 C C . THR A 1 398 ? -77.447 -5.885 83.237 1.00 35.16 398 THR A C 1
ATOM 3154 O O . THR A 1 398 ? -78.151 -6.668 82.613 1.00 35.16 398 THR A O 1
ATOM 3157 N N . ARG A 1 399 ? -77.083 -4.685 82.746 1.00 32.88 399 ARG A N 1
ATOM 3158 C CA . ARG A 1 399 ? -77.520 -3.996 81.509 1.00 32.88 399 ARG A CA 1
ATOM 3159 C C . ARG A 1 399 ? -77.242 -4.728 80.181 1.00 32.88 399 ARG A C 1
ATOM 3161 O O . ARG A 1 399 ? -76.245 -5.430 80.045 1.00 32.88 399 ARG A O 1
ATOM 3168 N N . SER A 1 400 ? -78.076 -4.412 79.184 1.00 35.66 400 SER A N 1
ATOM 3169 C CA . SER A 1 400 ? -77.902 -4.732 77.754 1.00 35.66 400 SER A CA 1
ATOM 3170 C C . SER A 1 400 ? -77.042 -3.692 77.000 1.00 35.66 400 SER A C 1
ATOM 3172 O O . SER A 1 400 ? -76.745 -2.618 77.527 1.00 35.66 400 SER A O 1
ATOM 3174 N N . ALA A 1 401 ? -76.628 -4.039 75.778 1.00 38.59 401 ALA A N 1
ATOM 3175 C CA . ALA A 1 401 ? -75.565 -3.405 74.991 1.00 38.59 401 ALA A CA 1
ATOM 3176 C C . ALA A 1 401 ? -76.042 -2.374 73.940 1.00 38.59 401 ALA A C 1
ATOM 3178 O O . ALA A 1 401 ? -77.237 -2.186 73.710 1.00 38.59 401 ALA A O 1
ATOM 3179 N N . ARG A 1 402 ? -75.073 -1.727 73.270 1.00 30.25 402 ARG A N 1
ATOM 3180 C CA . ARG A 1 402 ? -75.264 -0.772 72.165 1.00 30.25 402 ARG A CA 1
ATOM 3181 C C . ARG A 1 402 ? -74.527 -1.251 70.898 1.00 30.25 402 ARG A C 1
ATOM 3183 O O . ARG A 1 402 ? -73.407 -1.739 70.978 1.00 30.25 402 ARG A O 1
ATOM 3190 N N . GLN A 1 403 ? -75.204 -1.086 69.764 1.00 37.97 403 GLN A N 1
ATOM 3191 C CA . GLN A 1 403 ? -74.784 -1.141 68.344 1.00 37.97 403 GLN A CA 1
ATOM 3192 C C . GLN A 1 403 ? -73.622 -0.161 67.977 1.00 37.97 403 GLN A C 1
ATOM 3194 O O . GLN A 1 403 ? -73.294 0.645 68.854 1.00 37.97 403 GLN A O 1
ATOM 3199 N N . PRO A 1 404 ? -73.112 -0.049 66.707 1.00 51.59 404 PRO A N 1
ATOM 3200 C CA . PRO A 1 404 ? -73.246 -0.900 65.485 1.00 51.59 404 PRO A CA 1
ATOM 3201 C C . PRO A 1 404 ? -72.010 -0.987 64.498 1.00 51.59 404 PRO A C 1
ATOM 3203 O O . PRO A 1 404 ? -71.063 -0.225 64.608 1.00 51.59 404 PRO A O 1
ATOM 3206 N N . GLN A 1 405 ? -72.144 -1.828 63.444 1.00 34.94 405 GLN A N 1
ATOM 3207 C CA . GLN A 1 405 ? -71.848 -1.614 61.985 1.00 34.94 405 GLN A CA 1
ATOM 3208 C C . GLN A 1 405 ? -70.446 -1.435 61.316 1.00 34.94 405 GLN A C 1
ATOM 3210 O O . GLN A 1 405 ? -69.474 -0.972 61.895 1.00 34.94 405 GLN A O 1
ATOM 3215 N N . THR A 1 406 ? -70.488 -1.703 59.988 1.00 32.22 406 THR A N 1
ATOM 3216 C CA . THR A 1 406 ? -69.531 -1.508 58.853 1.00 32.22 406 THR A CA 1
ATOM 3217 C C . THR A 1 406 ? -68.359 -2.502 58.756 1.00 32.22 406 THR A C 1
ATOM 3219 O O . THR A 1 406 ? -67.731 -2.759 59.773 1.00 32.22 406 THR A O 1
ATOM 3222 N N . SER A 1 407 ? -68.055 -3.234 57.663 1.00 43.88 407 SER A N 1
ATOM 3223 C CA . SER A 1 407 ? -68.281 -3.196 56.183 1.00 43.88 407 SER A CA 1
ATOM 3224 C C . SER A 1 407 ? -67.158 -2.544 55.354 1.00 43.88 407 SER A C 1
ATOM 3226 O O . SER A 1 407 ? -66.567 -1.584 55.831 1.00 43.88 407 SER A O 1
ATOM 3228 N N . ASN A 1 408 ? -66.958 -3.053 54.118 1.00 36.59 408 ASN A N 1
ATOM 3229 C CA . ASN A 1 408 ? -65.940 -2.708 53.090 1.00 36.59 408 ASN A CA 1
ATOM 3230 C C . ASN A 1 408 ? -64.563 -3.419 53.256 1.00 36.59 408 ASN A C 1
ATOM 3232 O O . ASN A 1 408 ? -64.188 -3.743 54.37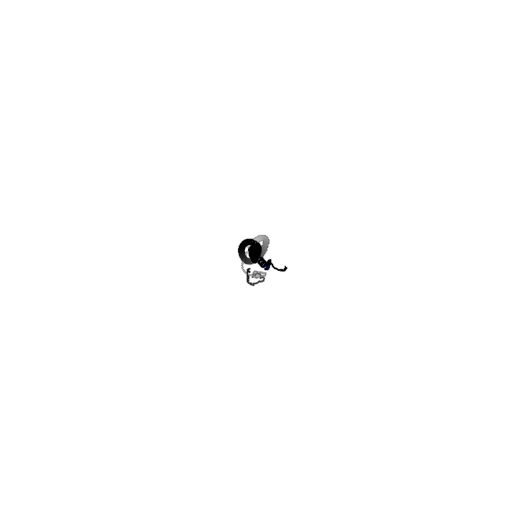8 1.00 36.59 408 ASN A O 1
ATOM 3236 N N . ASP A 1 409 ? -63.784 -3.755 52.208 1.00 37.03 409 ASP A N 1
ATOM 3237 C CA . ASP A 1 409 ? -63.930 -3.520 50.749 1.00 37.03 409 ASP A CA 1
ATOM 3238 C C . ASP A 1 409 ? -63.141 -4.538 49.872 1.00 37.03 409 ASP A C 1
ATOM 3240 O O . ASP A 1 409 ? -62.240 -5.191 50.387 1.00 37.03 409 ASP A O 1
ATOM 3244 N N . GLU A 1 410 ? -63.475 -4.592 48.565 1.00 37.91 410 GLU A N 1
ATOM 3245 C CA . GLU A 1 410 ? -62.608 -4.836 47.367 1.00 37.91 410 GLU A CA 1
ATOM 3246 C C . GLU A 1 410 ? -61.620 -6.044 47.277 1.00 37.91 410 GLU A C 1
ATOM 3248 O O . GLU A 1 410 ? -61.241 -6.667 48.258 1.00 37.91 410 GLU A O 1
ATOM 3253 N N . SER A 1 411 ? -61.024 -6.433 46.134 1.00 40.09 411 SER A N 1
ATOM 3254 C CA . SER A 1 411 ? -61.378 -6.514 44.692 1.00 40.09 411 SER A CA 1
ATOM 3255 C C . SER A 1 411 ? -60.209 -7.237 43.981 1.00 40.09 411 SER A C 1
ATOM 3257 O O . SER A 1 411 ? -59.057 -7.011 44.348 1.00 40.09 411 SER A O 1
ATOM 3259 N N . GLN A 1 412 ? -60.437 -8.072 42.952 1.00 31.83 412 GLN A N 1
ATOM 3260 C CA . GLN A 1 412 ? -59.341 -8.641 42.134 1.00 31.83 412 GLN A CA 1
ATOM 3261 C C . GLN A 1 412 ? -59.670 -8.762 40.632 1.00 31.83 412 GLN A C 1
ATOM 3263 O O . GLN A 1 412 ? -60.553 -9.515 40.231 1.00 31.83 412 GLN A O 1
ATOM 3268 N N . SER A 1 413 ? -58.860 -8.095 39.805 1.00 38.16 413 SER A N 1
ATOM 3269 C CA . SER A 1 413 ? -58.603 -8.364 38.379 1.00 38.16 413 SER A CA 1
ATOM 3270 C C . SER A 1 413 ? -57.112 -8.052 38.138 1.00 38.16 413 SER A C 1
ATOM 3272 O O . SER A 1 413 ? -56.613 -7.029 38.590 1.00 38.16 413 SER A O 1
ATOM 3274 N N . SER A 1 414 ? -56.262 -8.979 37.689 1.00 41.84 414 SER A N 1
ATOM 3275 C CA . SER A 1 414 ? -56.194 -9.607 36.361 1.00 41.84 414 SER A CA 1
ATOM 3276 C C . SER A 1 414 ? -56.016 -8.604 35.218 1.00 41.84 414 SER A C 1
ATOM 3278 O O . SER A 1 414 ? -56.985 -7.958 34.836 1.00 41.84 414 SER A O 1
ATOM 3280 N N . PHE A 1 415 ? -54.805 -8.545 34.643 1.00 39.84 415 PHE A N 1
ATOM 3281 C CA . PHE A 1 415 ? -54.598 -8.648 33.189 1.00 39.84 415 PHE A CA 1
ATOM 3282 C C . PHE A 1 415 ? -53.146 -9.042 32.837 1.00 39.84 415 PHE A C 1
ATOM 3284 O O . PHE A 1 415 ? -52.188 -8.559 33.438 1.00 39.84 415 PHE A O 1
ATOM 3291 N N . HIS A 1 416 ? -53.013 -9.936 31.853 1.00 43.69 416 HIS A N 1
ATOM 3292 C CA . HIS A 1 416 ? -51.771 -10.312 31.161 1.00 43.69 416 HIS A CA 1
ATOM 3293 C C . HIS A 1 416 ? -51.343 -9.237 30.149 1.00 43.69 416 HIS A C 1
ATOM 3295 O O . HIS A 1 416 ? -52.215 -8.594 29.571 1.00 43.69 416 HIS A O 1
ATOM 3301 N N . LEU A 1 417 ? -50.047 -9.179 29.814 1.00 47.81 417 LEU A N 1
ATOM 3302 C CA . LEU A 1 417 ? -49.577 -8.933 28.440 1.00 47.81 417 LEU A CA 1
ATOM 3303 C C . LEU A 1 417 ? -48.239 -9.652 28.178 1.00 47.81 417 LEU A C 1
ATOM 3305 O O . LEU A 1 417 ? -47.456 -9.872 29.102 1.00 47.81 417 LEU A O 1
ATOM 3309 N N . ASP A 1 418 ? -48.027 -10.032 26.917 1.00 45.03 418 ASP A N 1
ATOM 3310 C CA . ASP A 1 418 ? -46.988 -10.961 26.450 1.00 45.03 418 ASP A CA 1
ATOM 3311 C C . ASP A 1 418 ? -45.757 -10.301 25.794 1.00 45.03 418 ASP A C 1
ATOM 3313 O O . ASP A 1 418 ? -45.729 -9.113 25.472 1.00 45.03 418 ASP A O 1
ATOM 3317 N N . ASN A 1 419 ? -44.751 -11.154 25.573 1.00 47.50 419 ASN A N 1
ATOM 3318 C CA . ASN A 1 419 ? -43.594 -11.031 24.678 1.00 47.50 419 ASN A CA 1
ATOM 3319 C C . ASN A 1 419 ? -43.779 -10.174 23.405 1.00 47.50 419 ASN A C 1
ATOM 3321 O O . ASN A 1 419 ? -44.777 -10.309 22.699 1.00 47.50 419 ASN A O 1
ATOM 3325 N N . ASN A 1 420 ? -42.692 -9.520 22.962 1.00 43.78 420 ASN A N 1
ATOM 3326 C CA . ASN A 1 420 ? -41.994 -10.027 21.768 1.00 43.78 420 ASN A CA 1
ATOM 3327 C C . ASN A 1 420 ? -40.558 -9.517 21.580 1.00 43.78 420 ASN A C 1
ATOM 3329 O O . ASN A 1 420 ? -40.207 -8.392 21.932 1.00 43.78 420 ASN A O 1
ATOM 3333 N N . GLU A 1 421 ? -39.740 -10.387 20.990 1.00 47.62 421 GLU A N 1
ATOM 3334 C CA . GLU A 1 421 ? -38.370 -10.128 20.547 1.00 47.62 421 GLU A CA 1
ATOM 3335 C C . GLU A 1 421 ? -38.359 -9.455 19.163 1.00 47.62 421 GLU A C 1
ATOM 3337 O O . GLU A 1 421 ? -39.285 -9.628 18.369 1.00 47.62 421 GLU A O 1
ATOM 3342 N N . SER A 1 422 ? -37.272 -8.756 18.821 1.00 49.78 422 SER A N 1
ATOM 3343 C CA . SER A 1 422 ? -36.874 -8.527 17.424 1.00 49.78 422 SER A CA 1
ATOM 3344 C C . SER A 1 422 ? -35.391 -8.179 17.325 1.00 49.78 422 SER A C 1
ATOM 3346 O O . SER A 1 422 ? -34.965 -7.072 17.648 1.00 49.78 422 SER A O 1
ATOM 3348 N N . SER A 1 423 ? -34.613 -9.144 16.844 1.00 48.41 423 SER A N 1
ATOM 3349 C CA . SER A 1 423 ? -33.229 -8.965 16.402 1.00 48.41 423 SER A CA 1
ATOM 3350 C C . SER A 1 423 ? -33.207 -8.491 14.949 1.00 48.41 423 SER A C 1
ATOM 3352 O O . SER A 1 423 ? -33.962 -9.022 14.137 1.00 48.41 423 SER A O 1
ATOM 3354 N N . PHE A 1 424 ? -32.297 -7.586 14.579 1.00 49.59 424 PHE A N 1
ATOM 3355 C CA . PHE A 1 424 ? -31.895 -7.421 13.177 1.00 49.59 424 PHE A CA 1
ATOM 3356 C C . PHE A 1 424 ? -30.402 -7.107 13.054 1.00 49.59 424 PHE A C 1
ATOM 3358 O O . PHE A 1 424 ? -29.805 -6.491 13.938 1.00 49.59 424 PHE A O 1
ATOM 3365 N N . SER A 1 425 ? -29.794 -7.609 11.980 1.00 48.62 425 SER A N 1
ATOM 3366 C CA . SER A 1 425 ? -28.372 -7.963 11.963 1.00 48.62 425 SER A CA 1
ATOM 3367 C C . SER A 1 425 ? -27.500 -7.064 11.082 1.00 48.62 425 SER A C 1
ATOM 3369 O O . SER A 1 425 ? -27.934 -6.582 10.042 1.00 48.62 425 SER A O 1
ATOM 3371 N N . SER A 1 426 ? -26.238 -6.931 11.501 1.00 47.03 426 SER A N 1
ATOM 3372 C CA . SER A 1 426 ? -25.011 -6.816 10.686 1.00 47.03 426 SER A CA 1
ATOM 3373 C C . SER A 1 426 ? -25.103 -6.321 9.228 1.00 47.03 426 SER A C 1
ATOM 3375 O O . SER A 1 426 ? -25.517 -7.057 8.332 1.00 47.03 426 SER A O 1
ATOM 3377 N N . LEU A 1 427 ? -24.489 -5.162 8.970 1.00 53.75 427 LEU A N 1
ATOM 3378 C CA . LEU A 1 427 ? -23.909 -4.804 7.669 1.00 53.75 427 LEU A CA 1
ATOM 3379 C C . LEU A 1 427 ? -22.397 -5.098 7.686 1.00 53.75 427 LEU A C 1
ATOM 3381 O O . LEU A 1 427 ? -21.711 -4.706 8.629 1.00 53.75 427 LEU A O 1
ATOM 3385 N N . GLN A 1 428 ? -21.876 -5.746 6.639 1.00 48.66 428 GLN A N 1
ATOM 3386 C CA . GLN A 1 428 ? -20.437 -5.816 6.338 1.00 48.66 428 GLN A CA 1
ATOM 3387 C C . GLN A 1 428 ? -20.106 -4.923 5.126 1.00 48.66 428 GLN A C 1
ATOM 3389 O O . GLN A 1 428 ? -20.931 -4.833 4.214 1.00 48.66 428 GLN A O 1
ATOM 3394 N N . PRO A 1 429 ? -18.921 -4.283 5.089 1.00 65.12 429 PRO A N 1
ATOM 3395 C CA . PRO A 1 429 ? -18.433 -3.546 3.926 1.00 65.12 429 PRO A CA 1
ATOM 3396 C C . PRO A 1 429 ? -17.654 -4.437 2.938 1.00 65.12 429 PRO A C 1
ATOM 3398 O O . PRO A 1 429 ? -17.214 -5.535 3.287 1.00 65.12 429 PRO A O 1
ATOM 3401 N N . LEU A 1 430 ? -17.486 -3.911 1.719 1.00 57.03 430 LEU A N 1
ATOM 3402 C CA . LEU A 1 430 ? -16.553 -4.369 0.676 1.00 57.03 430 LEU A CA 1
ATOM 3403 C C . LEU A 1 430 ? -15.120 -3.878 0.943 1.00 57.03 430 LEU A C 1
ATOM 3405 O O . LEU A 1 430 ? -14.993 -2.756 1.484 1.00 57.03 430 LEU A O 1
#